Protein AF-A0A967N1A1-F1 (afdb_monomer)

Mean predicted aligned error: 8.63 Å

Nearest PDB structures (foldseek):
  1hux-assembly1_B  TM=9.189E-01  e=1.038E-17  Acidaminococcus fermentans
  4ehu-assembly1_A  TM=8.889E-01  e=8.629E-17  Clostridioides difficile
  3t69-assembly1_B  TM=5.678E-01  e=4.112E-06  Sinorhizobium meliloti 1021
  2f9t-assembly1_A  TM=4.779E-01  e=2.569E-06  Pseudomonas aeruginosa PAO1
  3htv-assembly1_A-2  TM=4.312E-01  e=1.054E-05  Escherichia coli K-12

Foldseek 3Di:
DQVVDPAADAAAQQDPLSNVVVLLVCLLVVNDPNSSVLNNLLNVLVCCCVPPVVPPDDDWQAEDAAPCVVPVSNVVSNCVSVVHDPPRYDYDPCRHCVVVVVVVVVCVVVPDPPDDDPVVCVVPVPDDFDQDFFPDDADDDDDDPDPPPPLQPAPPDDPDQDAFEWEWEWEQESFWIKIFIAGPVRRTPDIDIGGCVSPVVVRVVVGVVVVCVSCPRSYDYPFYEYEYPSQVVVCVVVVHPYYDYPLVVVLQVVCVVPVPAAWEWEAEASKTKIFGDDRSDTPDMWMPPRASQLHPVLLVVVCVVVVHDSVPPLVVLLNPDDRADALAQDGSVSSVVSLVVSVVSPHDPSNSSVNSVVNSVVNCCCPGCNVPDDDDRYHYYD

Sequence (382 aa):
MALKSQNPPRIAGRCSVFAKSDMIHLQQIATPDYDIVAGLCFAVARNFKSAIARGKKIRKPVAFVGGVASNAGMVQAFEHILEMETGELVIPEEHRIFCAYGAAMIAREKGQTDTFDLHAYQKNSTNALHNPVSTRDRLEYSFPEQKHYKTTLTLKRGPEPKLTEGYLGIDIGSLSTNLAVIDKNKNVLARRYLMTAGRPIEAVRKGLAEIGEELQDTVKIIGCATTGSGRYLIGDFVGADVVRNEITAQATAAIMLDRKVDTIFEIGGQDSKYISIDDGVVVDFEMNKACAAGTGSFLQEQAEKLGIQINEEFGDRALRASCPVGCGERCTVFMESDLNAYQQAGAEKDDLVAGLAYSIAKNYLTRVVGKRRIGDHIFFQG

Secondary structure (DSSP, 8-state):
-GGG-SS------S-HHHHHHHHHHHHHTT--HHHHHHHHHHHHHHHHHHHTSTT---PSSEE--SGGGG-HHHHHHHHHHTTPPTTSEE--TTTTTHHHHHHHHHHHHHT------HHHHHHH-S---PPP---PPPP-----S--S-TTB------SS-PPEEEEEEEEE-SSEEEEEEEETT--EEEEEEEE-TT-HHHHHHHHHHHHHHHHGGGEEEEEEEEESTTHHHHHHHHT-SEE--HHHHHHHHHHHH-TT--EEEEE-SS-EEEEEEETTEEEEEEE-TT--TTSHHHHHHHHHHHT--TTTTHHHHHHH-SS-----SS-HHHHHHHHHHHHHHT--HHHHHHHHHHHHHHHHIIIIITTSPP-SSEEEE-

Radius of gyration: 26.29 Å; Cα contacts (8 Å, |Δi|>4): 605; chains: 1; bounding box: 64×44×83 Å

Solvent-accessible surface area (backbone atoms only — not comparable to full-atom values): 21076 Å² total; per-residue (Å²): 101,26,80,75,39,88,73,51,50,95,36,53,40,89,44,73,50,47,27,52,52,45,48,50,54,39,35,65,72,66,50,56,66,32,23,51,50,27,10,46,29,40,14,46,37,49,34,44,47,64,72,72,44,56,95,55,86,85,64,81,68,36,81,47,64,35,68,64,56,76,36,66,42,43,48,54,24,40,33,61,74,67,71,48,58,95,79,32,70,38,67,58,93,58,19,70,48,45,69,60,54,51,52,53,50,53,44,64,73,68,65,70,76,80,81,82,56,68,68,61,47,72,75,60,76,72,88,90,60,61,70,73,87,49,91,47,76,60,53,83,83,80,80,62,100,65,72,89,72,83,62,63,53,76,80,75,83,59,100,64,83,69,69,36,60,27,36,38,41,38,37,25,45,80,51,38,34,36,38,37,30,26,36,93,86,70,46,39,68,46,73,43,82,40,67,14,78,70,36,58,68,60,37,50,52,50,48,52,49,56,46,47,68,73,46,50,87,41,51,44,76,79,45,36,34,19,17,39,83,40,15,65,64,50,21,67,73,71,65,38,80,39,74,49,58,44,70,60,55,52,50,53,54,47,40,73,74,38,69,72,50,24,25,37,45,33,40,28,50,60,37,31,36,34,39,32,34,55,98,78,36,81,77,49,71,40,60,41,81,78,38,44,48,42,14,45,46,48,54,41,56,52,25,55,75,71,73,43,52,59,93,77,42,44,66,63,32,18,50,65,18,78,47,22,39,84,33,56,54,69,51,55,70,56,29,49,52,41,47,52,51,41,49,74,34,50,46,54,68,32,15,50,45,23,11,49,54,52,23,29,54,50,21,35,47,57,70,42,47,50,89,58,87,78,59,89,36,68,45,79,49,98

pLDDT: mean 87.15, std 11.99, range [45.09, 98.25]

Structure (mmCIF, N/CA/C/O backbone):
data_AF-A0A967N1A1-F1
#
_entry.id   AF-A0A967N1A1-F1
#
loop_
_atom_site.group_PDB
_atom_site.id
_atom_site.type_symbol
_atom_site.label_atom_id
_atom_site.label_alt_id
_atom_site.label_comp_id
_atom_site.label_asym_id
_atom_site.label_entity_id
_atom_site.label_seq_id
_atom_site.pdbx_PDB_ins_code
_atom_site.Cartn_x
_atom_site.Cartn_y
_atom_site.Cartn_z
_atom_site.occupancy
_atom_site.B_iso_or_equiv
_atom_site.auth_seq_id
_atom_site.auth_comp_id
_atom_site.auth_asym_id
_atom_site.auth_atom_id
_atom_site.pdbx_PDB_model_num
ATOM 1 N N . MET A 1 1 ? 22.098 5.551 0.454 1.00 85.56 1 MET A N 1
ATOM 2 C CA . MET A 1 1 ? 21.629 4.754 1.613 1.00 85.56 1 MET A CA 1
ATOM 3 C C . MET A 1 1 ? 22.100 3.309 1.527 1.00 85.56 1 MET A C 1
ATOM 5 O O . MET A 1 1 ? 22.825 2.923 2.428 1.00 85.56 1 MET A O 1
ATOM 9 N N . ALA A 1 2 ? 21.787 2.568 0.454 1.00 92.44 2 ALA A N 1
ATOM 10 C CA . ALA A 1 2 ? 22.145 1.147 0.286 1.00 92.44 2 ALA A CA 1
ATOM 11 C C . ALA A 1 2 ? 23.603 0.782 0.634 1.00 92.44 2 ALA A C 1
ATOM 13 O O . ALA A 1 2 ? 23.830 -0.186 1.344 1.00 92.44 2 ALA A O 1
ATOM 14 N N . LEU A 1 3 ? 24.578 1.597 0.210 1.00 94.25 3 LEU A N 1
ATOM 15 C CA . LEU A 1 3 ? 26.012 1.335 0.426 1.00 94.25 3 LEU A CA 1
ATOM 16 C C . LEU A 1 3 ? 26.440 1.266 1.909 1.00 94.25 3 LEU A C 1
ATOM 18 O O . LEU A 1 3 ? 27.554 0.848 2.196 1.00 94.25 3 LEU A O 1
ATOM 22 N N . LYS A 1 4 ? 25.595 1.709 2.853 1.00 95.31 4 LYS A N 1
ATOM 23 C CA . LYS A 1 4 ? 25.869 1.598 4.298 1.00 95.31 4 LYS A CA 1
ATOM 24 C C . LYS A 1 4 ? 25.617 0.186 4.843 1.00 95.31 4 LYS A C 1
ATOM 26 O O . LYS A 1 4 ? 26.098 -0.126 5.927 1.00 95.31 4 LYS A O 1
ATOM 31 N N . SER A 1 5 ? 24.835 -0.627 4.132 1.00 95.56 5 SER A N 1
ATOM 32 C CA . SER A 1 5 ? 24.462 -1.973 4.562 1.00 95.56 5 SER A CA 1
ATOM 33 C C . SER A 1 5 ? 25.652 -2.924 4.487 1.00 95.56 5 SER A C 1
ATOM 35 O O . SER A 1 5 ? 26.330 -2.993 3.462 1.00 95.56 5 SER A O 1
ATOM 37 N N . GLN A 1 6 ? 25.877 -3.681 5.560 1.00 91.31 6 GLN A N 1
ATOM 38 C CA . GLN A 1 6 ? 26.859 -4.771 5.575 1.00 91.31 6 GLN A CA 1
ATOM 39 C C . GLN A 1 6 ? 26.200 -6.130 5.321 1.00 91.31 6 GLN A C 1
ATOM 41 O O . GLN A 1 6 ? 26.786 -6.981 4.660 1.00 91.31 6 GLN A O 1
ATOM 46 N N . ASN A 1 7 ? 24.969 -6.315 5.808 1.00 92.00 7 ASN A N 1
ATOM 47 C CA . ASN A 1 7 ? 24.221 -7.568 5.728 1.00 92.00 7 ASN A CA 1
ATOM 48 C C . ASN A 1 7 ? 22.806 -7.306 5.186 1.00 92.00 7 ASN A C 1
ATOM 50 O O . ASN A 1 7 ? 21.844 -7.297 5.957 1.00 92.00 7 ASN A O 1
ATOM 54 N N . PRO A 1 8 ? 22.654 -7.078 3.868 1.00 94.88 8 PRO A N 1
ATOM 55 C CA . PRO A 1 8 ? 21.354 -6.779 3.286 1.00 94.88 8 PRO A CA 1
ATOM 56 C C . PRO A 1 8 ? 20.388 -7.969 3.450 1.00 94.88 8 PRO A C 1
ATOM 58 O O . PRO A 1 8 ? 20.723 -9.088 3.040 1.00 94.88 8 PRO A O 1
ATOM 61 N N . PRO A 1 9 ? 19.172 -7.765 3.994 1.00 96.44 9 PRO A N 1
ATOM 62 C CA . PRO A 1 9 ? 18.179 -8.813 4.147 1.00 96.44 9 PRO A CA 1
ATOM 63 C C . PRO A 1 9 ? 17.727 -9.352 2.790 1.00 96.44 9 PRO A C 1
ATOM 65 O O . PRO A 1 9 ? 17.788 -8.697 1.741 1.00 96.44 9 PRO A O 1
ATOM 68 N N . ARG A 1 10 ? 17.220 -10.584 2.803 1.00 94.50 10 ARG A N 1
ATOM 69 C CA . ARG A 1 10 ? 16.640 -11.189 1.610 1.00 94.50 10 ARG A CA 1
ATOM 70 C C . ARG A 1 10 ? 15.248 -10.612 1.370 1.00 94.50 10 ARG A C 1
ATOM 72 O O . ARG A 1 10 ? 14.332 -10.893 2.125 1.00 94.50 10 ARG A O 1
ATOM 79 N N . ILE A 1 11 ? 15.108 -9.885 0.266 1.00 95.62 11 ILE A N 1
ATOM 80 C CA . ILE A 1 11 ? 13.825 -9.391 -0.246 1.00 95.62 11 ILE A CA 1
ATOM 81 C C . ILE A 1 11 ? 13.463 -10.157 -1.523 1.00 95.62 11 ILE A C 1
ATOM 83 O O . ILE A 1 11 ? 14.334 -10.465 -2.357 1.00 95.62 11 ILE A O 1
ATOM 87 N N . ALA A 1 12 ? 12.184 -10.497 -1.675 1.00 91.44 12 ALA A N 1
ATOM 88 C CA . ALA A 1 12 ? 11.627 -11.092 -2.877 1.00 91.44 12 ALA A CA 1
ATOM 89 C C . ALA A 1 12 ? 11.751 -10.130 -4.071 1.00 91.44 12 ALA A C 1
ATOM 91 O O . ALA A 1 12 ? 11.312 -8.990 -4.024 1.00 91.44 12 ALA A O 1
ATOM 92 N N . GLY A 1 13 ? 12.341 -10.600 -5.175 1.00 85.06 13 GLY A N 1
ATOM 93 C CA . GLY A 1 13 ? 12.579 -9.775 -6.373 1.00 85.06 13 GLY A CA 1
ATOM 94 C C . GLY A 1 13 ? 11.651 -10.055 -7.556 1.00 85.06 13 GLY A C 1
ATOM 95 O O . GLY A 1 13 ? 11.799 -9.426 -8.597 1.00 85.06 13 GLY A O 1
ATOM 96 N N . ARG A 1 14 ? 10.734 -11.027 -7.441 1.00 83.56 14 ARG A N 1
ATOM 97 C CA . ARG A 1 14 ? 9.919 -11.496 -8.581 1.00 83.56 14 ARG A CA 1
ATOM 98 C C . ARG A 1 14 ? 8.777 -10.547 -8.941 1.00 83.56 14 ARG A C 1
ATOM 100 O O . ARG A 1 14 ? 8.365 -10.505 -10.093 1.00 83.56 14 ARG A O 1
ATOM 107 N N . CYS A 1 15 ? 8.235 -9.838 -7.958 1.00 83.94 15 CYS A N 1
ATOM 108 C CA . CYS A 1 15 ? 7.105 -8.934 -8.122 1.00 83.94 15 CYS A CA 1
ATOM 109 C C . CYS A 1 15 ? 7.209 -7.823 -7.072 1.00 83.94 15 CYS A C 1
ATOM 111 O O . CYS A 1 15 ? 7.546 -8.097 -5.917 1.00 83.94 15 CYS A O 1
ATOM 113 N N . SER A 1 16 ? 6.923 -6.585 -7.484 1.00 82.62 16 SER A N 1
ATOM 114 C CA . SER A 1 16 ? 6.994 -5.385 -6.637 1.00 82.62 16 SER A CA 1
ATOM 115 C C . SER A 1 16 ? 6.119 -5.496 -5.392 1.00 82.62 16 SER A C 1
ATOM 117 O O . SER A 1 16 ? 6.492 -5.015 -4.329 1.00 82.62 16 SER A O 1
ATOM 119 N N . VAL A 1 17 ? 4.993 -6.199 -5.505 1.00 77.81 17 VAL A N 1
ATOM 120 C CA . VAL A 1 17 ? 4.065 -6.442 -4.402 1.00 77.81 17 VAL A CA 1
ATOM 121 C C . VAL A 1 17 ? 4.720 -7.236 -3.273 1.00 77.81 17 VAL A C 1
ATOM 123 O O . VAL A 1 17 ? 4.692 -6.803 -2.127 1.00 77.81 17 VAL A O 1
ATOM 126 N N . PHE A 1 18 ? 5.357 -8.365 -3.593 1.00 82.38 18 PHE A N 1
ATOM 127 C CA . PHE A 1 18 ? 6.041 -9.177 -2.582 1.00 82.38 18 PHE A CA 1
ATOM 128 C C . PHE A 1 18 ? 7.246 -8.443 -2.002 1.00 82.38 18 PHE A C 1
ATOM 130 O O . PHE A 1 18 ? 7.468 -8.503 -0.799 1.00 82.38 18 PHE A O 1
ATOM 137 N N . ALA A 1 19 ? 7.984 -7.705 -2.840 1.00 88.50 19 ALA A N 1
ATOM 138 C CA . ALA A 1 19 ? 9.079 -6.868 -2.365 1.00 88.50 19 ALA A CA 1
ATOM 139 C C . ALA A 1 19 ? 8.583 -5.863 -1.312 1.00 88.50 19 ALA A C 1
ATOM 141 O O . ALA A 1 19 ? 9.174 -5.754 -0.244 1.00 88.50 19 ALA A O 1
ATOM 142 N N . LYS A 1 20 ? 7.458 -5.186 -1.577 1.00 84.62 20 LYS A N 1
ATOM 143 C CA . LYS A 1 20 ? 6.833 -4.232 -0.652 1.00 84.62 20 LYS A CA 1
ATOM 144 C C . LYS A 1 20 ? 6.391 -4.896 0.655 1.00 84.62 20 LYS A C 1
ATOM 146 O O . LYS A 1 20 ? 6.654 -4.349 1.722 1.00 84.62 20 LYS A O 1
ATOM 151 N N . SER A 1 21 ? 5.745 -6.061 0.587 1.00 83.31 21 SER A N 1
ATOM 152 C CA . SER A 1 21 ? 5.347 -6.815 1.784 1.00 83.31 21 SER A CA 1
ATOM 153 C C . SER A 1 21 ? 6.552 -7.215 2.641 1.00 83.31 21 SER A C 1
ATOM 155 O O . SER A 1 21 ? 6.522 -7.005 3.852 1.00 83.31 21 SER A O 1
ATOM 157 N N . ASP A 1 22 ? 7.631 -7.709 2.025 1.00 89.31 22 ASP A N 1
ATOM 158 C CA . ASP A 1 22 ? 8.873 -8.041 2.733 1.00 89.31 22 ASP A CA 1
ATOM 159 C C . ASP A 1 22 ? 9.491 -6.797 3.387 1.00 89.31 22 ASP A C 1
ATOM 161 O O . ASP A 1 22 ? 9.889 -6.841 4.549 1.00 89.31 22 ASP A O 1
ATOM 165 N N . MET A 1 23 ? 9.537 -5.668 2.669 1.00 89.50 23 MET A N 1
ATOM 166 C CA . MET A 1 23 ? 10.055 -4.402 3.201 1.00 89.50 23 MET A CA 1
ATOM 167 C C . MET A 1 23 ? 9.283 -3.950 4.441 1.00 89.50 23 MET A C 1
ATOM 169 O O . MET A 1 23 ? 9.889 -3.521 5.416 1.00 89.50 23 MET A O 1
ATOM 173 N N . ILE A 1 24 ? 7.958 -4.074 4.433 1.00 84.50 24 ILE A N 1
ATOM 174 C CA . ILE A 1 24 ? 7.122 -3.639 5.557 1.00 84.50 24 ILE A CA 1
ATOM 175 C C . ILE A 1 24 ? 7.252 -4.573 6.746 1.00 84.50 24 ILE A C 1
ATOM 177 O O . ILE A 1 24 ? 7.347 -4.097 7.874 1.00 84.50 24 ILE A O 1
ATOM 181 N N . HIS A 1 25 ? 7.337 -5.881 6.514 1.00 86.62 25 HIS A N 1
ATOM 182 C CA . HIS A 1 25 ? 7.656 -6.815 7.586 1.00 86.62 25 HIS A CA 1
ATOM 183 C C . HIS A 1 25 ? 9.012 -6.479 8.230 1.00 86.62 25 HIS A C 1
ATOM 185 O O . HIS A 1 25 ? 9.118 -6.411 9.453 1.00 86.62 25 HIS A O 1
ATOM 191 N N . LEU A 1 26 ? 10.029 -6.185 7.412 1.00 90.38 26 LEU A N 1
ATOM 192 C CA . LEU A 1 26 ? 11.346 -5.757 7.887 1.00 90.38 26 LEU A CA 1
ATOM 193 C C . LEU A 1 26 ? 11.268 -4.449 8.696 1.00 90.38 26 LEU A C 1
ATOM 195 O O . LEU A 1 26 ? 11.899 -4.355 9.748 1.00 90.38 26 LEU A O 1
ATOM 199 N N . GLN A 1 27 ? 10.460 -3.473 8.269 1.00 87.00 27 GLN A N 1
ATOM 200 C CA . GLN A 1 27 ? 10.214 -2.240 9.032 1.00 87.00 27 GLN A CA 1
ATOM 201 C C . GLN A 1 27 ? 9.505 -2.511 10.367 1.00 87.00 27 GLN A C 1
ATOM 203 O O . GLN A 1 27 ? 9.862 -1.924 11.385 1.00 87.00 27 GLN A O 1
ATOM 208 N N . GLN A 1 28 ? 8.533 -3.425 10.392 1.00 81.81 28 GLN A N 1
ATOM 209 C CA . GLN A 1 28 ? 7.787 -3.796 11.602 1.00 81.81 28 GLN A CA 1
ATOM 210 C C . GLN A 1 28 ? 8.649 -4.495 12.653 1.00 81.81 28 GLN A C 1
ATOM 212 O O . GLN A 1 28 ? 8.327 -4.425 13.834 1.00 81.81 28 GLN A O 1
ATOM 217 N N . ILE A 1 29 ? 9.750 -5.130 12.248 1.00 86.12 29 ILE A N 1
ATOM 218 C CA . ILE A 1 29 ? 10.760 -5.676 13.166 1.00 86.12 29 ILE A CA 1
ATOM 219 C C . ILE A 1 29 ? 11.950 -4.719 13.364 1.00 86.12 29 ILE A C 1
ATOM 221 O O . ILE A 1 29 ? 13.000 -5.132 13.848 1.00 86.12 29 ILE A O 1
ATOM 225 N N . ALA A 1 30 ? 11.786 -3.444 12.989 1.00 86.50 30 ALA A N 1
ATOM 226 C CA . ALA A 1 30 ? 12.763 -2.365 13.140 1.00 86.50 30 ALA A CA 1
ATOM 227 C C . ALA A 1 30 ? 14.094 -2.569 12.382 1.00 86.50 30 ALA A C 1
ATOM 229 O O . ALA A 1 30 ? 15.149 -2.105 12.817 1.00 86.50 30 ALA A O 1
ATOM 230 N N . THR A 1 31 ? 14.054 -3.228 11.219 1.00 90.88 31 THR A N 1
ATOM 231 C CA . THR A 1 31 ? 15.220 -3.329 10.325 1.00 90.88 31 THR A CA 1
ATOM 232 C C . THR A 1 31 ? 15.599 -1.939 9.792 1.00 90.88 31 THR A C 1
ATOM 234 O O . THR A 1 31 ? 14.713 -1.218 9.327 1.00 90.88 31 THR A O 1
ATOM 237 N N . PRO A 1 32 ? 16.887 -1.546 9.792 1.00 92.62 32 PRO A N 1
ATOM 238 C CA . PRO A 1 32 ? 17.303 -0.238 9.292 1.00 92.62 32 PRO A CA 1
ATOM 239 C C . PRO A 1 32 ? 16.990 -0.016 7.804 1.00 92.62 32 PRO A C 1
ATOM 241 O O . PRO A 1 32 ? 17.249 -0.877 6.963 1.00 92.62 32 PRO A O 1
ATOM 244 N N . ASP A 1 33 ? 16.543 1.191 7.442 1.00 92.62 33 ASP A N 1
ATOM 245 C CA . ASP A 1 33 ? 16.173 1.524 6.056 1.00 92.62 33 ASP A CA 1
ATOM 246 C C . ASP A 1 33 ? 17.308 1.289 5.048 1.00 92.62 33 ASP A C 1
ATOM 248 O O . ASP A 1 33 ? 17.068 0.887 3.910 1.00 92.62 33 ASP A O 1
ATOM 252 N N . TYR A 1 34 ? 18.565 1.529 5.439 1.00 95.75 34 TYR A N 1
ATOM 253 C CA . TYR A 1 34 ? 19.701 1.302 4.543 1.00 95.75 34 TYR A CA 1
ATOM 254 C C . TYR A 1 34 ? 19.895 -0.181 4.202 1.00 95.75 34 TYR A C 1
ATOM 256 O O . TYR A 1 34 ? 20.287 -0.476 3.072 1.00 95.75 34 TYR A O 1
ATOM 264 N N . ASP A 1 35 ? 19.576 -1.087 5.131 1.00 96.88 35 ASP A N 1
ATOM 265 C CA . ASP A 1 35 ? 19.601 -2.529 4.902 1.00 96.88 35 ASP A CA 1
ATOM 266 C C . ASP A 1 35 ? 18.450 -2.928 3.982 1.00 96.88 35 ASP A C 1
ATOM 268 O O . ASP A 1 35 ? 18.675 -3.588 2.970 1.00 96.88 35 ASP A O 1
ATOM 272 N N . ILE A 1 36 ? 17.232 -2.448 4.250 1.00 96.19 36 ILE A N 1
ATOM 273 C CA . ILE A 1 36 ? 16.055 -2.727 3.413 1.00 96.19 36 ILE A CA 1
ATOM 274 C C . ILE A 1 36 ? 16.292 -2.280 1.960 1.00 96.19 36 ILE A C 1
ATOM 276 O O . ILE A 1 36 ? 16.076 -3.052 1.022 1.00 96.19 36 ILE A O 1
ATOM 280 N N . VAL A 1 37 ? 16.794 -1.057 1.754 1.00 95.94 37 VAL A N 1
ATOM 281 C CA . VAL A 1 37 ? 17.085 -0.525 0.412 1.00 95.94 37 VAL A CA 1
ATOM 282 C C . VAL A 1 37 ? 18.179 -1.341 -0.285 1.00 95.94 37 VAL A C 1
ATOM 284 O O . VAL A 1 37 ? 18.060 -1.622 -1.479 1.00 95.94 37 VAL A O 1
ATOM 287 N N . ALA A 1 38 ? 19.223 -1.769 0.432 1.00 97.38 38 ALA A N 1
ATOM 288 C CA . ALA A 1 38 ? 20.241 -2.654 -0.131 1.00 97.38 38 ALA A CA 1
ATOM 289 C C . ALA A 1 38 ? 19.652 -4.025 -0.511 1.00 97.38 38 ALA A C 1
ATOM 291 O O . ALA A 1 38 ? 19.855 -4.496 -1.632 1.00 97.38 38 ALA A O 1
ATOM 292 N N . GLY A 1 39 ? 18.843 -4.626 0.366 1.00 97.31 39 GLY A N 1
ATOM 293 C CA . GLY A 1 39 ? 18.119 -5.871 0.106 1.00 97.31 39 GLY A CA 1
ATOM 294 C C . GLY A 1 39 ? 17.275 -5.810 -1.170 1.00 97.31 39 GLY A C 1
ATOM 295 O O . GLY A 1 39 ? 17.270 -6.773 -1.945 1.00 97.31 39 GLY A O 1
ATOM 296 N N . LEU A 1 40 ? 16.638 -4.663 -1.435 1.00 96.12 40 LEU A N 1
ATOM 297 C CA . LEU A 1 40 ? 15.858 -4.408 -2.647 1.00 96.12 40 LEU A CA 1
ATOM 298 C C . LEU A 1 40 ? 16.750 -4.335 -3.895 1.00 96.12 40 LEU A C 1
ATOM 300 O O . LEU A 1 40 ? 16.443 -4.991 -4.892 1.00 96.12 40 LEU A O 1
ATOM 304 N N . CYS A 1 41 ? 17.878 -3.616 -3.844 1.00 96.88 41 CYS A N 1
ATOM 305 C CA . CYS A 1 41 ? 18.840 -3.578 -4.953 1.00 96.88 41 CYS A CA 1
ATOM 306 C C . CYS A 1 41 ? 19.313 -4.991 -5.335 1.00 96.88 41 CYS A C 1
ATOM 308 O O . CYS A 1 41 ? 19.261 -5.393 -6.501 1.00 96.88 41 CYS A O 1
ATOM 310 N N . PHE A 1 42 ? 19.687 -5.788 -4.333 1.00 97.19 42 PHE A N 1
ATOM 311 C CA . PHE A 1 42 ? 20.072 -7.183 -4.527 1.00 97.19 42 PHE A CA 1
ATOM 312 C C . PHE A 1 42 ? 18.916 -8.055 -5.035 1.00 97.19 42 PHE A C 1
ATOM 314 O O . PHE A 1 42 ? 19.136 -8.968 -5.832 1.00 97.19 42 PHE A O 1
ATOM 321 N N . ALA A 1 43 ? 17.677 -7.796 -4.612 1.00 96.75 43 ALA A N 1
ATOM 322 C CA . ALA A 1 43 ? 16.503 -8.512 -5.103 1.00 96.75 43 ALA A CA 1
ATOM 323 C C . ALA A 1 43 ? 16.290 -8.294 -6.607 1.00 96.75 43 ALA A C 1
ATOM 325 O O . ALA A 1 43 ? 16.095 -9.271 -7.337 1.00 96.75 43 ALA A O 1
ATOM 326 N N . VAL A 1 44 ? 16.403 -7.047 -7.076 1.00 95.44 44 VAL A N 1
ATOM 327 C CA . VAL A 1 44 ? 16.295 -6.692 -8.499 1.00 95.44 44 VAL A CA 1
ATOM 328 C C . VAL A 1 44 ? 17.423 -7.334 -9.311 1.00 95.44 44 VAL A C 1
ATOM 330 O O . VAL A 1 44 ? 17.150 -7.985 -10.321 1.00 95.44 44 VAL A O 1
ATOM 333 N N . ALA A 1 45 ? 18.675 -7.241 -8.847 1.00 95.56 45 ALA A N 1
ATOM 334 C CA . ALA A 1 45 ? 19.822 -7.848 -9.528 1.00 95.56 45 ALA A CA 1
ATOM 335 C C . ALA A 1 45 ? 19.699 -9.385 -9.632 1.00 95.56 45 ALA A C 1
ATOM 337 O O . ALA A 1 45 ? 19.895 -9.965 -10.705 1.00 95.56 45 ALA A O 1
ATOM 338 N N . ARG A 1 46 ? 19.286 -10.067 -8.550 1.00 95.50 46 ARG A N 1
ATOM 339 C CA . ARG A 1 46 ? 19.013 -11.521 -8.559 1.00 95.50 46 ARG A CA 1
ATOM 340 C C . ARG A 1 46 ? 17.886 -1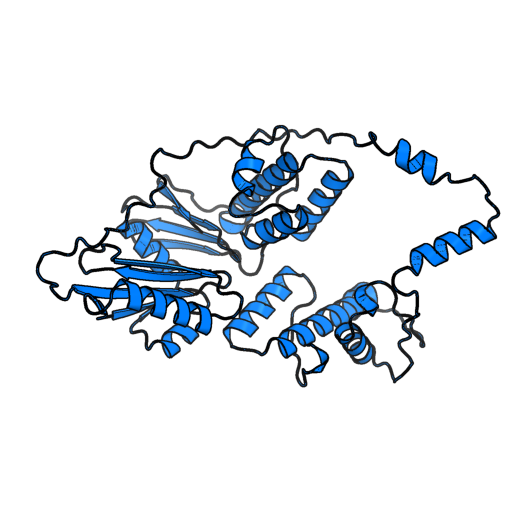1.895 -9.516 1.00 95.50 46 ARG A C 1
ATOM 342 O O . ARG A 1 46 ? 17.979 -12.912 -10.211 1.00 95.50 46 ARG A O 1
ATOM 349 N N . ASN A 1 47 ? 16.817 -11.100 -9.553 1.00 94.94 47 ASN A N 1
ATOM 350 C CA . ASN A 1 47 ? 15.713 -11.327 -10.480 1.00 94.94 47 ASN A CA 1
ATOM 351 C C . ASN A 1 47 ? 16.189 -11.195 -11.930 1.00 94.94 47 ASN A C 1
ATOM 353 O O . ASN A 1 47 ? 15.925 -12.080 -12.736 1.00 94.94 47 ASN A O 1
ATOM 357 N N . PHE A 1 48 ? 16.990 -10.176 -12.247 1.00 94.19 48 PHE A N 1
ATOM 358 C CA . PHE A 1 48 ? 17.586 -10.031 -13.574 1.00 94.19 48 PHE A CA 1
ATOM 359 C C . PHE A 1 48 ? 18.441 -11.250 -13.962 1.00 94.19 48 PHE A C 1
ATOM 361 O O . PHE A 1 48 ? 18.230 -11.831 -15.032 1.00 94.19 48 PHE A O 1
ATOM 368 N N . LYS A 1 49 ? 19.350 -11.700 -13.076 1.00 93.31 49 LYS A N 1
ATOM 369 C CA . LYS A 1 49 ? 20.198 -12.888 -13.316 1.00 93.31 49 LYS A CA 1
ATOM 370 C C . LYS A 1 49 ? 19.354 -14.137 -13.590 1.00 93.31 49 LYS A C 1
ATOM 372 O O . LYS A 1 49 ? 19.647 -14.893 -14.512 1.00 93.31 49 LYS A O 1
ATOM 377 N N . SER A 1 50 ? 18.295 -14.347 -12.809 1.00 93.62 50 SER A N 1
ATOM 378 C CA . SER A 1 50 ? 17.479 -15.568 -12.867 1.00 93.62 50 SER A CA 1
ATOM 379 C C . SER A 1 50 ? 16.362 -15.563 -13.916 1.00 93.62 50 SER A C 1
ATOM 381 O O . SER A 1 50 ? 15.973 -16.641 -14.366 1.00 93.62 50 SER A O 1
ATOM 383 N N . ALA A 1 51 ? 15.855 -14.397 -14.321 1.00 92.88 51 ALA A N 1
ATOM 384 C CA . ALA A 1 51 ? 14.753 -14.275 -15.275 1.00 92.88 51 ALA A CA 1
ATOM 385 C C . ALA A 1 51 ? 15.221 -13.900 -16.690 1.00 92.88 51 ALA A C 1
ATOM 387 O O . ALA A 1 51 ? 14.683 -14.421 -17.662 1.00 92.88 51 ALA A O 1
ATOM 388 N N . ILE A 1 52 ? 16.232 -13.031 -16.819 1.00 92.94 52 ILE A N 1
ATOM 389 C CA . ILE A 1 52 ? 16.660 -12.466 -18.113 1.00 92.94 52 ILE A CA 1
ATOM 390 C C . ILE A 1 52 ? 18.007 -13.037 -18.567 1.00 92.94 52 ILE A C 1
ATOM 392 O O . ILE A 1 52 ? 18.176 -13.377 -19.743 1.00 92.94 52 ILE A O 1
ATOM 396 N N . ALA A 1 53 ? 18.972 -13.155 -17.651 1.00 92.62 53 ALA A N 1
ATOM 397 C CA . ALA A 1 53 ? 20.309 -13.667 -17.963 1.00 92.62 53 ALA A CA 1
ATOM 398 C C . ALA A 1 53 ? 20.437 -15.194 -17.816 1.00 92.62 53 ALA A C 1
ATOM 400 O O . ALA A 1 53 ? 21.514 -15.751 -18.030 1.00 92.62 53 ALA A O 1
ATOM 401 N N . ARG A 1 54 ? 19.351 -15.892 -17.464 1.00 93.06 54 ARG A N 1
ATOM 402 C CA . ARG A 1 54 ? 19.368 -17.339 -17.227 1.00 93.06 54 ARG A CA 1
ATOM 403 C C . ARG A 1 54 ? 19.850 -18.093 -18.463 1.00 93.06 54 ARG A C 1
ATOM 405 O O . ARG A 1 54 ? 19.299 -17.940 -19.548 1.00 93.06 54 ARG A O 1
ATOM 412 N N . GLY A 1 55 ? 20.877 -18.919 -18.276 1.00 91.94 55 GLY A N 1
ATOM 413 C CA . GLY A 1 55 ? 21.484 -19.711 -19.349 1.00 91.94 55 GLY A CA 1
ATOM 414 C C . GLY A 1 55 ? 22.342 -18.904 -20.330 1.00 91.94 55 GLY A C 1
ATOM 415 O O . GLY A 1 55 ? 22.870 -19.482 -21.275 1.00 91.94 55 GLY A O 1
ATOM 416 N N . LYS A 1 56 ? 22.515 -17.592 -20.125 1.00 93.38 56 LYS A N 1
ATOM 417 C CA . LYS A 1 56 ? 23.357 -16.746 -20.977 1.00 93.38 56 LYS A CA 1
ATOM 418 C C . LYS A 1 56 ? 24.762 -16.640 -20.387 1.00 93.38 56 LYS A C 1
ATOM 420 O O . LYS A 1 56 ? 24.925 -16.352 -19.205 1.00 93.38 56 LYS A O 1
ATOM 425 N N . LYS A 1 57 ? 25.789 -16.825 -21.222 1.00 92.44 57 LYS A N 1
ATOM 426 C CA . LYS A 1 57 ? 27.183 -16.556 -20.841 1.00 92.44 57 LYS A CA 1
ATOM 427 C C . LYS A 1 57 ? 27.433 -15.049 -20.897 1.00 92.44 57 LYS A C 1
ATOM 429 O O . LYS A 1 57 ? 27.483 -14.479 -21.985 1.00 92.44 57 LYS A O 1
ATOM 434 N N . ILE A 1 58 ? 27.597 -14.420 -19.738 1.00 91.12 58 ILE A N 1
ATOM 435 C CA . ILE A 1 58 ? 27.933 -12.996 -19.635 1.00 91.12 58 ILE A CA 1
ATOM 436 C C . ILE A 1 58 ? 29.431 -12.845 -19.911 1.00 91.12 58 ILE A C 1
ATOM 438 O O . ILE A 1 58 ? 30.259 -13.379 -19.175 1.00 91.12 58 ILE A O 1
ATOM 442 N N . ARG A 1 59 ? 29.775 -12.182 -21.019 1.00 92.81 59 ARG A N 1
ATOM 443 C CA . ARG A 1 59 ? 31.163 -11.859 -21.375 1.00 92.81 59 ARG A CA 1
ATOM 444 C C . ARG A 1 59 ? 31.514 -10.494 -20.802 1.00 92.81 59 ARG A C 1
ATOM 446 O O . ARG A 1 59 ? 30.684 -9.592 -20.852 1.00 92.81 59 ARG A O 1
ATOM 453 N N . LYS A 1 60 ? 32.729 -10.377 -20.280 1.00 91.75 60 LYS A N 1
ATOM 454 C CA . LYS A 1 60 ? 33.247 -9.166 -19.647 1.00 91.75 60 LYS A CA 1
ATOM 455 C C . LYS A 1 60 ? 34.188 -8.427 -20.623 1.00 91.75 60 LYS A C 1
ATOM 457 O O . LYS A 1 60 ? 34.837 -9.114 -21.420 1.00 91.75 60 LYS A O 1
ATOM 462 N N . PRO A 1 61 ? 34.260 -7.082 -20.592 1.00 94.25 61 PRO A N 1
ATOM 463 C CA . PRO A 1 61 ? 33.483 -6.183 -19.729 1.00 94.25 61 PRO A CA 1
ATOM 464 C C . PRO A 1 61 ? 32.000 -6.088 -20.138 1.00 94.25 61 PRO A C 1
ATOM 466 O O . PRO A 1 61 ? 31.640 -6.352 -21.286 1.00 94.25 61 PRO A O 1
ATOM 469 N N . VAL A 1 62 ? 31.138 -5.715 -19.189 1.00 94.56 62 VAL A N 1
ATOM 470 C CA . VAL A 1 62 ? 29.688 -5.533 -19.368 1.00 94.56 62 VAL A CA 1
ATOM 471 C C . VAL A 1 62 ? 29.347 -4.052 -19.272 1.00 94.56 62 VAL A C 1
ATOM 473 O O . VAL A 1 62 ? 29.631 -3.425 -18.258 1.00 94.56 62 VAL A O 1
ATOM 476 N N . ALA A 1 63 ? 28.684 -3.497 -20.286 1.00 94.69 63 ALA A N 1
ATOM 477 C CA . ALA A 1 63 ? 28.146 -2.141 -20.209 1.00 94.69 63 ALA A CA 1
ATOM 478 C C . ALA A 1 63 ? 26.798 -2.129 -19.464 1.00 94.69 63 ALA A C 1
ATOM 480 O O . ALA A 1 63 ? 25.858 -2.815 -19.874 1.00 94.69 63 ALA A O 1
ATOM 481 N N . PHE A 1 64 ? 26.683 -1.332 -18.400 1.00 95.38 64 PHE A N 1
ATOM 482 C CA . PHE A 1 64 ? 25.429 -1.098 -17.684 1.00 95.38 64 PHE A CA 1
ATOM 483 C C . PHE A 1 64 ? 24.854 0.271 -18.061 1.00 95.38 64 PHE A C 1
ATOM 485 O O . PHE A 1 64 ? 25.400 1.313 -17.708 1.00 95.38 64 PHE A O 1
ATOM 492 N N . VAL A 1 65 ? 23.748 0.259 -18.811 1.00 95.19 65 VAL A N 1
ATOM 493 C CA . VAL A 1 65 ? 23.136 1.457 -19.408 1.00 95.19 65 VAL A CA 1
ATOM 494 C C . VAL A 1 65 ? 21.682 1.648 -18.968 1.00 95.19 65 VAL A C 1
ATOM 496 O O . VAL A 1 65 ? 21.036 0.728 -18.466 1.00 95.19 65 VAL A O 1
ATOM 499 N N . GLY A 1 66 ? 21.155 2.856 -19.167 1.00 94.31 66 GLY A N 1
ATOM 500 C CA . GLY A 1 66 ? 19.839 3.296 -18.706 1.00 94.31 66 GLY A CA 1
ATOM 501 C C . GLY A 1 66 ? 19.903 4.106 -17.408 1.00 94.31 66 GLY A C 1
ATOM 502 O O . GLY A 1 66 ? 20.946 4.215 -16.763 1.00 94.31 66 GLY A O 1
ATOM 503 N N . GLY A 1 67 ? 18.772 4.692 -17.003 1.00 94.00 67 GLY A N 1
ATOM 504 C CA . GLY A 1 67 ? 18.708 5.561 -15.816 1.00 94.00 67 GLY A CA 1
ATOM 505 C C . GLY A 1 67 ? 19.072 4.860 -14.501 1.00 94.00 67 GLY A C 1
ATOM 506 O O . GLY A 1 67 ? 19.634 5.483 -13.605 1.00 94.00 67 GLY A O 1
ATOM 507 N N . VAL A 1 68 ? 18.825 3.549 -14.403 1.00 95.12 68 VAL A N 1
ATOM 508 C CA . VAL A 1 68 ? 19.139 2.745 -13.209 1.00 95.12 68 VAL A CA 1
ATOM 509 C C . VAL A 1 68 ? 20.648 2.649 -12.958 1.00 95.12 68 VAL A C 1
ATOM 511 O O . VAL A 1 68 ? 21.050 2.494 -11.808 1.00 95.12 68 VAL A O 1
ATOM 514 N N . ALA A 1 69 ? 21.490 2.813 -13.983 1.00 95.44 69 ALA A N 1
ATOM 515 C CA . ALA A 1 69 ? 22.942 2.791 -13.814 1.00 95.44 69 ALA A CA 1
ATOM 516 C C . ALA A 1 69 ? 23.476 3.969 -12.968 1.00 95.44 69 ALA A C 1
ATOM 518 O O . ALA A 1 69 ? 24.544 3.850 -12.381 1.00 95.44 69 ALA A O 1
ATOM 519 N N . SER A 1 70 ? 22.708 5.058 -12.785 1.00 94.69 70 SER A N 1
ATOM 520 C CA . SER A 1 70 ? 23.052 6.110 -11.807 1.00 94.69 70 SER A CA 1
ATOM 521 C C . SER A 1 70 ? 22.896 5.665 -10.344 1.00 94.69 70 SER A C 1
ATOM 523 O O . SER A 1 70 ? 23.305 6.385 -9.434 1.00 94.69 70 SER A O 1
ATOM 525 N N . ASN A 1 71 ? 22.258 4.523 -10.073 1.00 95.81 71 ASN A N 1
ATOM 526 C CA . ASN A 1 71 ? 22.020 4.055 -8.713 1.00 95.81 71 ASN A CA 1
ATOM 527 C C . ASN A 1 71 ? 23.202 3.207 -8.224 1.00 95.81 71 ASN A C 1
ATOM 529 O O . ASN A 1 71 ? 23.289 2.019 -8.526 1.00 95.81 71 ASN A O 1
ATOM 533 N N . ALA A 1 72 ? 24.068 3.796 -7.397 1.00 95.25 72 ALA A N 1
ATOM 534 C CA . ALA A 1 72 ? 25.253 3.120 -6.863 1.00 95.25 72 ALA A CA 1
ATOM 535 C C . ALA A 1 72 ? 24.947 1.809 -6.105 1.00 95.25 72 ALA A C 1
ATOM 537 O O . ALA A 1 72 ? 25.744 0.877 -6.147 1.00 95.25 72 ALA A O 1
ATOM 538 N N . GLY A 1 73 ? 23.782 1.694 -5.451 1.00 96.44 73 GLY A N 1
ATOM 539 C CA . GLY A 1 73 ? 23.362 0.445 -4.805 1.00 96.44 73 GLY A CA 1
ATOM 540 C C . GLY A 1 73 ? 23.025 -0.657 -5.813 1.00 96.44 73 GLY A C 1
ATOM 541 O O . GLY A 1 73 ? 23.345 -1.821 -5.586 1.00 96.44 73 GLY A O 1
ATOM 542 N N . MET A 1 74 ? 22.430 -0.296 -6.955 1.00 96.81 74 MET A N 1
ATOM 543 C CA . MET A 1 74 ? 22.214 -1.228 -8.066 1.00 96.81 74 MET A CA 1
ATOM 544 C C . MET A 1 74 ? 23.526 -1.642 -8.727 1.00 96.81 74 MET A C 1
ATOM 546 O O . MET A 1 74 ? 23.663 -2.810 -9.075 1.00 96.81 74 MET A O 1
ATOM 550 N N . VAL A 1 75 ? 24.478 -0.715 -8.872 1.00 95.88 75 VAL A N 1
ATOM 551 C CA . VAL A 1 75 ? 25.825 -1.003 -9.391 1.00 95.88 75 VAL A CA 1
ATOM 552 C C . VAL A 1 75 ? 26.509 -2.049 -8.511 1.00 95.88 75 VAL A C 1
ATOM 554 O O . VAL A 1 75 ? 26.785 -3.142 -8.997 1.00 95.88 75 VAL A O 1
ATOM 557 N N . GLN A 1 76 ? 26.629 -1.789 -7.203 1.00 95.19 76 GLN A N 1
ATOM 558 C CA . GLN A 1 76 ? 27.209 -2.736 -6.242 1.00 95.19 76 GLN A CA 1
ATOM 559 C C . GLN A 1 76 ? 26.488 -4.096 -6.265 1.00 95.19 76 GLN A C 1
ATOM 561 O O . GLN A 1 76 ? 27.117 -5.155 -6.229 1.00 95.19 76 GLN A O 1
ATOM 566 N N . ALA A 1 77 ? 25.152 -4.089 -6.326 1.00 96.56 77 ALA A N 1
ATOM 567 C CA . ALA A 1 77 ? 24.368 -5.318 -6.368 1.00 96.56 77 ALA A CA 1
ATOM 568 C C . ALA A 1 77 ? 24.632 -6.133 -7.643 1.00 96.56 77 ALA A C 1
ATOM 570 O O . ALA A 1 77 ? 24.743 -7.356 -7.565 1.00 96.56 77 ALA A O 1
ATOM 571 N N . PHE A 1 78 ? 24.737 -5.492 -8.811 1.00 96.25 78 PHE A N 1
ATOM 572 C CA . PHE A 1 78 ? 25.077 -6.179 -10.057 1.00 96.25 78 PHE A CA 1
ATOM 573 C C . PHE A 1 78 ? 26.515 -6.685 -10.063 1.00 96.25 78 PHE A C 1
ATOM 575 O O . PHE A 1 78 ? 26.722 -7.825 -10.471 1.00 96.25 78 PHE A O 1
ATOM 582 N N . GLU A 1 79 ? 27.477 -5.902 -9.571 1.00 95.12 79 GLU A N 1
ATOM 583 C CA . GLU A 1 79 ? 28.869 -6.344 -9.439 1.00 95.12 79 GLU A CA 1
ATOM 584 C C . GLU A 1 79 ? 28.960 -7.617 -8.594 1.00 95.12 79 GLU A C 1
ATOM 586 O O . GLU A 1 79 ? 29.514 -8.621 -9.035 1.00 95.12 79 GLU A O 1
ATOM 591 N N . HIS A 1 80 ? 28.304 -7.629 -7.431 1.00 94.69 80 HIS A N 1
ATOM 592 C CA . HIS A 1 80 ? 28.279 -8.794 -6.553 1.00 94.69 80 HIS A CA 1
ATOM 593 C C . HIS A 1 80 ? 27.542 -9.986 -7.183 1.00 94.69 80 HIS A C 1
ATOM 595 O O . HIS A 1 80 ? 28.060 -11.099 -7.219 1.00 94.69 80 HIS A O 1
ATOM 601 N N . ILE A 1 81 ? 26.312 -9.791 -7.674 1.00 94.62 81 ILE A N 1
ATOM 602 C CA . ILE A 1 81 ? 25.471 -10.892 -8.177 1.00 94.62 81 ILE A CA 1
ATOM 603 C C . ILE A 1 81 ? 26.028 -11.505 -9.464 1.00 94.62 81 ILE A C 1
ATOM 605 O O . ILE A 1 81 ? 25.805 -12.694 -9.721 1.00 94.62 81 ILE A O 1
ATOM 609 N N . LEU A 1 82 ? 26.713 -10.715 -10.288 1.00 93.00 82 LEU A N 1
ATOM 610 C CA . LEU A 1 82 ? 27.342 -11.179 -11.520 1.00 93.00 82 LEU A CA 1
ATOM 611 C C . LEU A 1 82 ? 28.814 -11.571 -11.335 1.00 93.00 82 LEU A C 1
ATOM 613 O O . LEU A 1 82 ? 29.429 -11.967 -12.323 1.00 93.00 82 LEU A O 1
ATOM 617 N N . GLU A 1 83 ? 29.342 -11.510 -10.107 1.00 93.06 83 GLU A N 1
ATOM 618 C CA . GLU A 1 83 ? 30.725 -11.877 -9.766 1.00 93.06 83 GLU A CA 1
ATOM 619 C C . GLU A 1 83 ? 31.736 -11.104 -10.636 1.00 93.06 83 GLU A C 1
ATOM 621 O O . GLU A 1 83 ? 32.591 -11.677 -11.317 1.00 93.06 83 GLU A O 1
ATOM 626 N N . MET A 1 84 ? 31.564 -9.781 -10.680 1.00 93.19 84 MET A N 1
ATOM 627 C CA . MET A 1 84 ? 32.397 -8.846 -11.437 1.00 93.19 84 MET A CA 1
ATOM 628 C C . MET A 1 84 ? 33.511 -8.289 -10.547 1.00 93.19 84 MET A C 1
ATOM 630 O O . MET A 1 84 ? 33.271 -7.909 -9.402 1.00 93.19 84 MET A O 1
ATOM 634 N N . GLU A 1 85 ? 34.717 -8.221 -11.094 1.00 92.62 85 GLU A N 1
ATOM 635 C CA . GLU A 1 85 ? 35.859 -7.515 -10.528 1.00 92.62 85 GLU A CA 1
ATOM 636 C C . GLU A 1 85 ? 35.777 -6.013 -10.843 1.00 92.62 85 GLU A C 1
ATOM 638 O O . GLU A 1 85 ? 35.030 -5.564 -11.722 1.00 92.62 85 GLU A O 1
ATOM 643 N N . THR A 1 86 ? 36.570 -5.220 -10.122 1.00 86.88 86 THR A N 1
ATOM 644 C CA . THR A 1 86 ? 36.639 -3.767 -10.302 1.00 86.88 86 THR A CA 1
ATOM 645 C C . THR A 1 86 ? 36.949 -3.408 -11.756 1.00 86.88 86 THR A C 1
ATOM 647 O O . THR A 1 86 ? 37.987 -3.787 -12.293 1.00 86.88 86 THR A O 1
ATOM 650 N N . GLY A 1 87 ? 36.063 -2.631 -12.382 1.00 87.12 87 GLY A N 1
ATOM 651 C CA . GLY A 1 87 ? 36.211 -2.176 -13.768 1.00 87.12 87 GLY A CA 1
ATOM 652 C C . GLY A 1 87 ? 35.596 -3.100 -14.825 1.00 87.12 87 GLY A C 1
ATOM 653 O O . GLY A 1 87 ? 35.560 -2.727 -15.996 1.00 87.12 87 GLY A O 1
ATOM 654 N N . GLU A 1 88 ? 35.062 -4.267 -14.449 1.00 95.31 88 GLU A N 1
ATOM 655 C CA . GLU A 1 88 ? 34.395 -5.167 -15.401 1.00 95.31 88 GLU A CA 1
ATOM 656 C C . GLU A 1 88 ? 32.937 -4.775 -15.690 1.00 95.31 88 GLU A C 1
ATOM 658 O O . GLU A 1 88 ? 32.414 -5.118 -16.753 1.00 95.31 88 GLU A O 1
ATOM 663 N N . LEU A 1 89 ? 32.285 -4.038 -14.782 1.00 96.31 89 LEU A N 1
ATOM 664 C CA . LEU A 1 89 ? 30.985 -3.404 -15.010 1.00 96.31 89 LEU A CA 1
ATOM 665 C C . LEU A 1 89 ? 31.198 -1.931 -15.389 1.00 96.31 89 LEU A C 1
ATOM 667 O O . LEU A 1 89 ? 31.483 -1.087 -14.545 1.00 96.31 89 LEU A O 1
ATOM 671 N N . VAL A 1 90 ? 31.071 -1.620 -16.675 1.00 96.31 90 VAL A N 1
ATOM 672 C CA . VAL A 1 90 ? 31.350 -0.291 -17.231 1.00 96.31 90 VAL A CA 1
ATOM 673 C C . VAL A 1 90 ? 30.060 0.516 -17.319 1.00 96.31 90 VAL A C 1
ATOM 675 O O . VAL A 1 90 ? 29.081 0.063 -17.910 1.00 96.31 90 VAL A O 1
ATOM 678 N N . ILE A 1 91 ? 30.067 1.735 -16.782 1.00 96.19 91 ILE A N 1
ATOM 679 C CA . ILE A 1 91 ? 28.952 2.684 -16.888 1.00 96.19 91 ILE A CA 1
ATOM 680 C C . ILE A 1 91 ? 29.405 3.834 -17.796 1.00 96.19 91 ILE A C 1
ATOM 682 O O . ILE A 1 91 ? 30.223 4.644 -17.363 1.00 96.19 91 ILE A O 1
ATOM 686 N N . PRO A 1 92 ? 28.929 3.904 -19.054 1.00 94.25 92 PRO A N 1
ATOM 687 C CA . PRO A 1 92 ? 29.253 5.010 -19.957 1.00 94.25 92 PRO A CA 1
ATOM 688 C C . PRO A 1 92 ? 28.766 6.363 -19.418 1.00 94.25 92 PRO A C 1
ATOM 690 O O . PRO A 1 92 ? 27.765 6.415 -18.704 1.00 94.25 92 PRO A O 1
ATOM 693 N N . GLU A 1 93 ? 29.407 7.465 -19.808 1.00 93.69 93 GLU A N 1
ATOM 694 C CA . GLU A 1 93 ? 29.002 8.816 -19.387 1.00 93.69 93 GLU A CA 1
ATOM 695 C C . GLU A 1 93 ? 27.559 9.135 -19.828 1.00 93.69 93 GLU A C 1
ATOM 697 O O . GLU A 1 93 ? 26.725 9.589 -19.043 1.00 93.69 93 GLU A O 1
ATOM 702 N N . GLU A 1 94 ? 27.199 8.759 -21.055 1.00 93.94 94 GLU A N 1
ATOM 703 C CA . GLU A 1 94 ? 25.888 8.991 -21.662 1.00 93.94 94 GLU A CA 1
ATOM 704 C C . GLU A 1 94 ? 24.872 7.881 -21.355 1.00 93.94 94 GLU A C 1
ATOM 706 O O . GLU A 1 94 ? 23.865 7.735 -22.057 1.00 93.94 94 GLU A O 1
ATOM 711 N N . HIS A 1 95 ? 25.094 7.076 -20.309 1.00 94.50 95 HIS A N 1
ATOM 712 C CA . HIS A 1 95 ? 24.278 5.894 -20.014 1.00 94.50 95 HIS A CA 1
ATOM 713 C C . HIS A 1 95 ? 22.761 6.183 -19.959 1.00 94.50 95 HIS A C 1
ATOM 715 O O . HIS A 1 95 ? 21.958 5.300 -20.264 1.00 94.50 95 HIS A O 1
ATOM 721 N N . ARG A 1 96 ? 22.337 7.409 -19.611 1.00 95.44 96 ARG A N 1
ATOM 722 C CA . ARG A 1 96 ? 20.918 7.822 -19.545 1.00 95.44 96 ARG A CA 1
ATOM 723 C C . ARG A 1 96 ? 20.257 7.998 -20.911 1.00 95.44 96 ARG A C 1
ATOM 725 O O . ARG A 1 96 ? 19.049 7.815 -21.012 1.00 95.44 96 ARG A O 1
ATOM 732 N N . ILE A 1 97 ? 21.029 8.354 -21.935 1.00 94.88 97 ILE A N 1
ATOM 733 C CA . ILE A 1 97 ? 20.543 8.651 -23.293 1.00 94.88 97 ILE A CA 1
ATOM 734 C C . ILE A 1 97 ? 21.044 7.638 -24.327 1.00 94.88 97 ILE A C 1
ATOM 736 O O . ILE A 1 97 ? 20.820 7.813 -25.520 1.00 94.88 97 ILE A O 1
ATOM 740 N N . PHE A 1 98 ? 21.699 6.567 -23.876 1.00 93.50 98 PHE A N 1
ATOM 741 C CA . PHE A 1 98 ? 22.466 5.644 -24.711 1.00 93.50 98 PHE A CA 1
ATOM 742 C C . PHE A 1 98 ? 21.683 5.096 -25.918 1.00 93.50 98 PHE A C 1
ATOM 744 O O . PHE A 1 98 ? 22.196 5.070 -27.035 1.00 93.50 98 PHE A O 1
ATOM 751 N N . CYS A 1 99 ? 20.408 4.730 -25.729 1.00 92.75 99 CYS A N 1
ATOM 752 C CA . CYS A 1 99 ? 19.553 4.255 -26.824 1.00 92.75 99 CYS A CA 1
ATOM 753 C C . CYS A 1 99 ? 19.224 5.357 -27.845 1.00 92.75 99 CYS A C 1
ATOM 755 O O . CYS A 1 99 ? 19.239 5.099 -29.046 1.00 92.75 99 CYS A O 1
ATOM 757 N N . ALA A 1 100 ? 18.944 6.580 -27.383 1.00 93.88 100 ALA A N 1
ATOM 758 C CA . ALA A 1 100 ? 18.662 7.717 -28.260 1.00 93.88 100 ALA A CA 1
ATOM 759 C C . ALA A 1 100 ? 19.915 8.140 -29.041 1.00 93.88 100 ALA A C 1
ATOM 761 O O . ALA A 1 100 ? 19.839 8.404 -30.239 1.00 93.88 100 ALA A O 1
ATOM 762 N N . TYR A 1 101 ? 21.076 8.119 -28.381 1.00 92.81 101 TYR A N 1
ATOM 763 C CA . TYR A 1 101 ? 22.374 8.351 -29.008 1.00 92.81 101 TYR A CA 1
ATOM 764 C C . TYR A 1 101 ? 22.644 7.338 -30.131 1.00 92.81 101 TYR A C 1
ATOM 766 O O . TYR A 1 101 ? 22.928 7.728 -31.263 1.00 92.81 101 TYR A O 1
ATOM 774 N N . GLY A 1 102 ? 22.451 6.042 -29.859 1.00 93.06 102 GLY A N 1
ATOM 775 C CA . GLY A 1 102 ? 22.585 4.992 -30.871 1.00 93.06 102 GLY A CA 1
ATOM 776 C C . GLY A 1 102 ? 21.611 5.155 -32.045 1.00 93.06 102 GLY A C 1
ATOM 777 O O . GLY A 1 102 ? 22.009 5.005 -33.198 1.00 93.06 102 GLY A O 1
ATOM 778 N N . ALA A 1 103 ? 20.354 5.527 -31.782 1.00 93.12 103 ALA A N 1
ATOM 779 C CA . ALA A 1 103 ? 19.372 5.788 -32.836 1.00 93.12 103 ALA A CA 1
ATOM 780 C C . ALA A 1 103 ? 19.797 6.949 -33.756 1.00 93.12 103 ALA A C 1
ATOM 782 O O . ALA A 1 103 ? 19.711 6.827 -34.979 1.00 93.12 103 ALA A O 1
ATOM 783 N N . ALA A 1 104 ? 20.318 8.039 -33.183 1.00 91.31 104 ALA A N 1
ATOM 784 C CA . ALA A 1 104 ? 20.848 9.166 -33.948 1.00 91.31 104 ALA A CA 1
ATOM 785 C C . ALA A 1 104 ? 22.068 8.768 -34.801 1.00 91.31 104 ALA A C 1
ATOM 787 O O . ALA A 1 104 ? 22.180 9.186 -35.955 1.00 91.31 104 ALA A O 1
ATOM 788 N N . MET A 1 105 ? 22.957 7.917 -34.277 1.00 91.12 105 MET A N 1
ATOM 789 C CA . MET A 1 105 ? 24.092 7.386 -35.042 1.00 91.12 105 MET A CA 1
ATOM 790 C C . MET A 1 105 ? 23.646 6.531 -36.233 1.00 91.12 105 MET A C 1
ATOM 792 O O . MET A 1 105 ? 24.158 6.721 -37.334 1.00 91.12 105 MET A O 1
ATOM 796 N N . ILE A 1 106 ? 22.664 5.643 -36.042 1.00 91.50 106 ILE A N 1
ATOM 797 C CA . ILE A 1 106 ? 22.114 4.812 -37.125 1.00 91.50 106 ILE A CA 1
ATOM 798 C C . ILE A 1 106 ? 21.483 5.690 -38.214 1.00 91.50 106 ILE A C 1
ATOM 800 O O . ILE A 1 106 ? 21.671 5.426 -39.402 1.00 91.50 106 ILE A O 1
ATOM 804 N N . ALA A 1 107 ? 20.750 6.742 -37.832 1.00 88.56 107 ALA A N 1
ATOM 805 C CA . ALA A 1 107 ? 20.180 7.694 -38.788 1.00 88.56 107 ALA A CA 1
ATOM 806 C C . ALA A 1 107 ? 21.278 8.398 -39.605 1.00 88.56 107 ALA A C 1
ATOM 808 O O . ALA A 1 107 ? 21.182 8.471 -40.831 1.00 88.56 107 ALA A O 1
ATOM 809 N N . ARG A 1 108 ? 22.360 8.829 -38.939 1.00 87.81 108 ARG A N 1
ATOM 810 C CA . ARG A 1 108 ? 23.540 9.422 -39.586 1.00 87.81 108 ARG A CA 1
ATOM 811 C C . ARG A 1 108 ? 24.192 8.466 -40.589 1.00 87.81 108 ARG A C 1
ATOM 813 O O . ARG A 1 108 ? 24.556 8.897 -41.676 1.00 87.81 108 ARG A O 1
ATOM 820 N N . GLU A 1 109 ? 24.340 7.188 -40.243 1.00 90.94 109 GLU A N 1
ATOM 821 C CA . GLU A 1 109 ? 24.958 6.173 -41.113 1.00 90.94 109 GLU A CA 1
ATOM 822 C C . GLU A 1 109 ? 24.108 5.834 -42.343 1.00 90.94 109 GLU A C 1
ATOM 824 O O . GLU A 1 109 ? 24.651 5.599 -43.419 1.00 90.94 109 GLU A O 1
ATOM 829 N N . LYS A 1 110 ? 22.776 5.831 -42.206 1.00 87.06 110 LYS A N 1
ATOM 830 C CA . LYS A 1 110 ? 21.853 5.531 -43.312 1.00 87.06 110 LYS A CA 1
ATOM 831 C C . LYS A 1 110 ? 21.688 6.675 -44.313 1.00 87.06 110 LYS A C 1
ATOM 833 O O . LYS A 1 110 ? 21.134 6.442 -45.385 1.00 87.06 110 LYS A O 1
ATOM 838 N N . GLY A 1 111 ? 22.118 7.891 -43.973 1.00 75.56 111 GLY A N 1
ATOM 839 C CA . GLY A 1 111 ? 22.040 9.054 -44.861 1.00 75.56 111 GLY A CA 1
ATOM 840 C C . GLY A 1 111 ? 20.614 9.491 -45.222 1.00 75.56 111 GLY A C 1
ATOM 841 O O . GLY A 1 111 ? 20.432 10.183 -46.218 1.00 75.56 111 GLY A O 1
ATOM 842 N N . GLN A 1 112 ? 19.595 9.090 -44.452 1.00 66.31 112 GLN A N 1
ATOM 843 C CA . GLN A 1 112 ? 18.230 9.594 -44.624 1.00 66.31 112 GLN A CA 1
ATOM 844 C C . GLN A 1 112 ? 18.147 11.017 -44.059 1.00 66.31 112 GLN A C 1
ATOM 846 O O . GLN A 1 112 ? 18.336 11.224 -42.863 1.00 66.31 112 GLN A O 1
ATOM 851 N N . THR A 1 113 ? 17.884 11.993 -44.927 1.00 65.00 113 THR A N 1
ATOM 852 C CA . THR A 1 113 ? 17.881 13.430 -44.608 1.00 65.00 113 THR A CA 1
ATOM 853 C C . THR A 1 113 ? 16.499 14.060 -44.770 1.00 65.00 113 THR A C 1
ATOM 855 O O . THR A 1 113 ? 16.394 15.185 -45.259 1.00 65.00 113 THR A O 1
ATOM 858 N N . ASP A 1 114 ? 15.429 13.364 -44.386 1.00 67.56 114 ASP A N 1
ATOM 859 C CA . ASP A 1 114 ? 14.159 14.064 -44.182 1.00 67.56 114 ASP A CA 1
ATOM 860 C C . ASP A 1 114 ? 14.350 15.023 -43.000 1.00 67.56 114 ASP A C 1
ATOM 862 O O . ASP A 1 114 ? 14.697 14.616 -41.888 1.00 67.56 114 ASP A O 1
ATOM 866 N N . THR A 1 115 ? 14.212 16.325 -43.249 1.00 72.81 115 THR A N 1
ATOM 867 C CA . THR A 1 115 ? 14.413 17.353 -42.226 1.00 72.81 115 THR A CA 1
ATOM 868 C C . THR A 1 115 ? 13.286 17.278 -41.202 1.00 72.81 115 THR A C 1
ATOM 870 O O . THR A 1 115 ? 12.156 17.673 -41.486 1.00 72.81 115 THR A O 1
ATOM 873 N N . PHE A 1 116 ? 13.590 16.789 -39.999 1.00 79.00 116 PHE A N 1
ATOM 874 C CA . PHE A 1 116 ? 12.686 16.895 -38.857 1.00 79.00 116 PHE A CA 1
ATOM 875 C C . PHE A 1 116 ? 12.699 18.338 -38.333 1.00 79.00 116 PHE A C 1
ATOM 877 O O . PHE A 1 116 ? 13.647 18.758 -37.667 1.00 79.00 116 PHE A O 1
ATOM 884 N N . ASP A 1 117 ? 11.660 19.109 -38.655 1.00 80.88 117 ASP A N 1
ATOM 885 C CA . ASP A 1 117 ? 11.493 20.474 -38.153 1.00 80.88 117 ASP A CA 1
ATOM 886 C C . ASP A 1 117 ? 10.912 20.458 -36.730 1.00 80.88 117 ASP A C 1
ATOM 888 O O . ASP A 1 117 ? 9.716 20.242 -36.502 1.00 80.88 117 ASP A O 1
ATOM 892 N N . LEU A 1 118 ? 11.791 20.717 -35.761 1.00 80.56 118 LEU A N 1
ATOM 893 C CA . LEU A 1 118 ? 11.451 20.783 -34.343 1.00 80.56 118 LEU A CA 1
ATOM 894 C C . LEU A 1 118 ? 10.419 21.886 -34.038 1.00 80.56 118 LEU A C 1
ATOM 896 O O . LEU A 1 118 ? 9.571 21.706 -33.162 1.00 80.56 118 LEU A O 1
ATOM 900 N N . HIS A 1 119 ? 10.461 23.010 -34.761 1.00 78.56 119 HIS A N 1
ATOM 901 C CA . HIS A 1 119 ? 9.550 24.137 -34.562 1.00 78.56 119 HIS A CA 1
ATOM 902 C C . HIS A 1 119 ? 8.156 23.847 -35.127 1.00 78.56 119 HIS A C 1
ATOM 904 O O . HIS A 1 119 ? 7.153 24.177 -34.488 1.00 78.56 119 HIS A O 1
ATOM 910 N N . ALA A 1 120 ? 8.072 23.186 -36.286 1.00 76.94 120 ALA A N 1
ATOM 911 C CA . ALA A 1 120 ? 6.795 22.748 -36.851 1.00 76.94 120 ALA A CA 1
ATOM 912 C C . ALA A 1 120 ? 6.099 21.704 -35.960 1.00 76.94 120 ALA A C 1
ATOM 914 O O . ALA A 1 120 ? 4.885 21.780 -35.762 1.00 76.94 120 ALA A O 1
ATOM 915 N N . TYR A 1 121 ? 6.858 20.771 -35.369 1.00 74.12 121 TYR A N 1
ATOM 916 C CA . TYR A 1 121 ? 6.318 19.786 -34.427 1.00 74.12 121 TYR A CA 1
ATOM 917 C C . TYR A 1 121 ? 5.699 20.449 -33.187 1.00 74.12 121 TYR A C 1
ATOM 919 O O . TYR A 1 121 ? 4.562 20.145 -32.837 1.00 74.12 121 TYR A O 1
ATOM 927 N N . GLN A 1 122 ? 6.397 21.409 -32.567 1.00 67.50 122 GLN A N 1
ATOM 928 C CA . GLN A 1 122 ? 5.901 22.132 -31.384 1.00 67.50 122 GLN A CA 1
ATOM 929 C C . GLN A 1 122 ? 4.590 22.889 -31.638 1.00 67.50 122 GLN A C 1
ATOM 931 O O . GLN A 1 122 ? 3.791 23.067 -30.721 1.00 67.50 122 GLN A O 1
ATOM 936 N N . LYS A 1 123 ? 4.365 23.348 -32.874 1.00 64.81 123 LYS A N 1
ATOM 937 C CA . LYS A 1 123 ? 3.174 24.117 -33.255 1.00 64.81 123 LYS A CA 1
ATOM 938 C C . LYS A 1 123 ? 1.961 23.234 -33.578 1.00 64.81 123 LYS A C 1
ATOM 940 O O . LYS A 1 123 ? 0.834 23.696 -33.433 1.00 64.81 123 LYS A O 1
ATOM 945 N N . ASN A 1 124 ? 2.194 21.985 -33.988 1.00 62.16 124 ASN A N 1
ATOM 946 C CA . ASN A 1 124 ? 1.170 21.059 -34.487 1.00 62.16 124 ASN A CA 1
ATOM 947 C C . ASN A 1 124 ? 0.907 19.859 -33.557 1.00 62.16 124 ASN A C 1
ATOM 949 O O . ASN A 1 124 ? 0.113 18.990 -33.902 1.00 62.16 124 ASN A O 1
ATOM 953 N N . SER A 1 125 ? 1.551 19.776 -32.388 1.00 60.19 125 SER A N 1
ATOM 954 C CA . SER A 1 125 ? 1.446 18.630 -31.468 1.00 60.19 125 SER A CA 1
ATOM 955 C C . SER A 1 125 ? 0.133 18.556 -30.669 1.00 60.19 125 SER A C 1
ATOM 957 O O . SER A 1 125 ? 0.074 17.891 -29.637 1.00 60.19 125 SER A O 1
ATOM 959 N N . THR A 1 126 ? -0.928 19.224 -31.117 1.00 54.25 126 THR A N 1
ATOM 960 C CA . THR A 1 126 ? -2.268 19.108 -30.541 1.00 54.25 126 THR A CA 1
ATOM 961 C C . THR A 1 126 ? -3.160 18.340 -31.515 1.00 54.25 126 THR A C 1
ATOM 963 O O . THR A 1 126 ? -3.329 18.743 -32.660 1.00 54.25 126 THR A O 1
ATOM 966 N N . ASN A 1 127 ? -3.758 17.246 -31.038 1.00 53.91 127 ASN A N 1
ATOM 967 C CA . ASN A 1 127 ? -4.768 16.416 -31.715 1.00 53.91 127 ASN A CA 1
ATOM 968 C C . ASN A 1 127 ? -4.246 15.267 -32.591 1.00 53.91 127 ASN A C 1
ATOM 970 O O . ASN A 1 127 ? -4.330 15.295 -33.815 1.00 53.91 127 ASN A O 1
ATOM 974 N N . ALA A 1 128 ? -3.836 14.182 -31.936 1.00 50.88 128 ALA A N 1
ATOM 975 C CA . ALA A 1 128 ? -3.931 12.837 -32.506 1.00 50.88 128 ALA A CA 1
ATOM 976 C C . ALA A 1 128 ? -4.048 11.802 -31.378 1.00 50.88 128 ALA A C 1
ATOM 978 O O . ALA A 1 128 ? -3.217 10.910 -31.246 1.00 50.88 128 ALA A O 1
ATOM 979 N N . LEU A 1 129 ? -5.050 11.957 -30.515 1.00 54.22 129 LEU A N 1
ATOM 980 C CA . LEU A 1 129 ? -5.366 10.960 -29.500 1.00 54.22 129 LEU A CA 1
ATOM 981 C C . LEU A 1 129 ? -6.799 10.493 -29.731 1.00 54.22 129 LEU A C 1
ATOM 983 O O . LEU A 1 129 ? -7.715 11.300 -29.889 1.00 54.22 129 LEU A O 1
ATOM 987 N N . HIS A 1 130 ? -6.953 9.184 -29.888 1.00 53.72 130 HIS A N 1
ATOM 988 C CA . HIS A 1 130 ? -8.223 8.548 -30.191 1.00 53.72 130 HIS A CA 1
ATOM 989 C C . HIS A 1 130 ? -8.811 8.082 -28.867 1.00 53.72 130 HIS A C 1
ATOM 991 O O . HIS A 1 130 ? -8.216 7.228 -28.212 1.00 53.72 130 HIS A O 1
ATOM 997 N N . ASN A 1 131 ? -9.963 8.628 -28.474 1.00 54.59 131 ASN A N 1
ATOM 998 C CA . ASN A 1 131 ? -10.596 8.205 -27.232 1.00 54.59 131 ASN A CA 1
ATOM 999 C C . ASN A 1 131 ? -10.976 6.721 -27.333 1.00 54.59 131 ASN A C 1
ATOM 1001 O O . ASN A 1 131 ? -11.750 6.348 -28.221 1.00 54.59 131 ASN A O 1
ATOM 1005 N N . PRO A 1 132 ? -10.439 5.860 -26.455 1.00 57.72 132 PRO A N 1
ATOM 1006 C CA . PRO A 1 132 ? -10.837 4.465 -26.424 1.00 57.72 132 PRO A CA 1
ATOM 1007 C C . PRO A 1 132 ? -12.324 4.388 -26.058 1.00 57.72 132 PRO A C 1
ATOM 1009 O O . PRO A 1 132 ? -12.759 4.956 -25.060 1.00 57.72 132 PRO A O 1
ATOM 1012 N N . VAL A 1 133 ? -13.116 3.694 -26.878 1.00 59.78 133 VAL A N 1
ATOM 1013 C CA . VAL A 1 133 ? -14.545 3.478 -26.616 1.00 59.78 133 VAL A CA 1
ATOM 1014 C C . VAL A 1 133 ? -14.677 2.516 -25.436 1.00 59.78 133 VAL A C 1
ATOM 1016 O O . VAL A 1 133 ? -14.311 1.346 -25.554 1.00 59.78 133 VAL A O 1
ATOM 1019 N N . SER A 1 134 ? -15.191 2.992 -24.299 1.00 66.12 134 SER A N 1
ATOM 1020 C CA . SER A 1 134 ? -15.540 2.127 -23.168 1.00 66.12 134 SER A CA 1
ATOM 1021 C C . SER A 1 134 ? -17.001 1.686 -23.221 1.00 66.12 134 SER A C 1
ATOM 1023 O O . SER A 1 134 ? -17.880 2.417 -23.669 1.00 66.12 134 SER A O 1
ATOM 1025 N N . THR A 1 135 ? -17.260 0.482 -22.713 1.00 66.81 135 THR A N 1
ATOM 1026 C CA . THR A 1 135 ? -18.594 -0.114 -22.559 1.00 66.81 135 THR A CA 1
ATOM 1027 C C . THR A 1 135 ? -19.043 -0.174 -21.093 1.00 66.81 135 THR A C 1
ATOM 1029 O O . THR A 1 135 ? -19.951 -0.938 -20.773 1.00 66.81 135 THR A O 1
ATOM 1032 N N . ARG A 1 136 ? -18.349 0.510 -20.171 1.00 80.25 136 ARG A N 1
ATOM 1033 C CA . ARG A 1 136 ? -18.671 0.485 -18.733 1.00 80.25 136 ARG A CA 1
ATOM 1034 C C . ARG A 1 136 ? -19.630 1.608 -18.361 1.00 80.25 136 ARG A C 1
ATOM 1036 O O . ARG A 1 136 ? -19.468 2.735 -18.823 1.00 80.25 136 ARG A O 1
ATOM 1043 N N . ASP A 1 137 ? -20.553 1.294 -17.460 1.00 85.25 137 ASP A N 1
ATOM 1044 C CA . ASP A 1 137 ? -21.475 2.273 -16.897 1.00 85.25 137 ASP A CA 1
ATOM 1045 C C . ASP A 1 137 ? -20.733 3.315 -16.060 1.00 85.25 137 ASP A C 1
ATOM 1047 O O . ASP A 1 137 ? -19.718 3.033 -15.409 1.00 85.25 137 ASP A O 1
ATOM 1051 N N . ARG A 1 138 ? -21.271 4.530 -16.050 1.00 88.88 138 ARG A N 1
ATOM 1052 C CA . ARG A 1 138 ? -20.793 5.608 -15.191 1.00 88.88 138 ARG A CA 1
ATOM 1053 C C . ARG A 1 138 ? -20.965 5.235 -13.715 1.00 88.88 138 ARG A C 1
ATOM 1055 O O . ARG A 1 138 ? -21.948 4.608 -13.334 1.00 88.88 138 ARG A O 1
ATOM 1062 N N . LEU A 1 139 ? -20.001 5.637 -12.886 1.00 89.06 139 LEU A N 1
ATOM 1063 C CA . LEU A 1 139 ? -20.103 5.479 -11.439 1.00 89.06 139 LEU A CA 1
ATOM 1064 C C . LEU A 1 139 ? -21.059 6.525 -10.863 1.00 89.06 139 LEU A C 1
ATOM 1066 O O . LEU A 1 139 ? -20.876 7.724 -11.074 1.00 89.06 139 LEU A O 1
ATOM 1070 N N . GLU A 1 140 ? -22.032 6.062 -10.087 1.00 85.31 140 GLU A N 1
ATOM 1071 C CA . GLU A 1 140 ? -22.968 6.905 -9.350 1.00 85.31 140 GLU A CA 1
ATOM 1072 C C . GLU A 1 140 ? -22.934 6.530 -7.869 1.00 85.31 140 GLU A C 1
ATOM 1074 O O . GLU A 1 140 ? -22.954 5.353 -7.506 1.00 85.31 140 GLU A O 1
ATOM 1079 N N . TYR A 1 141 ? -22.864 7.536 -6.999 1.00 83.12 141 TYR A N 1
ATOM 1080 C CA . TYR A 1 141 ? -22.954 7.344 -5.559 1.00 83.12 141 TYR A CA 1
ATOM 1081 C C . TYR A 1 141 ? -23.527 8.593 -4.897 1.00 83.12 141 TYR A C 1
ATOM 1083 O O . TYR A 1 141 ? -23.041 9.703 -5.113 1.00 83.12 141 TYR A O 1
ATOM 1091 N N . SER A 1 142 ? -24.543 8.407 -4.059 1.00 74.81 142 SER A N 1
ATOM 1092 C CA . SER A 1 142 ? -25.077 9.450 -3.190 1.00 74.81 142 SER A CA 1
ATOM 1093 C C . SER A 1 142 ? -24.622 9.188 -1.760 1.00 74.81 142 SER A C 1
ATOM 1095 O O . SER A 1 142 ? -25.015 8.186 -1.158 1.00 74.81 142 SER A O 1
ATOM 1097 N N . PHE A 1 143 ? -23.821 10.092 -1.195 1.00 66.44 143 PHE A N 1
ATOM 1098 C CA . PHE A 1 143 ? -23.513 10.028 0.230 1.00 66.44 143 PHE A CA 1
ATOM 1099 C C . PHE A 1 143 ? -24.803 10.230 1.041 1.00 66.44 143 PHE A C 1
ATOM 1101 O O . PHE A 1 143 ? -25.548 11.168 0.749 1.00 66.44 143 PHE A O 1
ATOM 1108 N N . PRO A 1 144 ? -25.073 9.411 2.073 1.00 67.69 144 PRO A N 1
ATOM 1109 C CA . PRO A 1 144 ? -26.123 9.737 3.030 1.00 67.69 144 PRO A CA 1
ATOM 1110 C C . PRO A 1 144 ? -25.816 11.086 3.702 1.00 67.69 144 PRO A C 1
ATOM 1112 O O . PRO A 1 144 ? -24.648 11.420 3.919 1.00 67.69 144 PRO A O 1
ATOM 1115 N N . GLU A 1 145 ? -26.858 11.853 4.057 1.00 56.00 145 GLU A N 1
ATOM 1116 C CA . GLU A 1 145 ? -26.750 13.215 4.630 1.00 56.00 145 GLU A CA 1
ATOM 1117 C C . GLU A 1 145 ? -25.805 13.305 5.842 1.00 56.00 145 GLU A C 1
ATOM 1119 O O . GLU A 1 145 ? -25.244 14.362 6.137 1.00 56.00 145 GLU A O 1
ATOM 1124 N N . GLN A 1 146 ? -25.590 12.186 6.538 1.00 51.19 146 GLN A N 1
ATOM 1125 C CA . GLN A 1 146 ? -24.587 12.048 7.582 1.00 51.19 146 GLN A CA 1
ATOM 1126 C C . GLN A 1 146 ? -23.576 10.967 7.206 1.00 51.19 146 GLN A C 1
ATOM 1128 O O . GLN A 1 146 ? -23.728 9.791 7.519 1.00 51.19 146 GLN A O 1
ATOM 1133 N N . LYS A 1 147 ? -22.458 11.397 6.625 1.00 49.09 147 LYS A N 1
ATOM 1134 C CA . LYS A 1 147 ? -21.169 10.727 6.818 1.00 49.09 147 LYS A CA 1
ATOM 1135 C C . LYS A 1 147 ? -20.998 10.601 8.351 1.00 49.09 147 LYS A C 1
ATOM 1137 O O . LYS A 1 147 ? -20.911 11.630 9.018 1.00 49.09 147 LYS A O 1
ATOM 1142 N N . HIS A 1 148 ? -21.045 9.399 8.937 1.00 47.75 148 HIS A N 1
ATOM 1143 C CA . HIS A 1 148 ? -21.084 9.136 10.395 1.00 47.75 148 HIS A CA 1
ATOM 1144 C C . HIS A 1 148 ? -19.807 9.563 11.171 1.00 47.75 148 HIS A C 1
ATOM 1146 O O . HIS A 1 148 ? -19.196 8.777 11.887 1.00 47.75 148 HIS A O 1
ATOM 1152 N N . TYR A 1 149 ? -19.379 10.824 11.066 1.00 48.53 149 TYR A N 1
ATOM 1153 C CA . TYR A 1 149 ? -18.195 11.370 11.744 1.00 48.53 149 TYR A CA 1
ATOM 1154 C C . TYR A 1 149 ? -18.535 12.111 13.045 1.00 48.53 149 TYR A C 1
ATOM 1156 O O . TYR A 1 149 ? -17.622 12.554 13.740 1.00 48.53 149 TYR A O 1
ATOM 1164 N N . LYS A 1 150 ? -19.820 12.243 13.406 1.00 46.38 150 LYS A N 1
ATOM 1165 C CA . LYS A 1 150 ? -20.280 12.983 14.597 1.00 46.38 150 LYS A CA 1
ATOM 1166 C C . LYS A 1 150 ? -20.445 12.112 15.853 1.00 46.38 150 LYS A C 1
ATOM 1168 O O . LYS A 1 150 ? -21.309 12.391 16.676 1.00 46.38 150 LYS A O 1
ATOM 1173 N N . THR A 1 151 ? -19.612 11.088 16.034 1.00 48.62 151 THR A N 1
ATOM 1174 C CA . THR A 1 151 ? -19.575 10.304 17.289 1.00 48.62 151 THR A CA 1
ATOM 1175 C C . THR A 1 151 ? -18.416 10.700 18.206 1.00 48.62 151 THR A C 1
ATOM 1177 O O . THR A 1 151 ? -18.160 10.025 19.197 1.00 48.62 151 THR A O 1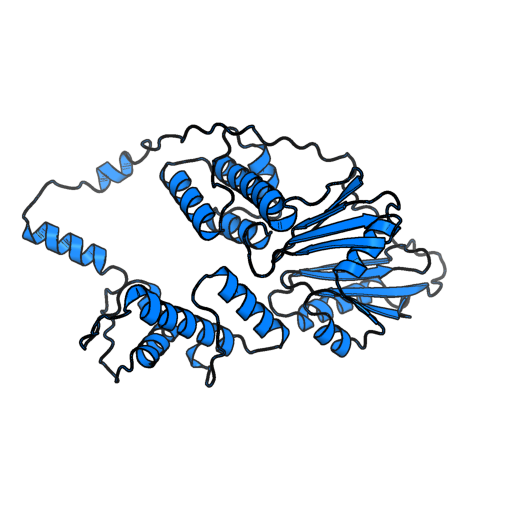
ATOM 1180 N N . THR A 1 152 ? -17.714 11.802 17.920 1.00 48.19 152 THR A N 1
ATOM 1181 C CA . THR A 1 152 ? -16.885 12.448 18.943 1.00 48.19 152 THR A CA 1
ATOM 1182 C C . THR A 1 152 ? -17.825 13.269 19.816 1.00 48.19 152 THR A C 1
ATOM 1184 O O . THR A 1 152 ? -18.223 14.376 19.446 1.00 48.19 152 THR A O 1
ATOM 1187 N N . LEU A 1 153 ? -18.239 12.718 20.955 1.00 48.94 153 LEU A N 1
ATOM 1188 C CA . LEU A 1 153 ? -18.858 13.532 21.990 1.00 48.94 153 LEU A CA 1
ATOM 1189 C C . LEU A 1 153 ? -17.788 14.524 22.439 1.00 48.94 153 LEU A C 1
ATOM 1191 O O . LEU A 1 153 ? -16.828 14.142 23.099 1.00 48.94 153 LEU A O 1
ATOM 1195 N N . THR A 1 154 ? -17.923 15.796 22.062 1.00 48.91 154 THR A N 1
ATOM 1196 C CA . THR A 1 154 ? -17.167 16.861 22.719 1.00 48.91 154 THR A CA 1
ATOM 1197 C C . THR A 1 154 ? -17.474 16.727 24.204 1.00 48.91 154 THR A C 1
ATOM 1199 O O . THR A 1 154 ? -18.623 16.936 24.603 1.00 48.91 154 THR A O 1
ATOM 1202 N N . LEU A 1 155 ? -16.490 16.317 25.011 1.00 50.34 155 LEU A N 1
ATOM 1203 C CA . LEU A 1 155 ? -16.617 16.284 26.462 1.00 50.34 155 LEU A CA 1
ATOM 1204 C C . LEU A 1 155 ? -17.066 17.680 26.903 1.00 50.34 155 LEU A C 1
ATOM 1206 O O . LEU A 1 155 ? -16.282 18.630 26.912 1.00 50.34 155 LEU A O 1
ATOM 1210 N N . LYS A 1 156 ? -18.357 17.840 27.215 1.00 45.09 156 LYS A N 1
ATOM 1211 C CA . LYS A 1 156 ? -18.849 19.077 27.812 1.00 45.09 156 LYS A CA 1
ATOM 1212 C C . LYS A 1 156 ? -18.205 19.145 29.188 1.00 45.09 156 LYS A C 1
ATOM 1214 O O . LYS A 1 156 ? -18.563 18.363 30.066 1.00 45.09 156 LYS A O 1
ATOM 1219 N N . ARG A 1 157 ? -17.236 20.050 29.358 1.00 48.97 157 ARG A N 1
ATOM 1220 C CA . ARG A 1 157 ? -16.652 20.363 30.665 1.00 48.97 157 ARG A CA 1
ATOM 1221 C C . ARG A 1 157 ? -17.786 20.852 31.567 1.00 48.97 157 ARG A C 1
ATOM 1223 O O . ARG A 1 157 ? -18.280 21.964 31.403 1.00 48.97 157 ARG A O 1
ATOM 1230 N N . GLY A 1 158 ? -18.251 19.975 32.452 1.00 47.97 158 GLY A N 1
ATOM 1231 C CA . GLY A 1 158 ? -19.094 20.368 33.571 1.00 47.97 158 GLY A CA 1
ATOM 1232 C C . GLY A 1 158 ? -18.291 21.223 34.560 1.00 47.97 158 GLY A C 1
ATOM 1233 O O . GLY A 1 158 ? -17.062 21.238 34.491 1.00 47.97 158 GLY A O 1
ATOM 1234 N N . PRO A 1 159 ? -18.963 21.928 35.482 1.00 50.84 159 PRO A N 1
ATOM 1235 C CA . PRO A 1 159 ? -18.314 22.829 36.437 1.00 50.84 159 PRO A CA 1
ATOM 1236 C C . PRO A 1 159 ? -17.352 22.136 37.425 1.00 50.84 159 PRO A C 1
ATOM 1238 O O . PRO A 1 159 ? -16.587 22.831 38.083 1.00 50.84 159 PRO A O 1
ATOM 1241 N N . GLU A 1 160 ? -17.315 20.797 37.480 1.00 52.12 160 GLU A N 1
ATOM 1242 C CA . GLU A 1 160 ? -16.293 20.024 38.200 1.00 52.12 160 GLU A CA 1
ATOM 1243 C C . GLU A 1 160 ? -15.782 18.844 37.343 1.00 52.12 160 GLU A C 1
ATOM 1245 O O . GLU A 1 160 ? -16.599 18.078 36.815 1.00 52.12 160 GLU A O 1
ATOM 1250 N N . PRO A 1 161 ? -14.457 18.652 37.181 1.00 55.88 161 PRO A N 1
ATOM 1251 C CA . PRO A 1 161 ? -13.915 17.552 36.395 1.00 55.88 161 PRO A CA 1
ATOM 1252 C C . PRO A 1 161 ? -13.969 16.266 37.222 1.00 55.88 161 PRO A C 1
ATOM 1254 O O . PRO A 1 161 ? -13.076 15.962 38.009 1.00 55.88 161 PRO A O 1
ATOM 1257 N N . LYS A 1 162 ? -15.029 15.478 37.045 1.00 66.12 162 LYS A N 1
ATOM 1258 C CA . LYS A 1 162 ? -15.028 14.103 37.543 1.00 66.12 162 LYS A CA 1
ATOM 1259 C C . LYS A 1 162 ? -14.084 13.283 36.663 1.00 66.12 162 LYS A C 1
ATOM 1261 O O . LYS A 1 162 ? -14.335 13.142 35.467 1.00 66.12 162 LYS A O 1
ATOM 1266 N N . LEU A 1 163 ? -13.011 12.760 37.260 1.00 80.12 163 LEU A N 1
ATOM 1267 C CA . LEU A 1 163 ? -12.061 11.875 36.586 1.00 80.12 163 LEU A CA 1
ATOM 1268 C C . LEU A 1 163 ? -12.827 10.714 35.938 1.00 80.12 163 LEU A C 1
ATOM 1270 O O . LEU A 1 163 ? -13.502 9.945 36.625 1.00 80.12 163 LEU A O 1
ATOM 1274 N N . THR A 1 164 ? -12.760 10.624 34.615 1.00 88.56 164 THR A N 1
ATOM 1275 C CA . THR A 1 164 ? -13.456 9.600 33.834 1.00 88.56 164 THR A CA 1
ATOM 1276 C C . THR A 1 164 ? -12.509 8.437 33.579 1.00 88.56 164 THR A C 1
ATOM 1278 O O . THR A 1 164 ? -11.368 8.633 33.175 1.00 88.56 164 THR A O 1
ATOM 1281 N N . GLU A 1 165 ? -12.958 7.212 33.821 1.00 94.12 165 GLU A N 1
ATOM 1282 C CA . GLU A 1 165 ? -12.187 6.024 33.456 1.00 94.12 165 GLU A CA 1
ATOM 1283 C C . GLU A 1 165 ? -12.276 5.785 31.947 1.00 94.12 165 GLU A C 1
ATOM 1285 O O . GLU A 1 165 ? -13.371 5.796 31.376 1.00 94.12 165 GLU A O 1
ATOM 1290 N N . GLY A 1 166 ? -11.123 5.574 31.314 1.00 94.44 166 GLY A N 1
ATOM 1291 C CA . GLY A 1 166 ? -10.998 5.363 29.877 1.00 94.44 166 GLY A CA 1
ATOM 1292 C C . GLY A 1 166 ? -10.235 4.089 29.525 1.00 94.44 166 GLY A C 1
ATOM 1293 O O . GLY A 1 166 ? -9.372 3.630 30.274 1.00 94.44 166 GLY A O 1
ATOM 1294 N N . TYR A 1 167 ? -10.533 3.547 28.350 1.00 97.00 167 TYR A N 1
ATOM 1295 C CA . TYR A 1 167 ? -9.832 2.422 27.740 1.00 97.00 167 TYR A CA 1
ATOM 1296 C C . TYR A 1 167 ? -9.191 2.886 26.438 1.00 97.00 167 TYR A C 1
ATOM 1298 O O . TYR A 1 167 ? -9.866 3.484 25.599 1.00 97.00 167 TYR A O 1
ATOM 1306 N N . LEU A 1 168 ? -7.901 2.614 26.274 1.00 97.69 168 LEU A N 1
ATOM 1307 C CA . LEU A 1 168 ? -7.128 2.966 25.090 1.00 97.69 168 LEU A CA 1
ATOM 1308 C C . LEU A 1 168 ? -7.059 1.773 24.130 1.00 97.69 168 LEU A C 1
ATOM 1310 O O . LEU A 1 168 ? -6.618 0.691 24.505 1.00 97.69 168 LEU A O 1
ATOM 1314 N N . GLY A 1 169 ? -7.458 1.983 22.880 1.00 97.94 169 GLY A N 1
ATOM 1315 C CA . GLY A 1 169 ? -7.220 1.065 21.771 1.00 97.94 169 GLY A CA 1
ATOM 1316 C C . GLY A 1 169 ? -6.206 1.655 20.798 1.00 97.94 169 GLY A C 1
ATOM 1317 O O . GLY A 1 169 ? -6.343 2.812 20.398 1.00 97.94 169 GLY A O 1
ATOM 1318 N N . ILE A 1 170 ? -5.210 0.863 20.406 1.00 98.06 170 ILE A N 1
ATOM 1319 C CA . ILE A 1 170 ? -4.217 1.233 19.393 1.00 98.06 170 ILE A CA 1
ATOM 1320 C C . ILE A 1 170 ? -4.241 0.185 18.279 1.00 98.06 170 ILE A C 1
ATOM 1322 O O . ILE A 1 170 ? -3.972 -0.992 18.514 1.00 98.06 170 ILE A O 1
ATOM 1326 N N . ASP A 1 171 ? -4.544 0.610 17.061 1.00 96.25 171 ASP A N 1
ATOM 1327 C CA . ASP A 1 171 ? -4.493 -0.217 15.859 1.00 96.25 171 ASP A CA 1
ATOM 1328 C C . ASP A 1 171 ? -3.307 0.209 14.989 1.00 96.25 171 ASP A C 1
ATOM 1330 O O . ASP A 1 171 ? -3.206 1.356 14.547 1.00 96.25 171 ASP A O 1
ATOM 1334 N N . ILE A 1 172 ? -2.367 -0.716 14.799 1.00 93.62 172 ILE A N 1
ATOM 1335 C CA . ILE A 1 172 ? -1.102 -0.468 14.113 1.00 93.62 172 ILE A CA 1
ATOM 1336 C C . ILE A 1 172 ? -1.092 -1.231 12.797 1.00 93.62 172 ILE A C 1
ATOM 1338 O O . ILE A 1 172 ? -0.603 -2.365 12.689 1.00 93.62 172 ILE A O 1
ATOM 1342 N N . GLY A 1 173 ? -1.628 -0.565 11.782 1.00 88.19 173 GLY A N 1
ATOM 1343 C CA . GLY A 1 173 ? -1.517 -0.973 10.395 1.00 88.19 173 GLY A CA 1
ATOM 1344 C C . GLY A 1 173 ? -0.126 -0.707 9.821 1.00 88.19 173 GLY A C 1
ATOM 1345 O O . GLY A 1 173 ? 0.743 -0.077 10.424 1.00 88.19 173 GLY A O 1
ATOM 1346 N N . SER A 1 174 ? 0.085 -1.206 8.611 1.00 80.31 174 SER A N 1
ATOM 1347 C CA . SER A 1 174 ? 1.290 -0.943 7.825 1.00 80.31 174 SER A CA 1
ATOM 1348 C C . SER A 1 174 ? 1.302 0.449 7.188 1.00 80.31 174 SER A C 1
ATOM 1350 O O . SER A 1 174 ? 2.374 1.009 6.953 1.00 80.31 174 SER A O 1
ATOM 1352 N N . LEU A 1 175 ? 0.121 1.012 6.913 1.00 83.69 175 LEU A N 1
ATOM 1353 C CA . LEU A 1 175 ? -0.044 2.337 6.311 1.00 83.69 175 LEU A CA 1
ATOM 1354 C C . LEU A 1 175 ? -0.410 3.405 7.350 1.00 83.69 175 LEU A C 1
ATOM 1356 O O . LEU A 1 175 ? 0.178 4.490 7.355 1.00 83.69 175 LEU A O 1
ATOM 1360 N N . SER A 1 176 ? -1.364 3.087 8.223 1.00 89.81 176 SER A N 1
ATOM 1361 C CA . SER A 1 176 ? -1.934 3.990 9.220 1.00 89.81 176 SER A CA 1
ATOM 1362 C C . SER A 1 176 ? -1.843 3.425 10.635 1.00 89.81 176 SER A C 1
ATOM 1364 O O . SER A 1 176 ? -1.882 2.217 10.865 1.00 89.81 176 SER A O 1
ATOM 1366 N N . THR A 1 177 ? -1.775 4.334 11.598 1.00 94.00 177 THR A N 1
ATOM 1367 C CA . THR A 1 177 ? -1.811 4.075 13.030 1.00 94.00 177 THR A CA 1
ATOM 1368 C C . THR A 1 177 ? -2.992 4.833 13.619 1.00 94.00 177 THR A C 1
ATOM 1370 O O . THR A 1 177 ? -3.058 6.062 13.534 1.00 94.00 177 THR A O 1
ATOM 1373 N N . ASN A 1 178 ? -3.911 4.087 14.222 1.00 95.06 178 ASN A N 1
ATOM 1374 C CA . ASN A 1 178 ? -5.159 4.601 14.763 1.00 95.06 178 ASN A CA 1
ATOM 1375 C C . ASN A 1 178 ? -5.159 4.462 16.280 1.00 95.06 178 ASN A C 1
ATOM 1377 O O . ASN A 1 178 ? -4.792 3.418 16.816 1.00 95.06 178 ASN A O 1
ATOM 1381 N N . LEU A 1 179 ? -5.572 5.513 16.980 1.00 96.94 179 LEU A N 1
ATOM 1382 C CA . LEU A 1 179 ? -5.753 5.489 18.427 1.00 96.94 179 LEU A CA 1
ATOM 1383 C C . LEU A 1 179 ? -7.173 5.929 18.752 1.00 96.94 179 LEU A C 1
ATOM 1385 O O . LEU A 1 179 ? -7.678 6.876 18.148 1.00 96.94 179 LEU A O 1
ATOM 1389 N N . ALA A 1 180 ? -7.794 5.280 19.728 1.00 95.00 180 ALA A N 1
ATOM 1390 C CA . ALA A 1 180 ? -9.083 5.687 20.265 1.00 95.00 180 ALA A CA 1
ATOM 1391 C C . ALA A 1 180 ? -9.112 5.491 21.780 1.00 95.00 180 ALA A C 1
ATOM 1393 O O . ALA A 1 180 ? -8.650 4.472 22.288 1.00 95.00 180 ALA A O 1
ATOM 1394 N N . VAL A 1 181 ? -9.687 6.456 22.493 1.00 94.69 181 VAL A N 1
ATOM 1395 C CA . VAL A 1 181 ? -10.007 6.333 23.916 1.00 94.69 181 VAL A CA 1
ATOM 1396 C C . VAL A 1 181 ? -11.518 6.287 24.060 1.00 94.69 181 VAL A C 1
ATOM 1398 O O . VAL A 1 181 ? -12.204 7.163 23.531 1.00 94.69 181 VAL A O 1
ATOM 1401 N N . ILE A 1 182 ? -12.032 5.288 24.777 1.00 91.81 182 ILE A N 1
ATOM 1402 C CA . ILE A 1 182 ? -13.465 5.144 25.060 1.00 91.81 182 ILE A CA 1
ATOM 1403 C C . ILE A 1 182 ? -13.753 5.118 26.561 1.00 91.81 182 ILE A C 1
ATOM 1405 O O . ILE A 1 182 ? -12.929 4.636 27.334 1.00 91.81 182 ILE A O 1
ATOM 1409 N N . ASP A 1 183 ? -14.925 5.598 26.977 1.00 90.81 183 ASP A N 1
ATOM 1410 C CA . ASP A 1 183 ? -15.416 5.422 28.350 1.00 90.81 183 ASP A CA 1
ATOM 1411 C C . ASP A 1 183 ? -16.137 4.069 28.541 1.00 90.81 183 ASP A C 1
ATOM 1413 O O . ASP A 1 183 ? -16.372 3.305 27.601 1.00 90.81 183 ASP A O 1
ATOM 1417 N N . LYS A 1 184 ? -16.562 3.781 29.777 1.00 90.19 184 LYS A N 1
ATOM 1418 C CA . LYS A 1 184 ? -17.363 2.586 30.114 1.00 90.19 184 LYS A CA 1
ATOM 1419 C C . LYS A 1 184 ? -18.712 2.484 29.384 1.00 90.19 184 LYS A C 1
ATOM 1421 O O . LYS A 1 184 ? -19.288 1.402 29.310 1.00 90.19 184 LYS A O 1
ATOM 1426 N N . ASN A 1 185 ? -19.228 3.602 28.878 1.00 86.69 185 ASN A N 1
ATOM 1427 C CA . ASN A 1 185 ? 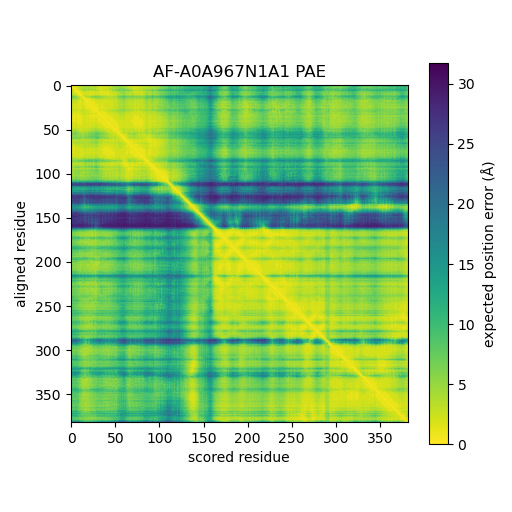-20.477 3.673 28.126 1.00 86.69 185 ASN A CA 1
ATOM 1428 C C . ASN A 1 185 ? -20.237 3.547 26.611 1.00 86.69 185 ASN A C 1
ATOM 1430 O O . ASN A 1 185 ? -21.194 3.655 25.848 1.00 86.69 185 ASN A O 1
ATOM 1434 N N . LYS A 1 186 ? -18.993 3.268 26.185 1.00 84.81 186 LYS A N 1
ATOM 1435 C CA . LYS A 1 186 ? -18.558 3.119 24.786 1.00 84.81 186 LYS A CA 1
ATOM 1436 C C . LYS A 1 186 ? -18.546 4.433 24.000 1.00 84.81 186 LYS A C 1
ATOM 1438 O O . LYS A 1 186 ? -18.501 4.416 22.772 1.00 84.81 186 LYS A O 1
ATOM 1443 N N . ASN A 1 187 ? -18.558 5.569 24.690 1.00 85.94 187 ASN A N 1
ATOM 1444 C CA . ASN A 1 187 ? -18.402 6.871 24.055 1.00 85.94 187 ASN A CA 1
ATOM 1445 C C . ASN A 1 187 ? -16.939 7.092 23.683 1.00 85.94 187 ASN A C 1
ATOM 1447 O O . ASN A 1 187 ? -16.061 6.887 24.519 1.00 85.94 187 ASN A O 1
ATOM 1451 N N . VAL A 1 188 ? -16.676 7.564 22.462 1.00 87.94 188 VAL A N 1
ATOM 1452 C CA . VAL A 1 188 ? -15.326 7.958 22.035 1.00 87.94 188 VAL A CA 1
ATOM 1453 C C . VAL A 1 188 ? -14.980 9.315 22.646 1.00 87.94 188 VAL A C 1
ATOM 1455 O O . VAL A 1 188 ? -15.629 10.316 22.341 1.00 87.94 188 VAL A O 1
ATOM 1458 N N . LEU A 1 189 ? -13.953 9.332 23.496 1.00 88.50 189 LEU A N 1
ATOM 1459 C CA . LEU A 1 189 ? -13.454 10.518 24.196 1.00 88.50 189 LEU A CA 1
ATOM 1460 C C . LEU A 1 189 ? -12.404 11.272 23.376 1.00 88.50 189 LEU A C 1
ATOM 1462 O O . LEU A 1 189 ? -12.423 12.494 23.335 1.00 88.50 189 LEU A O 1
ATOM 1466 N N . ALA A 1 190 ? -11.503 10.539 22.720 1.00 90.50 190 ALA A N 1
ATOM 1467 C CA . ALA A 1 190 ? -10.482 11.083 21.828 1.00 90.50 190 ALA A CA 1
ATOM 1468 C C . ALA A 1 190 ? -10.108 10.044 20.767 1.00 90.50 190 ALA A C 1
ATOM 1470 O O . ALA A 1 190 ? -10.223 8.838 21.000 1.00 90.50 190 ALA A O 1
ATOM 1471 N N . ARG A 1 191 ? -9.647 10.502 19.598 1.00 92.56 191 ARG A N 1
ATOM 1472 C CA . ARG A 1 191 ? -9.157 9.621 18.528 1.00 92.56 191 ARG A CA 1
ATOM 1473 C C . ARG A 1 191 ? -8.090 10.278 17.666 1.00 92.56 191 ARG A C 1
ATOM 1475 O O . ARG A 1 191 ? -8.125 11.492 17.469 1.00 92.56 191 ARG A O 1
ATOM 1482 N N . ARG A 1 192 ? -7.191 9.481 17.093 1.00 94.00 192 ARG A N 1
ATOM 1483 C CA . ARG A 1 192 ? -6.197 9.916 16.102 1.00 94.00 192 ARG A CA 1
ATOM 1484 C C . ARG A 1 192 ? -6.124 8.923 14.954 1.00 94.00 192 ARG A C 1
ATOM 1486 O O . ARG A 1 192 ? -6.188 7.721 15.182 1.00 94.00 192 ARG A O 1
ATOM 1493 N N . TYR A 1 193 ? -5.972 9.454 13.746 1.00 91.94 193 TYR A N 1
ATOM 1494 C CA . TYR A 1 193 ? -5.635 8.714 12.535 1.00 91.94 193 TYR A CA 1
ATOM 1495 C C . TYR A 1 193 ? -4.336 9.318 12.006 1.00 91.94 193 TYR A C 1
ATOM 1497 O O . TYR A 1 193 ? -4.309 10.490 11.627 1.00 91.94 193 TYR A O 1
ATOM 1505 N N . LEU A 1 194 ? -3.246 8.558 12.052 1.00 91.81 194 LEU A N 1
ATOM 1506 C CA . LEU A 1 194 ? -1.909 9.020 11.690 1.00 91.81 194 LEU A CA 1
ATOM 1507 C C . LEU A 1 194 ? -1.312 8.102 10.628 1.00 91.81 194 LEU A C 1
ATOM 1509 O O . LEU A 1 194 ? -1.555 6.901 10.636 1.00 91.81 194 LEU A O 1
ATOM 1513 N N . MET A 1 195 ? -0.477 8.639 9.743 1.00 89.56 195 MET A N 1
ATOM 1514 C CA . MET A 1 195 ? 0.303 7.800 8.831 1.00 89.56 195 MET A CA 1
ATOM 1515 C C . MET A 1 195 ? 1.456 7.142 9.589 1.00 89.56 195 MET A C 1
ATOM 1517 O O . MET A 1 195 ? 2.261 7.834 10.212 1.00 89.56 195 MET A O 1
ATOM 1521 N N . THR A 1 196 ? 1.566 5.815 9.502 1.00 88.31 196 THR A N 1
ATOM 1522 C CA . THR A 1 196 ? 2.654 5.046 10.125 1.00 88.31 196 THR A CA 1
ATOM 1523 C C . THR A 1 196 ? 3.994 5.380 9.482 1.00 88.31 196 THR A C 1
ATOM 1525 O O . THR A 1 196 ? 4.996 5.507 10.179 1.00 88.31 196 THR A O 1
ATOM 1528 N N . ALA A 1 197 ? 4.015 5.532 8.150 1.00 83.88 197 ALA A N 1
ATOM 1529 C CA . ALA A 1 197 ? 5.191 5.915 7.362 1.00 83.88 197 ALA A CA 1
ATOM 1530 C C . ALA A 1 197 ? 6.463 5.105 7.705 1.00 83.88 197 ALA A C 1
ATOM 1532 O O . ALA A 1 197 ? 7.549 5.670 7.831 1.00 83.88 197 ALA A O 1
ATOM 1533 N N . GLY A 1 198 ? 6.316 3.791 7.926 1.00 82.50 198 GLY A N 1
ATOM 1534 C CA . GLY A 1 198 ? 7.412 2.892 8.316 1.00 82.50 198 GLY A CA 1
ATOM 1535 C C . GLY A 1 198 ? 7.957 3.103 9.736 1.00 82.50 198 GLY A C 1
ATOM 1536 O O . GLY A 1 198 ? 8.905 2.432 10.128 1.00 82.50 198 GLY A O 1
ATOM 1537 N N . ARG A 1 199 ? 7.370 4.014 10.523 1.00 88.50 199 ARG A N 1
ATOM 1538 C CA . ARG A 1 199 ? 7.832 4.416 11.861 1.00 88.50 199 ARG A CA 1
ATOM 1539 C C . ARG A 1 199 ? 6.715 4.239 12.899 1.00 88.50 199 ARG A C 1
ATOM 1541 O O . ARG A 1 199 ? 6.212 5.226 13.441 1.00 88.50 199 ARG A O 1
ATOM 1548 N N . PRO A 1 200 ? 6.315 2.988 13.206 1.00 89.81 200 PRO A N 1
ATOM 1549 C CA . PRO A 1 200 ? 5.170 2.708 14.077 1.00 89.81 200 PRO A CA 1
ATOM 1550 C C . PRO A 1 200 ? 5.331 3.284 15.487 1.00 89.81 200 PRO A C 1
ATOM 1552 O O . PRO A 1 200 ? 4.392 3.870 16.015 1.00 89.81 200 PRO A O 1
ATOM 1555 N N . ILE A 1 201 ? 6.529 3.200 16.074 1.00 92.81 201 ILE A N 1
ATOM 1556 C CA . ILE A 1 201 ? 6.798 3.737 17.418 1.00 92.81 201 ILE A CA 1
ATOM 1557 C C . ILE A 1 201 ? 6.620 5.261 17.443 1.00 92.81 201 ILE A C 1
ATOM 1559 O O . ILE A 1 201 ? 6.003 5.802 18.359 1.00 92.81 201 ILE A O 1
ATOM 1563 N N . GLU A 1 202 ? 7.125 5.968 16.428 1.00 93.75 202 GLU A N 1
ATOM 1564 C CA . GLU A 1 202 ? 6.995 7.426 16.349 1.00 93.75 202 GLU A CA 1
ATOM 1565 C C . GLU A 1 202 ? 5.539 7.857 16.158 1.00 93.75 202 GLU A C 1
ATOM 1567 O O . GLU A 1 202 ? 5.095 8.795 16.822 1.00 93.75 202 GLU A O 1
ATOM 1572 N N . ALA A 1 203 ? 4.792 7.159 15.295 1.00 95.12 203 ALA A N 1
ATOM 1573 C CA . ALA A 1 203 ? 3.377 7.427 15.057 1.00 95.12 203 ALA A CA 1
ATOM 1574 C C . ALA A 1 203 ? 2.544 7.228 16.332 1.00 95.12 203 ALA A C 1
ATOM 1576 O O . ALA A 1 203 ? 1.756 8.102 16.694 1.00 95.12 203 ALA A O 1
ATOM 1577 N N . VAL A 1 204 ? 2.771 6.131 17.063 1.00 96.56 204 VAL A N 1
ATOM 1578 C CA . VAL A 1 204 ? 2.103 5.870 18.347 1.00 96.56 204 VAL A CA 1
ATOM 1579 C C . VAL A 1 204 ? 2.479 6.926 19.381 1.00 96.56 204 VAL A C 1
ATOM 1581 O O . VAL A 1 204 ? 1.592 7.498 20.006 1.00 96.56 204 VAL A O 1
ATOM 1584 N N . ARG A 1 205 ? 3.770 7.256 19.529 1.00 96.62 205 ARG A N 1
ATOM 1585 C CA . ARG A 1 205 ? 4.225 8.289 20.474 1.00 96.62 205 ARG A CA 1
ATOM 1586 C C . ARG A 1 205 ? 3.571 9.641 20.191 1.00 96.62 205 ARG A C 1
ATOM 1588 O O . ARG A 1 205 ? 3.134 10.309 21.123 1.00 96.62 205 ARG A O 1
ATOM 1595 N N . LYS A 1 206 ? 3.485 10.028 18.915 1.00 97.06 206 LYS A N 1
ATOM 1596 C CA . LYS A 1 206 ? 2.797 11.250 18.487 1.00 97.06 206 LYS A CA 1
ATOM 1597 C C . LYS A 1 206 ? 1.310 11.201 18.848 1.00 97.06 206 LYS A C 1
ATOM 1599 O O . LYS A 1 206 ? 0.820 12.130 19.478 1.00 97.06 206 LYS A O 1
ATOM 1604 N N . GLY A 1 207 ? 0.615 10.113 18.515 1.00 96.50 207 GLY A N 1
ATOM 1605 C CA . GLY A 1 207 ? -0.810 9.964 18.819 1.00 96.50 207 GLY A CA 1
ATOM 1606 C C . GLY A 1 207 ? -1.115 9.991 20.318 1.00 96.50 207 GLY A C 1
ATOM 1607 O O . GLY A 1 207 ? -2.077 10.633 20.730 1.00 96.50 207 GLY A O 1
ATOM 1608 N N . LEU A 1 208 ? -0.282 9.344 21.138 1.00 96.69 208 LEU A N 1
ATOM 1609 C CA . LEU A 1 208 ? -0.414 9.360 22.597 1.00 96.69 208 LEU A CA 1
ATOM 1610 C C . LEU A 1 208 ? -0.177 10.754 23.180 1.00 96.69 208 LEU A C 1
ATOM 1612 O O . LEU A 1 208 ? -0.928 11.165 24.059 1.00 96.69 208 LEU A O 1
ATOM 1616 N N . ALA A 1 209 ? 0.824 11.486 22.683 1.00 96.38 209 ALA A N 1
ATOM 1617 C CA . ALA A 1 209 ? 1.079 12.860 23.108 1.00 96.38 209 ALA A CA 1
ATOM 1618 C C . ALA A 1 209 ? -0.115 13.771 22.786 1.00 96.38 209 ALA A C 1
ATOM 1620 O O . ALA A 1 209 ? -0.634 14.437 23.676 1.00 96.38 209 ALA A O 1
ATOM 1621 N N . GLU A 1 210 ? -0.621 13.723 21.550 1.00 95.12 210 GLU A N 1
ATOM 1622 C CA . GLU A 1 210 ? -1.765 14.542 21.135 1.00 95.12 210 GLU A CA 1
ATOM 1623 C C . GLU A 1 210 ? -3.054 14.195 21.902 1.00 95.12 210 GLU A C 1
ATOM 1625 O O . GLU A 1 210 ? -3.857 15.085 22.175 1.00 95.12 210 GLU A O 1
ATOM 1630 N N . ILE A 1 211 ? -3.286 12.918 22.233 1.00 93.44 211 ILE A N 1
ATOM 1631 C CA . ILE A 1 211 ? -4.433 12.491 23.056 1.00 93.44 211 ILE A CA 1
ATOM 1632 C C . ILE A 1 211 ? -4.254 12.935 24.510 1.00 93.44 211 ILE A C 1
ATOM 1634 O O . ILE A 1 211 ? -5.212 13.398 25.126 1.00 93.44 211 ILE A O 1
ATOM 1638 N N . GLY A 1 212 ? -3.045 12.809 25.060 1.00 91.81 212 GLY A N 1
ATOM 1639 C CA . GLY A 1 212 ? -2.726 13.254 26.416 1.00 91.81 212 GLY A CA 1
ATOM 1640 C C . GLY A 1 212 ? -2.915 14.760 26.591 1.00 91.81 212 GLY A C 1
ATOM 1641 O O . GLY A 1 212 ? -3.487 15.193 27.587 1.00 91.81 212 GLY A O 1
ATOM 1642 N N . GLU A 1 213 ? -2.519 15.558 25.598 1.00 91.88 213 GLU A N 1
ATOM 1643 C CA . GLU A 1 213 ? -2.759 17.006 25.577 1.00 91.88 213 GLU A CA 1
ATOM 1644 C C . GLU A 1 213 ? -4.255 17.356 25.509 1.00 91.88 213 GLU A C 1
ATOM 1646 O O . GLU A 1 213 ? -4.700 18.280 26.190 1.00 91.88 213 GLU A O 1
ATOM 1651 N N . GLU A 1 214 ? -5.041 16.615 24.720 1.00 88.62 214 GLU A N 1
ATOM 1652 C CA . GLU A 1 214 ? -6.489 16.828 24.581 1.00 88.62 214 GLU A CA 1
ATOM 1653 C C . GLU A 1 214 ? -7.261 16.463 25.857 1.00 88.62 214 GLU A C 1
ATOM 1655 O O . GLU A 1 214 ? -8.141 17.212 26.291 1.00 88.62 214 GLU A O 1
ATOM 1660 N N . LEU A 1 215 ? -6.941 15.314 26.460 1.00 87.94 215 LEU A N 1
ATOM 1661 C CA . LEU A 1 215 ? -7.664 14.782 27.617 1.00 87.94 215 LEU A CA 1
ATOM 1662 C C . LEU A 1 215 ? -7.155 15.339 28.953 1.00 87.94 215 LEU A C 1
ATOM 1664 O O . LEU A 1 215 ? -7.932 15.410 29.910 1.00 87.94 215 LEU A O 1
ATOM 1668 N N . GLN A 1 216 ? -5.894 15.772 29.026 1.00 85.75 216 GLN A N 1
ATOM 1669 C CA . GLN A 1 216 ? -5.256 16.267 30.251 1.00 85.75 216 GLN A CA 1
ATOM 1670 C C . GLN A 1 216 ? -5.504 15.297 31.431 1.00 85.75 216 GLN A C 1
ATOM 1672 O O . GLN A 1 216 ? -5.575 14.083 31.245 1.00 85.75 216 GLN A O 1
ATOM 1677 N N . ASP A 1 217 ? -5.721 15.820 32.638 1.00 84.12 217 ASP A N 1
ATOM 1678 C CA . ASP A 1 217 ? -6.000 15.019 33.839 1.00 84.12 217 ASP A CA 1
ATOM 1679 C C . ASP A 1 217 ? -7.483 14.626 33.990 1.00 84.12 217 ASP A C 1
ATOM 1681 O O . ASP A 1 217 ? -7.928 14.236 35.069 1.00 84.12 217 ASP A O 1
ATOM 1685 N N . THR A 1 218 ? -8.295 14.753 32.934 1.00 85.25 218 THR A N 1
ATOM 1686 C CA . THR A 1 218 ? -9.739 14.461 33.015 1.00 85.25 218 THR A CA 1
ATOM 1687 C C . THR A 1 218 ? -10.070 12.988 32.798 1.00 85.25 218 THR A C 1
ATOM 1689 O O . THR A 1 218 ? -11.151 12.539 33.192 1.00 85.25 218 THR A O 1
ATOM 1692 N N . VAL A 1 219 ? -9.142 12.222 32.215 1.00 89.19 219 VAL A N 1
ATOM 1693 C CA . VAL A 1 219 ? -9.321 10.802 31.909 1.00 89.19 219 VAL A CA 1
ATOM 1694 C C . VAL A 1 219 ? -8.190 9.980 32.511 1.00 89.19 219 VAL A C 1
ATOM 1696 O O . VAL A 1 219 ? -7.017 10.223 32.246 1.00 89.19 219 VAL A O 1
ATOM 1699 N N . LYS A 1 220 ? -8.545 8.951 33.282 1.00 93.31 220 LYS A N 1
ATOM 1700 C CA . LYS A 1 220 ? -7.611 7.928 33.755 1.00 93.31 220 LYS A CA 1
ATOM 1701 C C . LYS A 1 220 ? -7.725 6.701 32.866 1.00 93.31 220 LYS A C 1
ATOM 1703 O O . LYS A 1 220 ? -8.767 6.048 32.857 1.00 93.31 220 LYS A O 1
ATOM 1708 N N . ILE A 1 221 ? -6.653 6.366 32.154 1.00 94.94 221 ILE A N 1
ATOM 1709 C CA . ILE A 1 221 ? -6.592 5.122 31.386 1.00 94.94 221 ILE A CA 1
ATOM 1710 C C . ILE A 1 221 ? -6.470 3.949 32.363 1.00 94.94 221 ILE A C 1
ATOM 1712 O O . ILE A 1 221 ? -5.521 3.885 33.142 1.00 94.94 221 ILE A O 1
ATOM 1716 N N . ILE A 1 222 ? -7.457 3.053 32.346 1.00 96.50 222 ILE A N 1
ATOM 1717 C CA . ILE A 1 222 ? -7.521 1.862 33.211 1.00 96.50 222 ILE A CA 1
ATOM 1718 C C . ILE A 1 222 ? -7.324 0.553 32.441 1.00 96.50 222 ILE A C 1
ATOM 1720 O O . ILE A 1 222 ? -7.292 -0.511 33.051 1.00 96.50 222 ILE A O 1
ATOM 1724 N N . GLY A 1 223 ? -7.197 0.631 31.116 1.00 97.12 223 GLY A N 1
ATOM 1725 C CA . GLY A 1 223 ? -6.850 -0.503 30.272 1.00 97.12 223 GLY A CA 1
ATOM 1726 C C . GLY A 1 223 ? -6.371 -0.061 28.894 1.00 97.12 223 GLY A C 1
ATOM 1727 O O . GLY A 1 223 ? -6.835 0.949 28.357 1.00 97.12 223 GLY A O 1
ATOM 1728 N N . CYS A 1 224 ? -5.447 -0.825 28.325 1.00 98.00 224 CYS A N 1
ATOM 1729 C CA . CYS A 1 224 ? -4.854 -0.603 27.017 1.00 98.00 224 CYS A CA 1
ATOM 1730 C C . CYS A 1 224 ? -4.881 -1.894 26.190 1.00 98.00 224 CYS A C 1
ATOM 1732 O O . CYS A 1 224 ? -4.476 -2.961 26.654 1.00 98.00 224 CYS A O 1
ATOM 1734 N N . ALA A 1 225 ? -5.334 -1.798 24.943 1.00 98.25 225 ALA A N 1
ATOM 1735 C CA . ALA A 1 225 ? -5.330 -2.903 23.999 1.00 98.25 225 ALA A CA 1
ATOM 1736 C C . ALA A 1 225 ? -4.667 -2.509 22.678 1.00 98.25 225 ALA A C 1
ATOM 1738 O O . ALA A 1 225 ? -4.836 -1.391 22.187 1.00 98.25 225 ALA A O 1
ATOM 1739 N N . THR A 1 226 ? -3.949 -3.454 22.074 1.00 98.19 226 THR A N 1
ATOM 1740 C CA . THR A 1 226 ? -3.309 -3.277 20.765 1.00 98.19 226 THR A CA 1
ATOM 1741 C C . THR A 1 226 ? -3.804 -4.300 19.747 1.00 98.19 226 THR A C 1
ATOM 1743 O O . THR A 1 226 ? -4.089 -5.459 20.070 1.00 98.19 226 THR A O 1
ATOM 1746 N N . THR A 1 227 ? -3.909 -3.860 18.496 1.00 96.88 227 THR A N 1
ATOM 1747 C CA . THR A 1 227 ? -4.310 -4.667 17.340 1.00 96.88 227 THR A CA 1
ATOM 1748 C C . THR A 1 227 ? -3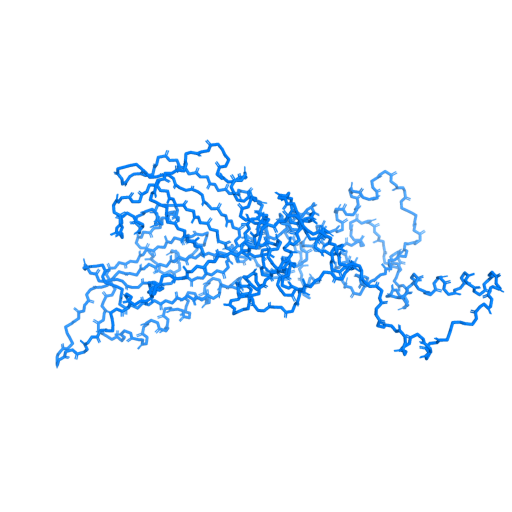.553 -4.231 16.080 1.00 96.88 227 THR A C 1
ATOM 1750 O O . THR A 1 227 ? -2.696 -3.346 16.131 1.00 96.88 227 THR A O 1
ATOM 1753 N N . GLY A 1 228 ? -3.798 -4.910 14.963 1.00 91.75 228 GLY A N 1
ATOM 1754 C CA . GLY A 1 228 ? -3.132 -4.654 13.693 1.00 91.75 228 GLY A CA 1
ATOM 1755 C C . GLY A 1 228 ? -1.864 -5.487 13.500 1.00 91.75 228 GLY A C 1
ATOM 1756 O O . GLY A 1 228 ? -1.457 -6.301 14.344 1.00 91.75 228 GLY A O 1
ATOM 1757 N N . SER A 1 229 ? -1.203 -5.259 12.371 1.00 87.19 229 SER A N 1
ATOM 1758 C CA . SER A 1 229 ? 0.047 -5.919 11.980 1.00 87.19 229 SER A CA 1
ATOM 1759 C C . SER A 1 229 ? 1.222 -5.670 12.945 1.00 87.19 229 SER A C 1
ATOM 1761 O O . SER A 1 229 ? 1.997 -6.587 13.212 1.00 87.19 229 SER A O 1
ATOM 1763 N N . GLY A 1 230 ? 1.326 -4.470 13.530 1.00 89.94 230 GLY A N 1
ATOM 1764 C CA . GLY A 1 230 ? 2.389 -4.079 14.469 1.00 89.94 230 GLY A CA 1
ATOM 1765 C C . GLY A 1 230 ? 2.069 -4.304 15.953 1.00 89.94 230 GLY A C 1
ATOM 1766 O O . GLY A 1 230 ? 2.798 -3.812 16.815 1.00 89.94 230 GLY A O 1
ATOM 1767 N N . ARG A 1 231 ? 0.978 -5.015 16.271 1.00 94.19 231 ARG A N 1
ATOM 1768 C CA . ARG A 1 231 ? 0.415 -5.108 17.631 1.00 94.19 231 ARG A CA 1
ATOM 1769 C C . ARG A 1 231 ? 1.357 -5.643 18.704 1.00 94.19 231 ARG A C 1
ATOM 1771 O O . ARG A 1 231 ? 1.270 -5.189 19.830 1.00 94.19 231 ARG A O 1
ATOM 1778 N N . TYR A 1 232 ? 2.241 -6.591 18.385 1.00 93.81 232 TYR A N 1
ATOM 1779 C CA . TYR A 1 232 ? 3.139 -7.171 19.392 1.00 93.81 232 TYR A CA 1
ATOM 1780 C C . TYR A 1 232 ? 4.232 -6.178 19.780 1.00 93.81 232 TYR A C 1
ATOM 1782 O O . TYR A 1 232 ? 4.376 -5.867 20.955 1.00 93.81 232 TYR A O 1
ATOM 1790 N N . LEU A 1 233 ? 4.910 -5.593 18.784 1.00 92.38 233 LEU A N 1
ATOM 1791 C CA . LEU A 1 233 ? 5.923 -4.558 19.005 1.00 92.38 233 LEU A CA 1
ATOM 1792 C C . LEU A 1 233 ? 5.363 -3.397 19.833 1.00 92.38 233 LEU A C 1
ATOM 1794 O O . LEU A 1 233 ? 5.992 -2.940 20.784 1.00 92.38 233 LEU A O 1
ATOM 1798 N N . ILE A 1 234 ? 4.183 -2.900 19.456 1.00 95.56 234 ILE A N 1
ATOM 1799 C CA . ILE A 1 234 ? 3.585 -1.757 20.144 1.00 95.56 234 ILE A CA 1
ATOM 1800 C C . ILE A 1 234 ? 2.951 -2.162 21.470 1.00 95.56 234 ILE A C 1
ATOM 1802 O O . ILE A 1 234 ? 3.023 -1.385 22.413 1.00 95.56 234 ILE A O 1
ATOM 1806 N N . GLY A 1 235 ? 2.399 -3.371 21.571 1.00 96.25 235 GLY A N 1
ATOM 1807 C CA . GLY A 1 235 ? 1.916 -3.946 22.821 1.00 96.25 235 GLY A CA 1
ATOM 1808 C C . GLY A 1 235 ? 3.007 -3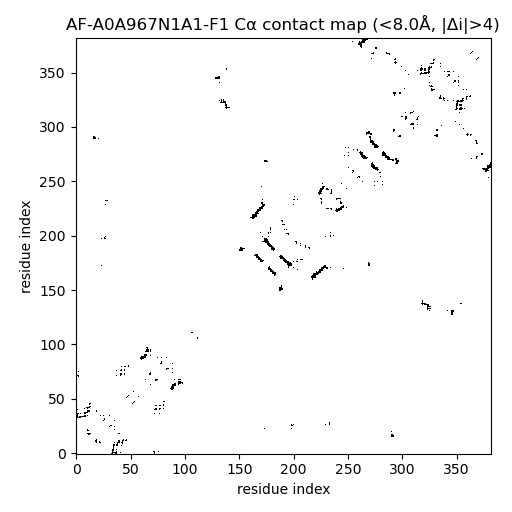.971 23.884 1.00 96.25 235 GLY A C 1
ATOM 1809 O O . GLY A 1 235 ? 2.782 -3.466 24.980 1.00 96.25 235 GLY A O 1
ATOM 1810 N N . ASP A 1 236 ? 4.203 -4.438 23.526 1.00 94.50 236 ASP A N 1
ATOM 1811 C CA . ASP A 1 236 ? 5.366 -4.427 24.415 1.00 94.50 236 ASP A CA 1
ATOM 1812 C C . ASP A 1 236 ? 5.811 -2.993 24.747 1.00 94.50 236 ASP A C 1
ATOM 1814 O O . ASP A 1 236 ? 6.108 -2.681 25.899 1.00 94.50 236 ASP A O 1
ATOM 1818 N N . PHE A 1 237 ? 5.814 -2.091 23.757 1.00 94.50 237 PHE A N 1
ATOM 1819 C CA . PHE A 1 237 ? 6.224 -0.693 23.938 1.00 94.50 237 PHE A CA 1
ATOM 1820 C C . PHE A 1 237 ? 5.318 0.096 24.896 1.00 94.50 237 PHE A C 1
ATOM 1822 O O . PHE A 1 237 ? 5.819 0.899 25.682 1.00 94.50 237 PHE A O 1
ATOM 1829 N N . VAL A 1 238 ? 3.997 -0.105 24.829 1.00 95.69 238 VAL A N 1
ATOM 1830 C CA . VAL A 1 238 ? 3.024 0.625 25.667 1.00 95.69 238 VAL A CA 1
ATOM 1831 C C . VAL A 1 238 ? 2.613 -0.138 26.927 1.00 95.69 238 VAL A C 1
ATOM 1833 O O . VAL A 1 238 ? 1.860 0.405 27.731 1.00 95.69 238 VAL A O 1
ATOM 1836 N N . GLY A 1 239 ? 3.066 -1.386 27.091 1.00 95.50 239 GLY A N 1
ATOM 1837 C CA . GLY A 1 239 ? 2.627 -2.270 28.172 1.00 95.50 239 GLY A CA 1
ATOM 1838 C C . GLY A 1 239 ? 1.143 -2.631 28.070 1.00 95.50 239 GLY A C 1
ATOM 1839 O O . GLY A 1 239 ? 0.417 -2.515 29.051 1.00 95.50 239 GLY A O 1
ATOM 1840 N N . ALA A 1 240 ? 0.671 -3.002 26.877 1.00 97.19 240 ALA A N 1
ATOM 1841 C CA . ALA A 1 240 ? -0.740 -3.297 26.640 1.00 97.19 240 ALA A CA 1
ATOM 1842 C C . ALA A 1 240 ? -1.221 -4.512 27.451 1.00 97.19 240 ALA A C 1
ATOM 1844 O O . ALA A 1 240 ? -0.604 -5.576 27.418 1.00 97.19 240 ALA A O 1
ATOM 1845 N N . ASP A 1 241 ? -2.383 -4.382 28.092 1.00 97.88 241 ASP A N 1
ATOM 1846 C CA . ASP A 1 241 ? -3.024 -5.463 28.847 1.00 97.88 241 ASP A CA 1
ATOM 1847 C C . ASP A 1 241 ? -3.520 -6.582 27.921 1.00 97.88 241 ASP A C 1
ATOM 1849 O O . ASP A 1 241 ? -3.585 -7.756 28.295 1.00 97.88 241 ASP A O 1
ATOM 1853 N N . VAL A 1 242 ? -3.911 -6.212 26.697 1.00 97.50 242 VAL A N 1
ATOM 1854 C CA . VAL A 1 242 ? -4.509 -7.121 25.719 1.00 97.50 242 VAL A CA 1
ATOM 1855 C C . VAL A 1 242 ? -3.912 -6.889 24.333 1.00 97.50 242 VAL A C 1
ATOM 1857 O O . VAL A 1 242 ? -4.006 -5.805 23.765 1.00 97.50 242 VAL A O 1
ATOM 1860 N N . VAL A 1 243 ? -3.374 -7.949 23.732 1.00 97.50 243 VAL A N 1
ATOM 1861 C CA . VAL A 1 243 ? -2.935 -7.962 22.329 1.00 97.50 243 VAL A CA 1
ATOM 1862 C C . VAL A 1 243 ? -3.865 -8.882 21.543 1.00 97.50 243 VAL A C 1
ATOM 1864 O O . VAL A 1 243 ? -3.958 -10.078 21.834 1.00 97.50 243 VAL A O 1
ATOM 1867 N N . ARG A 1 244 ? -4.596 -8.347 20.558 1.00 95.31 244 ARG A N 1
ATOM 1868 C CA . ARG A 1 244 ? -5.596 -9.108 19.782 1.00 95.31 244 ARG A CA 1
ATOM 1869 C C . ARG A 1 244 ? -5.449 -8.900 18.283 1.00 95.31 244 ARG A C 1
ATOM 1871 O O . ARG A 1 244 ? -4.863 -7.933 17.824 1.00 95.31 244 ARG A O 1
ATOM 1878 N N . ASN A 1 245 ? -5.949 -9.870 17.523 1.00 91.94 245 ASN A N 1
ATOM 1879 C CA . ASN A 1 245 ? -5.968 -9.805 16.067 1.00 91.94 245 ASN A CA 1
ATOM 1880 C C . ASN A 1 245 ? -7.038 -8.808 15.586 1.00 91.94 245 ASN A C 1
ATOM 1882 O O . ASN A 1 245 ? -8.126 -8.739 16.165 1.00 91.94 245 ASN A O 1
ATOM 1886 N N . GLU A 1 246 ? -6.751 -8.113 14.487 1.00 90.75 246 GLU A N 1
ATOM 1887 C CA . GLU A 1 246 ? -7.624 -7.122 13.857 1.00 90.75 246 GLU A CA 1
ATOM 1888 C C . GLU A 1 246 ? -8.968 -7.696 13.422 1.00 90.75 246 GLU A C 1
ATOM 1890 O O . GLU A 1 246 ? -9.976 -7.035 13.629 1.00 90.75 246 GLU A O 1
ATOM 1895 N N . ILE A 1 247 ? -9.028 -8.956 12.975 1.00 92.06 247 ILE A N 1
ATOM 1896 C CA . ILE A 1 247 ? -10.301 -9.622 12.638 1.00 92.06 247 ILE A CA 1
ATOM 1897 C C . ILE A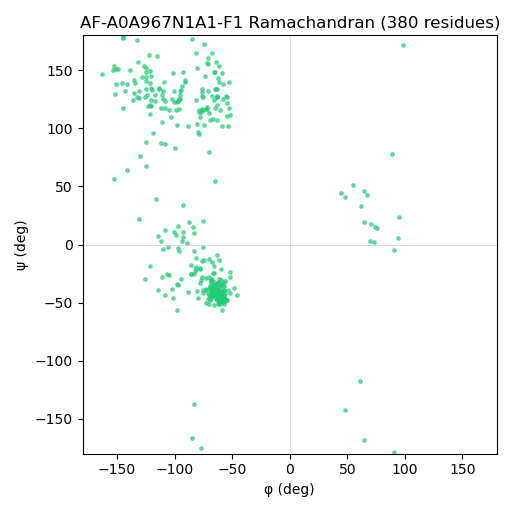 1 247 ? -11.268 -9.598 13.828 1.00 92.06 247 ILE A C 1
ATOM 1899 O O . ILE A 1 247 ? -12.432 -9.227 13.692 1.00 92.06 247 ILE A O 1
ATOM 1903 N N . THR A 1 248 ? -10.781 -9.954 15.020 1.00 93.38 248 THR A N 1
ATOM 1904 C CA . THR A 1 248 ? -11.601 -9.963 16.235 1.00 93.38 248 THR A CA 1
ATOM 1905 C C . THR A 1 248 ? -11.951 -8.545 16.673 1.00 93.38 248 THR A C 1
ATOM 1907 O O . THR A 1 248 ? -13.100 -8.293 17.030 1.00 93.38 248 THR A O 1
ATOM 1910 N N . ALA A 1 249 ? -10.990 -7.615 16.638 1.00 94.19 249 ALA A N 1
ATOM 1911 C CA . ALA A 1 249 ? -11.215 -6.225 17.039 1.00 94.19 249 ALA A CA 1
ATOM 1912 C C . ALA A 1 249 ? -12.275 -5.545 16.153 1.00 94.19 249 ALA A C 1
ATOM 1914 O O . ALA A 1 249 ? -13.204 -4.912 16.652 1.00 94.19 249 ALA A O 1
ATOM 1915 N N . GLN A 1 250 ? -12.170 -5.752 14.844 1.00 93.38 250 GLN A N 1
ATOM 1916 C CA . GLN A 1 250 ? -13.042 -5.187 13.825 1.00 93.38 250 GLN A CA 1
ATOM 1917 C C . GLN A 1 250 ? -14.456 -5.776 13.875 1.00 93.38 250 GLN A C 1
ATOM 1919 O O . GLN A 1 250 ? -15.431 -5.024 13.867 1.00 93.38 250 GLN A O 1
ATOM 1924 N N . ALA A 1 251 ? -14.584 -7.101 14.013 1.00 94.44 251 ALA A N 1
ATOM 1925 C CA . ALA A 1 251 ? -15.880 -7.746 14.223 1.00 94.44 251 ALA A CA 1
ATOM 1926 C C . ALA A 1 251 ? -16.544 -7.263 15.523 1.00 94.44 251 ALA A C 1
ATOM 1928 O O . ALA A 1 251 ? -17.722 -6.919 15.520 1.00 94.44 251 ALA A O 1
ATOM 1929 N N . THR A 1 252 ? -15.777 -7.156 16.616 1.00 93.25 252 THR A N 1
ATOM 1930 C CA . THR A 1 252 ? -16.279 -6.646 17.904 1.00 93.25 252 THR A CA 1
ATOM 1931 C C . THR A 1 252 ? -16.841 -5.233 17.754 1.00 93.25 252 THR A C 1
ATOM 1933 O O . THR A 1 252 ? -17.959 -4.974 18.194 1.00 93.25 252 THR A O 1
ATOM 1936 N N . ALA A 1 253 ? -16.109 -4.332 17.091 1.00 92.00 253 ALA A N 1
ATOM 1937 C CA . ALA A 1 253 ? -16.572 -2.969 16.844 1.00 92.00 253 ALA A CA 1
ATOM 1938 C C . ALA A 1 253 ? -17.845 -2.937 15.981 1.00 92.00 253 ALA A C 1
ATOM 1940 O O . ALA A 1 253 ? -18.792 -2.229 16.322 1.00 92.00 253 ALA A O 1
ATOM 1941 N N . ALA A 1 254 ? -17.902 -3.733 14.909 1.00 91.75 254 ALA A N 1
ATOM 1942 C CA . ALA A 1 254 ? -19.066 -3.800 14.027 1.00 91.75 254 ALA A CA 1
ATOM 1943 C C . ALA A 1 254 ? -20.323 -4.295 14.765 1.00 91.75 254 ALA A C 1
ATOM 1945 O O . ALA A 1 254 ? -21.347 -3.616 14.744 1.00 91.75 254 ALA A O 1
ATOM 1946 N N . ILE A 1 255 ? -20.223 -5.410 15.499 1.00 91.38 255 ILE A N 1
ATOM 1947 C CA . ILE A 1 255 ? -21.336 -6.001 16.269 1.00 91.38 255 ILE A CA 1
ATOM 1948 C C . ILE A 1 255 ? -21.814 -5.054 17.377 1.00 91.38 255 ILE A C 1
ATOM 1950 O O . IL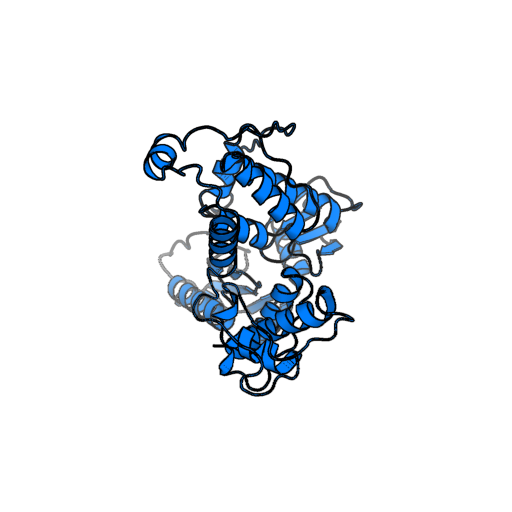E A 1 255 ? -22.996 -5.021 17.725 1.00 91.38 255 ILE A O 1
ATOM 1954 N N . MET A 1 256 ? -20.896 -4.278 17.961 1.00 87.38 256 MET A N 1
ATOM 1955 C CA . MET A 1 256 ? -21.241 -3.267 18.959 1.00 87.38 256 MET A CA 1
ATOM 1956 C C . MET A 1 256 ? -22.035 -2.097 18.373 1.00 87.38 256 MET A C 1
ATOM 1958 O O . MET A 1 256 ? -22.854 -1.534 19.101 1.00 87.38 256 MET A O 1
ATOM 1962 N N . LEU A 1 257 ? -21.782 -1.725 17.115 1.00 85.69 257 LEU A N 1
ATOM 1963 C CA . LEU A 1 257 ? -22.483 -0.644 16.419 1.00 85.69 257 LEU A CA 1
ATOM 1964 C C . LEU A 1 257 ? -23.851 -1.096 15.904 1.00 85.69 257 LEU A C 1
ATOM 1966 O O . LEU A 1 257 ? -24.840 -0.400 16.118 1.00 85.69 257 LEU A O 1
ATOM 1970 N N . ASP A 1 258 ? -23.912 -2.265 15.269 1.00 87.31 258 ASP A N 1
ATOM 1971 C CA . ASP A 1 258 ? -25.154 -2.881 14.814 1.00 87.31 258 ASP A CA 1
ATOM 1972 C C . ASP A 1 258 ? -25.068 -4.403 14.952 1.00 87.31 258 ASP A C 1
ATOM 1974 O O . ASP A 1 258 ? -24.266 -5.060 14.293 1.00 87.31 258 ASP A O 1
ATOM 1978 N N . ARG A 1 259 ? -25.936 -4.988 15.783 1.00 88.69 259 ARG A N 1
ATOM 1979 C CA . ARG A 1 259 ? -25.997 -6.446 15.967 1.00 88.69 259 ARG A CA 1
ATOM 1980 C C . ARG A 1 259 ? -26.493 -7.195 14.730 1.00 88.69 259 ARG A C 1
ATOM 1982 O O . ARG A 1 259 ? -26.352 -8.411 14.694 1.00 88.69 259 ARG A O 1
ATOM 1989 N N . LYS A 1 260 ? -27.100 -6.504 13.760 1.00 93.69 260 LYS A N 1
ATOM 1990 C CA . LYS A 1 260 ? -27.573 -7.107 12.508 1.00 93.69 260 LYS A CA 1
ATOM 1991 C C . LYS A 1 260 ? -26.471 -7.286 11.473 1.00 93.69 260 LYS A C 1
ATOM 1993 O O . LYS A 1 260 ? -26.731 -7.954 10.481 1.00 93.69 260 LYS A O 1
ATOM 1998 N N . VAL A 1 261 ? -25.288 -6.694 11.676 1.00 94.75 261 VAL A N 1
ATOM 1999 C CA . VAL A 1 261 ? -24.170 -6.840 10.737 1.00 94.75 261 VAL A CA 1
ATOM 2000 C C . VAL A 1 261 ? -23.855 -8.318 10.521 1.00 94.75 261 VAL A C 1
ATOM 2002 O O . VAL A 1 261 ? -23.651 -9.069 11.473 1.00 94.75 261 VAL A O 1
ATOM 2005 N N . ASP A 1 262 ? -23.811 -8.724 9.258 1.00 95.94 262 ASP A N 1
ATOM 2006 C CA . ASP A 1 262 ? -23.546 -10.113 8.868 1.00 95.94 262 ASP A CA 1
ATOM 2007 C C . ASP A 1 262 ? -22.309 -10.241 7.969 1.00 95.94 262 ASP A C 1
ATOM 2009 O O . ASP A 1 262 ? -21.724 -11.319 7.840 1.00 95.94 262 ASP A O 1
ATOM 2013 N N . THR A 1 263 ? -21.879 -9.134 7.363 1.00 97.00 263 THR A N 1
ATOM 2014 C CA . THR A 1 263 ? -20.782 -9.116 6.406 1.00 97.00 263 THR A CA 1
ATOM 2015 C C . THR A 1 263 ? -19.966 -7.854 6.590 1.00 97.00 263 THR A C 1
ATOM 2017 O O . THR A 1 263 ? -20.491 -6.743 6.637 1.00 97.00 263 THR A O 1
ATOM 2020 N N . ILE A 1 264 ? -18.653 -8.013 6.645 1.00 96.50 264 ILE A N 1
ATOM 2021 C CA . ILE A 1 264 ? -17.712 -6.907 6.636 1.00 96.50 264 ILE A CA 1
ATOM 2022 C C . ILE A 1 264 ? -16.861 -7.013 5.383 1.00 96.50 264 ILE A C 1
ATOM 2024 O O . ILE A 1 264 ? -16.164 -8.009 5.174 1.00 96.50 264 ILE A O 1
ATOM 2028 N N . PHE A 1 265 ? -16.883 -5.944 4.597 1.00 95.75 265 PHE A N 1
ATOM 2029 C CA . PHE A 1 265 ? -15.904 -5.692 3.560 1.00 95.75 265 PHE A CA 1
ATOM 2030 C C . PHE A 1 265 ? -14.893 -4.677 4.069 1.00 95.75 265 PHE A C 1
ATOM 2032 O O . PHE A 1 265 ? -15.255 -3.569 4.459 1.00 95.75 265 PHE A O 1
ATOM 2039 N N . GLU A 1 266 ? -13.623 -5.056 4.063 1.00 92.62 266 GLU A N 1
ATOM 2040 C CA . GLU A 1 266 ? -12.531 -4.158 4.398 1.00 92.62 266 GLU A CA 1
ATOM 2041 C C . GLU A 1 266 ? -11.512 -4.106 3.271 1.00 92.62 266 GLU A C 1
ATOM 2043 O O . GLU A 1 266 ? -11.079 -5.140 2.760 1.00 92.62 266 GLU A O 1
ATOM 2048 N N . ILE A 1 267 ? -11.173 -2.888 2.851 1.00 90.69 267 ILE A N 1
ATOM 2049 C CA . ILE A 1 267 ? -10.120 -2.630 1.872 1.00 90.69 267 ILE A CA 1
ATOM 2050 C C . ILE A 1 267 ? -9.136 -1.654 2.503 1.00 90.69 267 ILE A C 1
ATOM 2052 O O . ILE A 1 267 ? -9.254 -0.441 2.351 1.00 90.69 267 ILE A O 1
ATOM 2056 N N . GLY A 1 268 ? -8.156 -2.201 3.213 1.00 87.19 268 GLY A N 1
ATOM 2057 C CA . GLY A 1 268 ? -7.086 -1.422 3.807 1.00 87.19 268 GLY A CA 1
ATOM 2058 C C . GLY A 1 268 ? -6.028 -0.985 2.792 1.00 87.19 268 GLY A C 1
ATOM 2059 O O . GLY A 1 268 ? -6.090 -1.220 1.578 1.00 87.19 268 GLY A O 1
ATOM 2060 N N . GLY A 1 269 ? -4.977 -0.353 3.311 1.00 82.81 269 GLY A N 1
ATOM 2061 C CA . GLY A 1 269 ? -3.852 0.105 2.499 1.00 82.81 269 GLY A CA 1
ATOM 2062 C C . GLY A 1 269 ? -3.078 -1.031 1.826 1.00 82.81 269 GLY A C 1
ATOM 2063 O O . GLY A 1 269 ? -2.570 -0.868 0.719 1.00 82.81 269 GLY A O 1
ATOM 2064 N N . GLN A 1 270 ? -2.964 -2.187 2.471 1.00 78.81 270 GLN A N 1
ATOM 2065 C CA . GLN A 1 270 ? -2.034 -3.238 2.049 1.00 78.81 270 GLN A CA 1
ATOM 2066 C C . GLN A 1 270 ? -2.647 -4.597 1.815 1.00 78.81 270 GLN A C 1
ATOM 2068 O O . GLN A 1 270 ? -2.149 -5.342 0.972 1.00 78.81 270 GLN A O 1
ATOM 2073 N N . ASP A 1 271 ? -3.706 -4.882 2.542 1.00 83.94 271 ASP A N 1
ATOM 2074 C CA . ASP A 1 271 ? -4.509 -6.069 2.409 1.00 83.94 271 ASP A CA 1
ATOM 2075 C C . ASP A 1 271 ? -5.981 -5.646 2.390 1.00 83.94 271 ASP A C 1
ATOM 2077 O O . ASP A 1 271 ? -6.333 -4.464 2.418 1.00 83.94 271 ASP A O 1
ATOM 2081 N N . SER A 1 272 ? -6.837 -6.624 2.191 1.00 88.81 272 SER A N 1
ATOM 2082 C CA . SER A 1 272 ? -8.274 -6.491 2.148 1.00 88.81 272 SER A CA 1
ATOM 2083 C C . SER A 1 272 ? -8.858 -7.755 2.732 1.00 88.81 272 SER A C 1
ATOM 2085 O O . SER A 1 272 ? -8.380 -8.867 2.459 1.00 88.81 272 SER A O 1
ATOM 2087 N N . LYS A 1 273 ? -9.895 -7.578 3.535 1.00 91.25 273 LYS A N 1
ATOM 2088 C CA . LYS A 1 273 ? -10.483 -8.642 4.329 1.00 91.25 273 LYS A CA 1
ATOM 2089 C C . LYS A 1 273 ? -11.958 -8.759 4.052 1.00 91.25 273 LYS A C 1
ATOM 2091 O O . LYS A 1 273 ? -12.663 -7.774 3.850 1.00 91.25 273 LYS A O 1
ATOM 2096 N N . TYR A 1 274 ? -12.416 -9.992 4.078 1.00 95.25 274 TYR A N 1
ATOM 2097 C CA . TYR A 1 274 ? -13.815 -10.351 4.145 1.00 95.25 274 TYR A CA 1
ATOM 2098 C C . TYR A 1 274 ? -14.049 -11.030 5.493 1.00 95.25 274 TYR A C 1
ATOM 2100 O O . TYR A 1 274 ? -13.263 -11.897 5.878 1.00 95.25 274 TYR A O 1
ATOM 2108 N N . ILE A 1 275 ? -15.108 -10.651 6.207 1.00 96.12 275 ILE A N 1
ATOM 2109 C CA . ILE A 1 275 ? -15.505 -11.299 7.464 1.00 96.12 275 ILE A CA 1
ATOM 2110 C C . ILE A 1 275 ? -17.008 -11.568 7.408 1.00 96.12 275 ILE A C 1
ATOM 2112 O O . ILE A 1 275 ? -17.789 -10.650 7.166 1.00 96.12 275 ILE A O 1
ATOM 2116 N N . SER A 1 276 ? -17.401 -12.815 7.651 1.00 96.69 276 SER A N 1
ATOM 2117 C CA . SER A 1 276 ? -18.791 -13.226 7.829 1.00 96.69 276 SER A CA 1
ATOM 2118 C C . SER A 1 276 ? -19.101 -13.376 9.310 1.00 96.69 276 SER A C 1
ATOM 2120 O O . SER A 1 276 ? -18.340 -14.003 10.056 1.00 96.69 276 SER A O 1
ATOM 2122 N N . ILE A 1 277 ? -20.221 -12.797 9.725 1.00 96.00 277 ILE A N 1
ATOM 2123 C CA . ILE A 1 277 ? -20.709 -12.794 11.097 1.00 96.00 277 ILE A CA 1
ATOM 2124 C C . ILE A 1 277 ? -22.077 -13.475 11.122 1.00 96.00 277 ILE A C 1
ATOM 2126 O O . ILE A 1 277 ? -22.945 -13.170 10.307 1.00 96.00 277 ILE A O 1
ATOM 2130 N N . ASP A 1 278 ? -22.260 -14.389 12.069 1.00 94.25 278 ASP A N 1
ATOM 2131 C CA . ASP A 1 278 ? -23.539 -15.029 12.367 1.00 94.25 278 ASP A CA 1
ATOM 2132 C C . ASP A 1 278 ? -23.787 -14.964 13.876 1.00 94.25 278 ASP A C 1
ATOM 2134 O O . ASP A 1 278 ? -22.914 -15.322 14.666 1.00 94.25 278 ASP A O 1
ATOM 2138 N N . ASP A 1 279 ? -24.940 -14.423 14.268 1.00 89.50 279 ASP A N 1
ATOM 2139 C CA . ASP A 1 279 ? -25.345 -14.189 15.664 1.00 89.50 279 ASP A CA 1
ATOM 2140 C C . ASP A 1 279 ? -24.238 -13.583 16.562 1.00 89.50 279 ASP A C 1
ATOM 2142 O O . ASP A 1 279 ? -23.972 -14.014 17.685 1.00 89.50 279 ASP A O 1
ATOM 2146 N N . GLY A 1 280 ? -23.531 -12.574 16.040 1.00 88.75 280 GLY A N 1
ATOM 2147 C CA . GLY A 1 280 ? -22.452 -11.893 16.764 1.00 88.75 280 GLY A CA 1
ATOM 2148 C C . GLY A 1 280 ? -21.150 -12.695 16.895 1.00 88.75 280 GLY A C 1
ATOM 2149 O O . GLY A 1 280 ? -20.286 -12.332 17.695 1.00 88.75 280 GLY A O 1
ATOM 2150 N N . VAL A 1 281 ? -20.976 -13.761 16.114 1.00 92.69 281 VAL A N 1
ATOM 2151 C CA . VAL A 1 281 ? -19.761 -14.582 16.073 1.00 92.69 281 VAL A CA 1
ATOM 2152 C C . VAL A 1 281 ? -19.184 -14.586 14.661 1.00 92.69 281 VAL A C 1
ATOM 2154 O O . VAL A 1 281 ? -19.909 -14.690 13.679 1.00 92.69 281 VAL A O 1
ATOM 2157 N N . VAL A 1 282 ? -17.859 -14.488 14.540 1.00 95.06 282 VAL A N 1
ATOM 2158 C CA . VAL A 1 282 ? -17.177 -14.631 13.244 1.00 95.06 282 VAL A CA 1
ATOM 2159 C C . VAL A 1 282 ? -17.210 -16.099 12.817 1.00 95.06 282 VAL A C 1
ATOM 2161 O O . VAL A 1 282 ? -16.613 -16.939 13.492 1.00 95.06 282 VAL A O 1
ATOM 2164 N N . VAL A 1 283 ? -17.876 -16.398 11.700 1.00 95.12 283 VAL A N 1
ATOM 2165 C CA . VAL A 1 283 ? -18.041 -17.771 11.179 1.00 95.12 283 VAL A CA 1
ATOM 2166 C C . VAL A 1 283 ? -17.160 -18.083 9.974 1.00 95.12 283 VAL A C 1
ATOM 2168 O O . VAL A 1 283 ? -16.799 -19.238 9.765 1.00 95.12 283 VAL A O 1
ATOM 2171 N N . ASP A 1 284 ? -16.772 -17.069 9.204 1.00 94.44 284 ASP A N 1
ATOM 2172 C CA . ASP A 1 284 ? -15.813 -17.197 8.105 1.00 94.44 284 ASP A CA 1
ATOM 2173 C C . ASP A 1 284 ? -15.035 -15.889 7.953 1.00 94.44 284 ASP A C 1
ATOM 2175 O O . ASP A 1 284 ? -15.540 -14.809 8.264 1.00 94.44 284 ASP A O 1
ATOM 2179 N N . PHE A 1 285 ? -13.800 -15.972 7.476 1.00 93.12 285 PHE A N 1
ATOM 2180 C CA . PHE A 1 285 ? -13.025 -14.800 7.095 1.00 93.12 285 PHE A CA 1
ATOM 2181 C C . PHE A 1 285 ? -11.994 -15.156 6.026 1.00 93.12 285 PHE A C 1
ATOM 2183 O O . PHE A 1 285 ? -11.461 -16.263 5.979 1.00 93.12 285 PHE A O 1
ATOM 2190 N N . GLU A 1 286 ? -11.669 -14.183 5.182 1.00 91.94 286 GLU A N 1
ATOM 2191 C CA . GLU A 1 286 ? -10.599 -14.299 4.198 1.00 91.94 286 GLU A CA 1
ATOM 2192 C C . GLU A 1 286 ? -9.804 -13.008 4.119 1.00 91.94 286 GLU A C 1
ATOM 2194 O O . GLU A 1 286 ? -10.336 -11.920 4.322 1.00 91.94 286 GLU A O 1
ATOM 2199 N N . MET A 1 287 ? -8.526 -13.140 3.787 1.00 84.88 287 MET A N 1
ATOM 2200 C CA . MET A 1 287 ? -7.633 -12.015 3.555 1.00 84.88 287 MET A CA 1
ATOM 2201 C C . MET A 1 287 ? -6.829 -12.271 2.282 1.00 84.88 287 MET A C 1
ATOM 2203 O O . MET A 1 287 ? -6.340 -13.384 2.074 1.00 84.88 287 MET A O 1
ATOM 2207 N N . ASN A 1 288 ? -6.626 -11.257 1.438 1.00 77.44 288 ASN A N 1
ATOM 2208 C CA . ASN A 1 288 ? -5.725 -11.372 0.282 1.00 77.44 288 ASN A CA 1
ATOM 2209 C C . ASN A 1 288 ? -4.252 -11.448 0.726 1.00 77.44 288 ASN A C 1
ATOM 2211 O O . ASN A 1 288 ? -3.474 -10.500 0.643 1.00 77.44 288 ASN A O 1
ATOM 2215 N N . LYS A 1 289 ? -3.821 -12.629 1.167 1.00 58.38 289 LYS A N 1
ATOM 2216 C CA . LYS A 1 289 ? -2.434 -12.849 1.580 1.00 58.38 289 LYS A CA 1
ATOM 2217 C C . LYS A 1 289 ? -1.497 -12.584 0.392 1.00 58.38 289 LYS A C 1
ATOM 2219 O O . LYS A 1 289 ? -1.520 -13.300 -0.606 1.00 58.38 289 LYS A O 1
ATOM 2224 N N .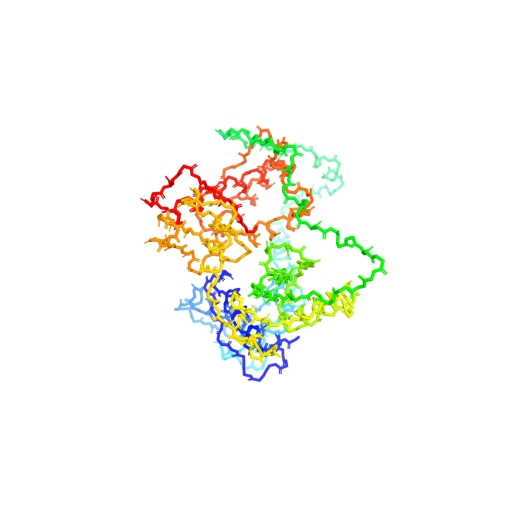 ALA A 1 290 ? -0.660 -11.556 0.537 1.00 57.16 290 ALA A N 1
ATOM 2225 C CA . ALA A 1 290 ? 0.460 -11.201 -0.337 1.00 57.16 290 ALA A CA 1
ATOM 2226 C C . ALA A 1 290 ? 0.154 -10.529 -1.693 1.00 57.16 290 ALA A C 1
ATOM 2228 O O . ALA A 1 290 ? 1.057 -10.438 -2.528 1.00 57.16 290 ALA A O 1
ATOM 2229 N N . CYS A 1 291 ? -1.064 -10.022 -1.933 1.00 68.00 291 CYS A N 1
ATOM 2230 C CA . CYS A 1 291 ? -1.366 -9.273 -3.158 1.00 68.00 291 CYS A CA 1
ATOM 2231 C C . CYS A 1 291 ? -1.846 -7.842 -2.868 1.00 68.00 291 CYS A C 1
ATOM 2233 O O . CYS A 1 291 ? -2.911 -7.667 -2.302 1.00 68.00 291 CYS A O 1
ATOM 2235 N N . ALA A 1 292 ? -1.123 -6.820 -3.340 1.00 61.94 292 ALA A N 1
ATOM 2236 C CA . ALA A 1 292 ? -1.586 -5.426 -3.338 1.00 61.94 292 ALA A CA 1
ATOM 2237 C C . ALA A 1 292 ? -2.636 -5.151 -4.432 1.00 61.94 292 ALA A C 1
ATOM 2239 O O . ALA A 1 292 ? -3.129 -4.032 -4.561 1.00 61.94 292 ALA A O 1
ATOM 2240 N N . ALA A 1 293 ? -2.968 -6.153 -5.258 1.00 64.19 293 ALA A N 1
ATOM 2241 C CA . ALA A 1 293 ? -4.115 -6.044 -6.148 1.00 64.19 293 ALA A CA 1
ATOM 2242 C C . ALA A 1 293 ? -5.371 -5.983 -5.287 1.00 64.19 293 ALA A C 1
ATOM 2244 O O . ALA A 1 293 ? -5.583 -6.853 -4.442 1.00 64.19 293 ALA A O 1
ATOM 2245 N N . GLY A 1 294 ? -6.160 -4.934 -5.494 1.00 73.31 294 GLY A N 1
ATOM 2246 C CA . GLY A 1 294 ? -7.389 -4.726 -4.740 1.00 73.31 294 GLY A CA 1
ATOM 2247 C C . GLY A 1 294 ? -7.259 -3.832 -3.507 1.00 73.31 294 GLY A C 1
ATOM 2248 O O . GLY A 1 294 ? -8.251 -3.720 -2.807 1.00 73.31 294 GLY A O 1
ATOM 2249 N N . THR A 1 295 ? -6.107 -3.200 -3.230 1.00 85.44 295 THR A N 1
ATOM 2250 C CA . THR A 1 295 ? -5.883 -2.454 -1.971 1.00 85.44 295 THR A CA 1
ATOM 2251 C C . THR A 1 295 ? -5.674 -0.952 -2.177 1.00 85.44 295 THR A C 1
ATOM 2253 O O . THR A 1 295 ? -5.344 -0.491 -3.275 1.00 85.44 295 THR A O 1
ATOM 2256 N N . GLY A 1 296 ? -5.837 -0.172 -1.104 1.00 86.75 296 GLY A N 1
ATOM 2257 C CA . GLY A 1 296 ? -5.724 1.288 -1.136 1.00 86.75 296 GLY A CA 1
ATOM 2258 C C . GLY A 1 296 ? -4.346 1.798 -1.568 1.00 86.75 296 GLY A C 1
ATOM 2259 O O . GLY A 1 296 ? -4.256 2.813 -2.254 1.00 86.75 296 GLY A O 1
ATOM 2260 N N . SER A 1 297 ? -3.257 1.079 -1.264 1.00 84.50 297 SER A N 1
ATOM 2261 C CA . SER A 1 297 ? -1.917 1.532 -1.664 1.00 84.50 297 SER A CA 1
ATOM 2262 C C . SER A 1 297 ? -1.670 1.453 -3.166 1.00 84.50 297 SER A C 1
ATOM 2264 O O . SER A 1 297 ? -0.907 2.263 -3.683 1.00 84.50 297 SER A O 1
ATOM 2266 N N . PHE A 1 298 ? -2.334 0.541 -3.884 1.00 87.38 298 PHE A N 1
ATOM 2267 C CA . PHE A 1 298 ? -2.286 0.556 -5.344 1.00 87.38 298 PHE A CA 1
ATOM 2268 C C . PHE A 1 298 ? -3.008 1.786 -5.900 1.00 87.38 298 PHE A C 1
ATOM 2270 O O . PHE A 1 298 ? -2.471 2.456 -6.778 1.00 87.38 298 PHE A O 1
ATOM 2277 N N . LEU A 1 299 ? -4.190 2.120 -5.367 1.00 89.88 299 LEU A N 1
ATOM 2278 C CA . LEU A 1 299 ? -4.907 3.333 -5.771 1.00 89.88 299 LEU A CA 1
ATOM 2279 C C . LEU A 1 299 ? -4.076 4.588 -5.506 1.00 89.88 299 LEU A C 1
ATOM 2281 O O . LEU A 1 299 ? -3.994 5.448 -6.377 1.00 89.88 299 LEU A O 1
ATOM 2285 N N . GLN A 1 300 ? -3.413 4.660 -4.351 1.00 89.25 300 GLN A N 1
ATOM 2286 C CA . GLN A 1 300 ? -2.511 5.758 -4.022 1.00 89.25 300 GLN A CA 1
ATOM 2287 C C . GLN A 1 300 ? -1.341 5.860 -5.015 1.00 89.25 300 GLN A C 1
ATOM 2289 O O . GLN A 1 300 ? -1.100 6.937 -5.550 1.00 89.25 300 GLN A O 1
ATOM 2294 N N . GLU A 1 301 ? -0.658 4.751 -5.323 1.00 88.50 301 GLU A N 1
ATOM 2295 C CA . GLU A 1 301 ? 0.454 4.734 -6.288 1.00 88.50 301 GLU A CA 1
ATOM 2296 C C . GLU A 1 301 ? 0.021 5.198 -7.689 1.00 88.50 301 GLU A C 1
ATOM 2298 O O . GLU A 1 301 ? 0.746 5.944 -8.351 1.00 88.50 301 GLU A O 1
ATOM 2303 N N . GLN A 1 302 ? -1.160 4.778 -8.159 1.00 92.00 302 GLN A N 1
ATOM 2304 C CA . GLN A 1 302 ? -1.671 5.223 -9.460 1.00 92.00 302 GLN A CA 1
ATOM 2305 C C . GLN A 1 302 ? -2.139 6.684 -9.421 1.00 92.00 302 GLN A C 1
ATOM 2307 O O . GLN A 1 302 ? -1.886 7.428 -10.367 1.00 92.00 302 GLN A O 1
ATOM 2312 N N . ALA A 1 303 ? -2.772 7.123 -8.331 1.00 92.12 303 ALA A N 1
ATOM 2313 C CA . ALA A 1 303 ? -3.175 8.514 -8.150 1.00 92.12 303 ALA A CA 1
ATOM 2314 C C . ALA A 1 303 ? -1.956 9.450 -8.180 1.00 92.12 303 ALA A C 1
ATOM 2316 O O . ALA A 1 303 ? -1.964 10.434 -8.917 1.00 92.12 303 ALA A O 1
ATOM 2317 N N . GLU A 1 304 ? -0.869 9.098 -7.485 1.00 91.62 304 GLU A N 1
ATOM 2318 C CA . GLU A 1 304 ? 0.393 9.849 -7.502 1.00 91.62 304 GLU A CA 1
ATOM 2319 C C . GLU A 1 304 ? 0.982 9.951 -8.921 1.00 91.62 304 GLU A C 1
ATOM 2321 O O . GLU A 1 304 ? 1.342 11.045 -9.357 1.00 91.62 304 GLU A O 1
ATOM 2326 N N . LYS A 1 305 ? 1.004 8.851 -9.691 1.00 90.06 305 LYS A N 1
ATOM 2327 C CA . LYS A 1 305 ? 1.456 8.852 -11.101 1.00 90.06 305 LYS A CA 1
ATOM 2328 C C . LYS A 1 305 ? 0.597 9.736 -12.008 1.00 90.06 305 LYS A C 1
ATOM 2330 O O . LYS A 1 305 ? 1.112 10.344 -12.944 1.00 90.06 305 LYS A O 1
ATOM 2335 N N . LEU A 1 306 ? -0.703 9.823 -11.730 1.00 90.94 306 LEU A N 1
ATOM 2336 C CA . LEU A 1 306 ? -1.640 10.686 -12.454 1.00 90.94 306 LEU A CA 1
ATOM 2337 C C . LEU A 1 306 ? -1.637 12.139 -11.940 1.00 90.94 306 LEU A C 1
ATOM 2339 O O . LEU A 1 306 ? -2.282 13.000 -12.551 1.00 90.94 306 LEU A O 1
ATOM 2343 N N . GLY A 1 307 ? -0.904 12.432 -10.860 1.00 92.25 307 GLY A N 1
ATOM 2344 C CA . GLY A 1 307 ? -0.874 13.739 -10.203 1.00 92.25 307 GLY A CA 1
ATOM 2345 C C . GLY A 1 307 ? -2.203 14.093 -9.533 1.00 92.25 307 GLY A C 1
ATOM 2346 O O . GLY A 1 307 ? -2.684 15.208 -9.711 1.00 92.25 307 GLY A O 1
ATOM 2347 N N . ILE A 1 308 ? -2.817 13.128 -8.846 1.00 93.12 308 ILE A N 1
ATOM 2348 C CA . ILE A 1 308 ? -4.124 13.229 -8.184 1.00 93.12 308 ILE A CA 1
ATOM 2349 C C . ILE A 1 308 ? -3.948 12.955 -6.691 1.00 93.12 308 ILE A C 1
ATOM 2351 O O . ILE A 1 308 ? -3.313 11.973 -6.303 1.00 93.12 308 ILE A O 1
ATOM 2355 N N . GLN A 1 309 ? -4.556 13.782 -5.844 1.00 90.75 309 GLN A N 1
ATOM 2356 C CA . GLN A 1 309 ? -4.582 13.538 -4.405 1.00 90.75 309 GLN A CA 1
ATOM 2357 C C . GLN A 1 309 ? -5.644 12.492 -4.043 1.00 90.75 309 GLN A C 1
ATOM 2359 O O . GLN A 1 309 ? -6.844 12.722 -4.201 1.00 90.75 309 GLN A O 1
ATOM 2364 N N . ILE A 1 310 ? -5.209 11.339 -3.522 1.00 88.31 310 ILE A N 1
ATOM 2365 C CA . ILE A 1 310 ? -6.088 10.190 -3.241 1.00 88.31 310 ILE A CA 1
ATOM 2366 C C . ILE A 1 310 ? -7.239 10.522 -2.273 1.00 88.31 310 ILE A C 1
ATOM 2368 O O . ILE A 1 310 ? -8.366 10.087 -2.496 1.00 88.31 310 ILE A O 1
ATOM 2372 N N . ASN A 1 311 ? -6.977 11.334 -1.244 1.00 83.12 311 ASN A N 1
ATOM 2373 C CA . ASN A 1 311 ? -7.945 11.642 -0.184 1.00 83.12 311 ASN A CA 1
ATOM 2374 C C . ASN A 1 311 ? -8.962 12.729 -0.563 1.00 83.12 311 ASN A C 1
ATOM 2376 O O . ASN A 1 311 ? -10.013 12.814 0.068 1.00 83.12 311 ASN A O 1
ATOM 2380 N N . GLU A 1 312 ? -8.645 13.565 -1.552 1.00 80.88 312 GLU A N 1
ATOM 2381 C CA . GLU A 1 312 ? -9.428 14.767 -1.871 1.00 80.88 312 GLU A CA 1
ATOM 2382 C C . GLU A 1 312 ? -10.083 14.682 -3.249 1.00 80.88 312 GLU A C 1
ATOM 2384 O O . GLU A 1 312 ? -11.226 15.087 -3.414 1.00 80.88 312 GLU A O 1
ATOM 2389 N N . GLU A 1 313 ? -9.383 14.138 -4.245 1.00 91.12 313 GLU A N 1
ATOM 2390 C CA . GLU A 1 313 ? -9.799 14.251 -5.643 1.00 91.12 313 GLU A CA 1
ATOM 2391 C C . GLU A 1 313 ? -10.265 12.931 -6.258 1.00 91.12 313 GLU A C 1
ATOM 2393 O O . GLU A 1 313 ? -11.056 12.945 -7.201 1.00 91.12 313 GLU A O 1
ATOM 2398 N N . PHE A 1 314 ? -9.761 11.787 -5.783 1.00 92.69 314 PHE A N 1
ATOM 2399 C CA . PHE A 1 314 ? -9.940 10.508 -6.479 1.00 92.69 314 PHE A CA 1
ATOM 2400 C C . PHE A 1 314 ? -11.416 10.124 -6.632 1.00 92.69 314 PHE A C 1
ATOM 2402 O O . PHE A 1 314 ? -11.863 9.834 -7.741 1.00 92.69 314 PHE A O 1
ATOM 2409 N N . GLY A 1 315 ? -12.184 10.151 -5.537 1.00 91.44 315 GLY A N 1
ATOM 2410 C CA . GLY A 1 315 ? -13.605 9.792 -5.557 1.00 91.44 315 GLY A CA 1
ATOM 2411 C C . GLY A 1 315 ? -14.422 10.703 -6.475 1.00 91.44 315 GLY A C 1
ATOM 2412 O O . GLY A 1 315 ? -15.153 10.222 -7.339 1.00 91.44 315 GLY A O 1
ATOM 2413 N N . ASP A 1 316 ? -14.231 12.016 -6.358 1.00 90.69 316 ASP A N 1
ATOM 2414 C CA . ASP A 1 316 ? -14.972 13.003 -7.147 1.00 90.69 316 ASP A CA 1
ATOM 2415 C C . ASP A 1 316 ? -14.621 12.942 -8.638 1.00 90.69 316 ASP A C 1
ATOM 2417 O O . ASP A 1 316 ? -15.477 13.153 -9.497 1.00 90.69 316 ASP A O 1
ATOM 2421 N N . ARG A 1 317 ? -13.366 12.638 -8.982 1.00 93.88 317 ARG A N 1
ATOM 2422 C CA . ARG A 1 317 ? -12.953 12.380 -10.371 1.00 93.88 317 ARG A CA 1
ATOM 2423 C C . ARG A 1 317 ? -13.578 11.099 -10.911 1.00 93.88 317 ARG A C 1
ATOM 2425 O O . ARG A 1 317 ? -14.132 11.121 -12.006 1.00 93.88 317 ARG A O 1
ATOM 2432 N N . ALA A 1 318 ? -13.572 10.020 -10.126 1.00 93.81 318 ALA A N 1
ATOM 2433 C CA . ALA A 1 318 ? -14.192 8.755 -10.517 1.00 93.81 318 ALA A CA 1
ATOM 2434 C C . ALA A 1 318 ? -15.689 8.920 -10.846 1.00 93.81 318 ALA A C 1
ATOM 2436 O O . ALA A 1 318 ? -16.179 8.346 -11.813 1.00 93.81 318 ALA A O 1
ATOM 2437 N N . LEU A 1 319 ? -16.412 9.728 -10.063 1.00 92.31 319 LEU A N 1
ATOM 2438 C CA . LEU A 1 319 ? -17.852 9.975 -10.232 1.00 92.31 319 LEU A CA 1
ATOM 2439 C C . LEU A 1 319 ? -18.182 10.958 -11.377 1.00 92.31 319 LEU A C 1
ATOM 2441 O O . LEU A 1 319 ? -19.305 10.979 -11.901 1.00 92.31 319 LEU A O 1
ATOM 2445 N N . ARG A 1 320 ? -17.215 11.789 -11.788 1.00 91.50 320 ARG A N 1
ATOM 2446 C CA . ARG A 1 320 ? -17.335 12.686 -12.953 1.00 91.50 320 ARG A CA 1
ATOM 2447 C C . ARG A 1 320 ? -17.068 11.996 -14.286 1.00 91.50 320 ARG A C 1
ATOM 2449 O O . ARG A 1 320 ? -17.495 12.525 -15.311 1.00 91.50 320 ARG A O 1
ATOM 2456 N N . ALA A 1 321 ? -16.403 10.843 -14.267 1.00 91.44 321 ALA A N 1
ATOM 2457 C CA . ALA A 1 321 ? -16.085 10.068 -15.457 1.00 91.44 321 ALA A CA 1
ATOM 2458 C C . ALA A 1 321 ? -17.324 9.793 -16.316 1.00 91.44 321 ALA A C 1
ATOM 2460 O O . ALA A 1 321 ? -18.402 9.478 -15.806 1.00 91.44 321 ALA A O 1
ATOM 2461 N N . SER A 1 322 ? -17.149 9.882 -17.630 1.00 85.69 322 SER A N 1
ATOM 2462 C CA . SER A 1 322 ? -18.220 9.641 -18.603 1.00 85.69 322 SER A CA 1
ATOM 2463 C C . SER A 1 322 ? -18.041 8.313 -19.332 1.00 85.69 322 SER A C 1
ATOM 2465 O O . SER A 1 322 ? -19.022 7.713 -19.763 1.00 85.69 322 SER A O 1
ATOM 2467 N N . CYS A 1 323 ? -16.800 7.827 -19.421 1.00 88.19 323 CYS A N 1
ATOM 2468 C CA . CYS A 1 323 ? -16.420 6.638 -20.165 1.00 88.19 323 CYS A CA 1
ATOM 2469 C C . CYS A 1 323 ? -15.342 5.830 -19.401 1.00 88.19 323 CYS A C 1
ATOM 2471 O O . CYS A 1 323 ? -14.215 5.700 -19.881 1.00 88.19 323 CYS A O 1
ATOM 2473 N N . PRO A 1 324 ? -15.638 5.269 -18.206 1.00 91.75 324 PRO A N 1
ATOM 2474 C CA . PRO A 1 324 ? -14.632 4.615 -17.359 1.00 91.75 324 PRO A CA 1
ATOM 2475 C C . PRO A 1 324 ? -13.843 3.521 -18.084 1.00 91.75 324 PRO A C 1
ATOM 2477 O O . PRO A 1 324 ? -14.441 2.585 -18.614 1.00 91.75 324 PRO A O 1
ATOM 2480 N N . VAL A 1 325 ? -12.510 3.564 -18.072 1.00 90.62 325 VAL A N 1
ATOM 2481 C CA . VAL A 1 325 ? -11.694 2.611 -18.850 1.00 90.62 325 VAL A CA 1
ATOM 2482 C C . VAL A 1 325 ? -11.718 1.181 -18.284 1.00 90.62 325 VAL A C 1
ATOM 2484 O O . VAL A 1 325 ? -12.040 0.925 -17.117 1.00 90.62 325 VAL A O 1
ATOM 2487 N N . GLY A 1 326 ? -11.352 0.206 -19.119 1.00 87.81 326 GLY A N 1
ATOM 2488 C CA . GLY A 1 326 ? -11.316 -1.209 -18.758 1.00 87.81 326 GLY A CA 1
ATOM 2489 C C . GLY A 1 326 ? -9.927 -1.737 -18.405 1.00 87.81 326 GLY A C 1
ATOM 2490 O O . GLY A 1 326 ? -9.322 -2.381 -19.253 1.00 87.81 326 GLY A O 1
ATOM 2491 N N . CYS A 1 327 ? -9.454 -1.562 -17.164 1.00 83.25 327 CYS A N 1
ATOM 2492 C CA . CYS A 1 327 ? -8.131 -2.062 -16.725 1.00 83.25 327 CYS A CA 1
ATOM 2493 C C . CYS A 1 327 ? -8.101 -3.551 -16.298 1.00 83.25 327 CYS A C 1
ATOM 2495 O O . CYS A 1 327 ? -7.133 -4.004 -15.693 1.00 83.25 327 CYS A O 1
ATOM 2497 N N . GLY A 1 328 ? -9.177 -4.311 -16.543 1.00 83.19 328 GLY A N 1
ATOM 2498 C CA . GLY A 1 328 ? -9.327 -5.698 -16.068 1.00 83.19 328 GLY A CA 1
ATOM 2499 C C . GLY A 1 328 ? -9.393 -5.846 -14.537 1.00 83.19 328 GLY A C 1
ATOM 2500 O O . GLY A 1 328 ? -9.576 -4.879 -13.812 1.00 83.19 328 GLY A O 1
ATOM 2501 N N . GLU A 1 329 ? -9.281 -7.079 -14.037 1.00 78.62 329 GLU A N 1
ATOM 2502 C CA . GLU A 1 329 ? -9.356 -7.411 -12.598 1.00 78.62 329 GLU A CA 1
ATOM 2503 C C . GLU A 1 329 ? -8.199 -8.318 -12.132 1.00 78.62 329 GLU A C 1
ATOM 2505 O O . GLU A 1 329 ? -8.295 -9.045 -11.139 1.00 78.62 329 GLU A O 1
ATOM 2510 N N . ARG A 1 330 ? -7.093 -8.321 -12.888 1.00 79.12 330 ARG A N 1
ATOM 2511 C CA . ARG A 1 330 ? -5.940 -9.215 -12.682 1.00 79.12 330 ARG A CA 1
ATOM 2512 C C . ARG A 1 330 ? -4.980 -8.665 -11.612 1.00 79.12 330 ARG A C 1
ATOM 2514 O O . ARG A 1 330 ? -5.392 -8.243 -10.541 1.00 79.12 330 ARG A O 1
ATOM 2521 N N . CYS A 1 331 ? -3.676 -8.748 -11.865 1.00 83.06 331 CYS A N 1
ATOM 2522 C CA . CYS A 1 331 ? -2.630 -8.214 -10.995 1.00 83.06 331 CYS A CA 1
ATOM 2523 C C . CYS A 1 331 ? -2.459 -6.705 -11.225 1.00 83.06 331 CYS A C 1
ATOM 2525 O O . CYS A 1 331 ? -2.658 -6.238 -12.348 1.00 83.06 331 CYS A O 1
ATOM 2527 N N . THR A 1 332 ? -2.012 -5.973 -10.199 1.00 82.12 332 THR A N 1
ATOM 2528 C CA . THR A 1 332 ? -1.652 -4.541 -10.267 1.00 82.12 332 THR A CA 1
ATOM 2529 C C . THR A 1 332 ? -0.746 -4.209 -11.442 1.00 82.12 332 THR A C 1
ATOM 2531 O O . THR A 1 332 ? -0.954 -3.195 -12.089 1.00 82.12 332 THR A O 1
ATOM 2534 N N . VAL A 1 333 ? 0.198 -5.092 -11.777 1.00 82.50 333 VAL A N 1
ATOM 2535 C CA . VAL A 1 333 ? 1.120 -4.907 -12.909 1.00 82.50 333 VAL A CA 1
ATOM 2536 C C . VAL A 1 333 ? 0.384 -4.861 -14.251 1.00 82.50 333 VAL A C 1
ATOM 2538 O O . VAL A 1 333 ? 0.713 -4.043 -15.104 1.00 82.50 333 VAL A O 1
ATOM 2541 N N . PHE A 1 334 ? -0.620 -5.721 -14.449 1.00 85.00 334 PHE A N 1
ATOM 2542 C CA . PHE A 1 334 ? -1.414 -5.710 -15.681 1.00 85.00 334 PHE A CA 1
ATOM 2543 C C . PHE A 1 334 ? -2.384 -4.535 -15.699 1.00 85.00 334 PHE A C 1
ATOM 2545 O O . PHE A 1 334 ? -2.472 -3.860 -16.715 1.00 85.00 334 PHE A O 1
ATOM 2552 N N . MET A 1 335 ? -3.030 -4.244 -14.564 1.00 88.62 335 MET A N 1
ATOM 2553 C CA . MET A 1 335 ? -3.897 -3.070 -14.444 1.00 88.62 335 MET A CA 1
ATOM 2554 C C . MET A 1 335 ? -3.129 -1.774 -14.743 1.00 88.62 335 MET A C 1
ATOM 2556 O O . MET A 1 335 ? -3.645 -0.916 -15.447 1.00 88.62 335 MET A O 1
ATOM 2560 N N . GLU A 1 336 ? -1.890 -1.644 -14.260 1.00 88.50 336 GLU A N 1
ATOM 2561 C CA . GLU A 1 336 ? -1.003 -0.516 -14.566 1.00 88.50 336 GLU A CA 1
ATOM 2562 C C . GLU A 1 336 ? -0.600 -0.482 -16.045 1.00 88.50 336 GLU A C 1
ATOM 2564 O O . GLU A 1 336 ? -0.587 0.584 -16.654 1.00 88.50 336 GLU A O 1
ATOM 2569 N N . SER A 1 337 ? -0.285 -1.633 -16.644 1.00 87.94 337 SER A N 1
ATOM 2570 C CA . SER A 1 337 ? 0.016 -1.711 -18.078 1.00 87.94 337 SER A CA 1
ATOM 2571 C C . SER A 1 337 ? -1.165 -1.246 -18.930 1.00 87.94 337 SER A C 1
ATOM 2573 O O . SER A 1 337 ? -0.968 -0.476 -19.868 1.00 87.94 337 SER A O 1
ATOM 2575 N N . ASP A 1 338 ? -2.379 -1.685 -18.593 1.00 88.88 338 ASP A N 1
ATOM 2576 C CA . ASP A 1 338 ? -3.603 -1.280 -19.282 1.00 88.88 338 ASP A CA 1
ATOM 2577 C C . ASP A 1 338 ? -3.866 0.218 -19.076 1.00 88.88 338 ASP A C 1
ATOM 2579 O O . ASP A 1 338 ? -4.134 0.937 -20.037 1.00 88.88 338 ASP A O 1
ATOM 2583 N N . LEU A 1 339 ? -3.706 0.720 -17.846 1.00 90.44 339 LEU A N 1
ATOM 2584 C CA . LEU A 1 339 ? -3.840 2.143 -17.524 1.00 90.44 339 LEU A CA 1
ATOM 2585 C C . LEU A 1 339 ? -2.878 3.008 -18.352 1.00 90.44 339 LEU A C 1
ATOM 2587 O O . LEU A 1 339 ? -3.302 3.992 -18.953 1.00 90.44 339 LEU A O 1
ATOM 2591 N N . ASN A 1 340 ? -1.604 2.612 -18.430 1.00 88.88 340 ASN A N 1
ATOM 2592 C CA . ASN A 1 340 ? -0.587 3.298 -19.226 1.00 88.88 340 ASN A CA 1
ATOM 2593 C C . ASN A 1 340 ? -0.930 3.274 -20.721 1.00 88.88 340 ASN A C 1
ATOM 2595 O O . ASN A 1 340 ? -0.734 4.276 -21.406 1.00 88.88 340 ASN A O 1
ATOM 2599 N N . ALA A 1 341 ? -1.458 2.158 -21.232 1.00 87.44 341 ALA A N 1
ATOM 2600 C CA . ALA A 1 341 ? -1.887 2.056 -22.623 1.00 87.44 341 ALA A CA 1
ATOM 2601 C C . ALA A 1 341 ? -3.054 3.011 -22.925 1.00 87.44 341 ALA A C 1
ATOM 2603 O O . ALA A 1 341 ? -3.006 3.739 -23.915 1.00 87.44 341 ALA A O 1
ATOM 2604 N N . TYR A 1 342 ? -4.065 3.078 -22.051 1.00 88.81 342 TYR A N 1
ATOM 2605 C CA . TYR A 1 342 ? -5.171 4.026 -22.205 1.00 88.81 342 TYR A CA 1
ATOM 2606 C C . TYR A 1 342 ? -4.715 5.480 -22.068 1.00 88.81 342 TYR A C 1
ATOM 2608 O O . TYR A 1 342 ? -5.165 6.332 -22.828 1.00 88.81 342 TYR A O 1
ATOM 2616 N N . GLN A 1 343 ? -3.782 5.768 -21.159 1.00 87.88 343 GLN A N 1
ATOM 2617 C CA . GLN A 1 343 ? -3.204 7.102 -21.021 1.00 87.88 343 GLN A CA 1
ATOM 2618 C C . GLN A 1 343 ? -2.436 7.517 -22.286 1.00 87.88 343 GLN A C 1
ATOM 2620 O O . GLN A 1 343 ? -2.586 8.643 -22.749 1.00 87.88 343 GLN A O 1
ATOM 2625 N N . GLN A 1 344 ? -1.654 6.610 -22.881 1.00 84.94 344 GLN A N 1
ATOM 2626 C CA . GLN A 1 344 ? -0.952 6.849 -24.149 1.00 84.94 344 GLN A CA 1
ATOM 2627 C C . GLN A 1 344 ? -1.907 6.983 -25.340 1.00 84.94 344 GLN A C 1
ATOM 2629 O O . GLN A 1 344 ? -1.599 7.711 -26.279 1.00 84.94 344 GLN A O 1
ATOM 2634 N N . ALA A 1 345 ? -3.063 6.316 -25.295 1.00 82.94 345 ALA A N 1
ATOM 2635 C CA . ALA A 1 345 ? -4.144 6.497 -26.264 1.00 82.94 345 ALA A CA 1
ATOM 2636 C C . ALA A 1 345 ? -4.923 7.812 -26.060 1.00 82.94 345 ALA A C 1
ATOM 2638 O O . ALA A 1 345 ? -5.639 8.239 -26.962 1.00 82.94 345 ALA A O 1
ATOM 2639 N N . GLY A 1 346 ? -4.735 8.473 -24.911 1.00 83.56 346 GLY A N 1
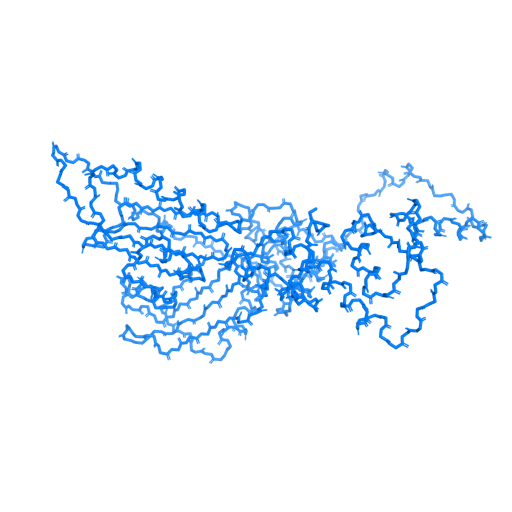ATOM 2640 C CA . GLY A 1 346 ? -5.292 9.784 -24.580 1.00 83.56 346 GLY A CA 1
ATOM 2641 C C . GLY A 1 346 ? -6.595 9.760 -23.798 1.00 83.56 346 GLY A C 1
ATOM 2642 O O . GLY A 1 346 ? -7.338 10.731 -23.849 1.00 83.56 346 GLY A O 1
ATOM 2643 N N . ALA A 1 347 ? -6.875 8.677 -23.072 1.00 87.19 347 ALA A N 1
ATOM 2644 C CA . ALA A 1 347 ? -7.993 8.646 -22.141 1.00 87.19 347 ALA A CA 1
ATOM 2645 C C . ALA A 1 347 ? -7.867 9.749 -21.077 1.00 87.19 347 ALA A C 1
ATOM 2647 O O . ALA A 1 347 ? -6.790 9.981 -20.514 1.00 87.19 347 ALA A O 1
ATOM 2648 N N . GLU A 1 348 ? -8.994 10.391 -20.774 1.00 90.50 348 GLU A N 1
ATOM 2649 C CA . GLU A 1 348 ? -9.078 11.430 -19.755 1.00 90.50 348 GLU A CA 1
ATOM 2650 C C . GLU A 1 348 ? -8.784 10.873 -18.360 1.00 90.50 348 GLU A C 1
ATOM 2652 O O . GLU A 1 348 ? -9.106 9.727 -18.028 1.00 90.50 348 GLU A O 1
ATOM 2657 N N . LYS A 1 349 ? -8.202 11.711 -17.497 1.00 92.00 349 LYS A N 1
ATOM 2658 C CA . LYS A 1 349 ? -7.827 11.295 -16.135 1.00 92.00 349 LYS A CA 1
ATOM 2659 C C . LYS A 1 349 ? -9.014 10.765 -15.335 1.00 92.00 349 LYS A C 1
ATOM 2661 O O . LYS A 1 349 ? -8.859 9.792 -14.603 1.00 92.00 349 LYS A O 1
ATOM 2666 N N . ASP A 1 350 ? -10.179 11.386 -15.472 1.00 94.19 350 ASP A N 1
ATOM 2667 C CA . ASP A 1 350 ? -11.377 10.996 -14.729 1.00 94.19 350 ASP A CA 1
ATOM 2668 C C . ASP A 1 350 ? -11.829 9.575 -15.135 1.00 94.19 350 ASP A C 1
ATOM 2670 O O . ASP A 1 350 ? -12.113 8.742 -14.272 1.00 94.19 350 ASP A O 1
ATOM 2674 N N . ASP A 1 351 ? -11.757 9.241 -16.429 1.00 92.69 351 ASP A N 1
ATOM 2675 C CA . ASP A 1 351 ? -12.085 7.909 -16.954 1.00 92.69 351 ASP A CA 1
ATOM 2676 C C . ASP A 1 351 ? -11.069 6.837 -16.526 1.00 92.69 351 ASP A C 1
ATOM 2678 O O . ASP A 1 351 ? -11.455 5.707 -16.203 1.00 92.69 351 ASP A O 1
ATOM 2682 N N . LEU A 1 352 ? -9.777 7.190 -16.467 1.00 92.94 352 LEU A N 1
ATOM 2683 C CA . LEU A 1 352 ? -8.711 6.338 -15.924 1.00 92.94 352 LEU A CA 1
ATOM 2684 C C . LEU A 1 352 ? -8.975 5.992 -14.448 1.00 92.94 352 LEU A C 1
ATOM 2686 O O . LEU A 1 352 ? -8.934 4.824 -14.052 1.00 92.94 352 LEU A O 1
ATOM 2690 N N . VAL A 1 353 ? -9.298 7.003 -13.640 1.00 94.31 353 VAL A N 1
ATOM 2691 C CA . VAL A 1 353 ? -9.578 6.876 -12.201 1.00 94.31 353 VAL A CA 1
ATOM 2692 C C . VAL A 1 353 ? -10.825 6.026 -11.944 1.00 94.31 353 VAL A C 1
ATOM 2694 O O . VAL A 1 353 ? -10.793 5.113 -11.116 1.00 94.31 353 VAL A O 1
ATOM 2697 N N . ALA A 1 354 ? -11.908 6.256 -12.689 1.00 94.06 354 ALA A N 1
ATOM 2698 C CA . ALA A 1 354 ? -13.112 5.431 -12.598 1.00 94.06 354 ALA A CA 1
ATOM 2699 C C . ALA A 1 354 ? -12.849 3.975 -13.014 1.00 94.06 354 ALA A C 1
ATOM 2701 O O . ALA A 1 354 ? -13.335 3.034 -12.378 1.00 94.06 354 ALA A O 1
ATOM 2702 N N . GLY A 1 355 ? -12.024 3.772 -14.046 1.00 92.81 355 GLY A N 1
ATOM 2703 C CA . GLY A 1 355 ? -11.572 2.449 -14.460 1.00 92.81 355 GLY A CA 1
ATOM 2704 C C . GLY A 1 355 ? -10.830 1.705 -13.350 1.00 92.81 355 GLY A C 1
ATOM 2705 O O . GLY A 1 355 ? -11.098 0.519 -13.125 1.00 92.81 355 GLY A O 1
ATOM 2706 N N . LEU A 1 356 ? -9.956 2.394 -12.609 1.00 92.62 356 LEU A N 1
ATOM 2707 C CA . LEU A 1 356 ? -9.256 1.842 -11.444 1.00 92.62 356 LEU A CA 1
ATOM 2708 C C . LEU A 1 356 ? -10.220 1.459 -10.317 1.00 92.62 356 LEU A C 1
ATOM 2710 O O . LEU A 1 356 ? -10.123 0.344 -9.805 1.00 92.62 356 LEU A O 1
ATOM 2714 N N . ALA A 1 357 ? -11.180 2.325 -9.976 1.00 92.44 357 ALA A N 1
ATOM 2715 C CA . ALA A 1 357 ? -12.176 2.049 -8.937 1.00 92.44 357 ALA A CA 1
ATOM 2716 C C . ALA A 1 357 ? -12.963 0.756 -9.229 1.00 92.44 357 ALA A C 1
ATOM 2718 O O . ALA A 1 357 ? -13.032 -0.142 -8.386 1.00 92.44 357 ALA A O 1
ATOM 2719 N N . TYR A 1 358 ? -13.463 0.603 -10.462 1.00 91.50 358 TYR A N 1
ATOM 2720 C CA . TYR A 1 358 ? -14.118 -0.633 -10.902 1.00 91.50 358 TYR A CA 1
ATOM 2721 C C . TYR A 1 358 ? -13.211 -1.855 -10.801 1.00 91.50 358 TYR A C 1
ATOM 2723 O O . TYR A 1 358 ? -13.651 -2.932 -10.396 1.00 91.50 358 TYR A O 1
ATOM 2731 N N . SER A 1 359 ? -11.958 -1.706 -11.219 1.00 90.19 359 SER A N 1
ATOM 2732 C CA . SER A 1 359 ? -11.000 -2.809 -11.278 1.00 90.19 359 SER A CA 1
ATOM 2733 C C . SER A 1 359 ? -10.669 -3.324 -9.877 1.00 90.19 359 SER A C 1
ATOM 2735 O O . SER A 1 359 ? -10.605 -4.535 -9.671 1.00 90.19 359 SER A O 1
ATOM 2737 N N . ILE A 1 360 ? -10.568 -2.426 -8.892 1.00 90.12 360 ILE A N 1
ATOM 2738 C CA . ILE A 1 360 ? -10.350 -2.774 -7.485 1.00 90.12 360 ILE A CA 1
ATOM 2739 C C . ILE A 1 360 ? -11.565 -3.453 -6.866 1.00 90.12 360 ILE A C 1
ATOM 2741 O O . ILE A 1 360 ? -11.414 -4.531 -6.292 1.00 90.12 360 ILE A O 1
ATOM 2745 N N . ALA A 1 361 ? -12.768 -2.909 -7.061 1.00 90.88 361 ALA A N 1
ATOM 2746 C CA . ALA A 1 361 ? -13.989 -3.538 -6.564 1.00 90.88 361 ALA A CA 1
ATOM 2747 C C . ALA A 1 361 ? -14.184 -4.951 -7.151 1.00 90.88 361 ALA A C 1
ATOM 2749 O O . ALA A 1 361 ? -14.416 -5.913 -6.418 1.00 90.88 361 ALA A O 1
ATOM 2750 N N . LYS A 1 362 ? -14.013 -5.111 -8.472 1.00 90.00 362 LYS A N 1
ATOM 2751 C CA . LYS A 1 362 ? -14.114 -6.420 -9.143 1.00 90.00 362 LYS A CA 1
ATOM 2752 C C . LYS A 1 362 ? -13.041 -7.394 -8.677 1.00 90.00 362 LYS A C 1
ATOM 2754 O O . LYS A 1 362 ? -13.333 -8.576 -8.479 1.00 90.00 362 LYS A O 1
ATOM 2759 N N . ASN A 1 363 ? -11.813 -6.913 -8.495 1.00 89.94 363 ASN A N 1
ATOM 2760 C CA . ASN A 1 363 ? -10.727 -7.730 -7.977 1.00 89.94 363 ASN A CA 1
ATOM 2761 C C . ASN A 1 363 ? -11.047 -8.231 -6.563 1.00 89.94 363 ASN A C 1
ATOM 2763 O O . ASN A 1 363 ? -10.971 -9.436 -6.338 1.00 89.94 363 ASN A O 1
ATOM 2767 N N . TYR A 1 364 ? -11.490 -7.350 -5.661 1.00 91.12 364 TYR A N 1
ATOM 2768 C CA . TYR A 1 364 ? -11.880 -7.705 -4.295 1.00 91.12 364 TYR A CA 1
ATOM 2769 C C . TYR A 1 364 ? -12.991 -8.766 -4.277 1.00 91.12 364 TYR A C 1
ATOM 2771 O O . TYR A 1 364 ? -12.830 -9.829 -3.672 1.00 91.12 364 TYR A O 1
ATOM 2779 N N . LEU A 1 365 ? -14.076 -8.538 -5.024 1.00 91.44 365 LEU A N 1
ATOM 2780 C CA . LEU A 1 365 ? -15.194 -9.483 -5.117 1.00 91.44 365 LEU A CA 1
ATOM 2781 C C . LEU A 1 365 ? -14.756 -10.845 -5.671 1.00 91.44 365 LEU A C 1
ATOM 2783 O O . LEU A 1 365 ? -15.194 -11.884 -5.192 1.00 91.44 365 LEU A O 1
ATOM 2787 N N . THR A 1 366 ? -13.853 -10.867 -6.648 1.00 89.00 366 THR A N 1
ATOM 2788 C CA . THR A 1 366 ? -13.422 -12.122 -7.283 1.00 89.00 366 THR A CA 1
ATOM 2789 C C . THR A 1 366 ? -12.376 -12.871 -6.457 1.00 89.00 366 THR A C 1
ATOM 2791 O O . THR A 1 366 ? -12.384 -14.101 -6.411 1.00 89.00 366 THR A O 1
ATOM 2794 N N . ARG A 1 367 ? -11.428 -12.151 -5.846 1.00 87.06 367 ARG A N 1
ATOM 2795 C CA . ARG A 1 367 ? -10.229 -12.727 -5.217 1.00 87.06 367 ARG A CA 1
ATOM 2796 C C . ARG A 1 367 ? -10.359 -12.914 -3.714 1.00 87.06 367 ARG A C 1
ATOM 2798 O O . ARG A 1 367 ? -9.790 -13.873 -3.204 1.00 87.06 367 ARG A O 1
ATOM 2805 N N . VAL A 1 368 ? -11.073 -12.022 -3.030 1.00 89.69 368 VAL A N 1
ATOM 2806 C CA . VAL A 1 368 ? -11.248 -12.063 -1.570 1.00 89.69 368 VAL A CA 1
ATOM 2807 C C . VAL A 1 368 ? -12.577 -12.714 -1.228 1.00 89.69 368 VAL A C 1
ATOM 2809 O O . VAL A 1 368 ? -12.608 -13.744 -0.553 1.00 89.69 368 VAL A O 1
ATOM 2812 N N . VAL A 1 369 ? -13.676 -12.173 -1.758 1.00 92.62 369 VAL A N 1
ATOM 2813 C CA . VAL A 1 369 ? -15.007 -12.738 -1.499 1.00 92.62 369 VAL A CA 1
ATOM 2814 C C . VAL A 1 369 ? -15.158 -14.083 -2.216 1.00 92.62 369 VAL A C 1
ATOM 2816 O O . VAL A 1 369 ? -15.474 -15.098 -1.594 1.00 92.62 369 VAL A O 1
ATOM 2819 N N . GLY A 1 370 ? -14.857 -14.137 -3.514 1.00 91.06 370 GLY A N 1
ATOM 2820 C CA . GLY A 1 370 ? -14.906 -15.364 -4.302 1.00 91.06 370 GLY A CA 1
ATOM 2821 C C . GLY A 1 370 ? -16.313 -15.966 -4.333 1.00 91.06 370 GLY A C 1
ATOM 2822 O O . GLY A 1 370 ? -17.239 -15.363 -4.861 1.00 91.06 370 GLY A O 1
ATOM 2823 N N . LYS A 1 371 ? -16.470 -17.178 -3.787 1.00 92.81 371 LYS A N 1
ATOM 2824 C CA . LYS A 1 371 ? -17.762 -17.890 -3.705 1.00 92.81 371 LYS A CA 1
ATOM 2825 C C . LYS A 1 371 ? -18.444 -17.767 -2.336 1.00 92.81 371 LYS A C 1
ATOM 2827 O O . LYS A 1 371 ? -19.403 -18.489 -2.075 1.00 92.81 371 LYS A O 1
ATOM 2832 N N . ARG A 1 372 ? -17.915 -16.929 -1.443 1.00 93.50 372 ARG A N 1
ATOM 2833 C CA . ARG A 1 372 ? -18.448 -16.770 -0.086 1.00 93.50 372 ARG A CA 1
ATOM 2834 C C . ARG A 1 372 ? -19.789 -16.051 -0.103 1.00 93.50 372 ARG A C 1
ATOM 2836 O O . ARG A 1 372 ? -20.100 -15.305 -1.029 1.00 93.50 372 ARG A O 1
ATOM 2843 N N . ARG A 1 373 ? -20.583 -16.289 0.940 1.00 92.50 373 ARG A N 1
ATOM 2844 C CA . ARG A 1 373 ? -21.893 -15.662 1.115 1.00 92.50 373 ARG A CA 1
ATOM 2845 C C . ARG A 1 373 ? -21.716 -14.166 1.367 1.00 92.50 373 ARG A C 1
ATOM 2847 O O . ARG A 1 373 ? -21.013 -13.778 2.286 1.00 92.50 373 ARG A O 1
ATOM 2854 N N . ILE A 1 374 ? -22.394 -13.325 0.608 1.00 95.50 374 ILE A N 1
ATOM 2855 C CA . ILE A 1 374 ? -22.589 -11.924 0.986 1.00 95.50 374 ILE A CA 1
ATOM 2856 C C . ILE A 1 374 ? -23.967 -11.861 1.644 1.00 95.50 374 ILE A C 1
ATOM 2858 O O . ILE A 1 374 ? -24.930 -12.360 1.061 1.00 95.50 374 ILE A O 1
ATOM 2862 N N . GLY A 1 375 ? -24.038 -11.373 2.878 1.00 92.56 375 GLY A N 1
ATOM 2863 C CA . GLY A 1 375 ? -25.306 -11.165 3.570 1.00 92.56 375 GLY A CA 1
ATOM 2864 C C . GLY A 1 375 ? -25.942 -9.815 3.234 1.00 92.56 375 GLY A C 1
ATOM 2865 O O . GLY A 1 375 ? -25.561 -9.156 2.266 1.00 92.56 375 GLY A O 1
ATOM 2866 N N . ASP A 1 376 ? -26.942 -9.432 4.018 1.00 94.00 376 ASP A N 1
ATOM 2867 C CA . ASP A 1 376 ? -27.814 -8.291 3.736 1.00 94.00 376 ASP A CA 1
ATOM 2868 C C . ASP A 1 376 ? -27.333 -7.009 4.434 1.00 94.00 376 ASP A C 1
ATOM 2870 O O . ASP A 1 376 ? -27.534 -5.905 3.926 1.00 94.00 376 ASP A O 1
ATOM 2874 N N . HIS A 1 377 ? -26.674 -7.138 5.590 1.00 93.81 377 HIS A N 1
ATOM 2875 C CA . HIS A 1 377 ? -26.190 -6.010 6.389 1.00 93.81 377 HIS A CA 1
ATOM 2876 C C . HIS A 1 377 ? -24.666 -5.923 6.296 1.00 93.81 377 HIS A C 1
ATOM 2878 O O . HIS A 1 377 ? -23.927 -6.462 7.127 1.00 93.81 377 HIS A O 1
ATOM 2884 N N . ILE A 1 378 ? -24.213 -5.221 5.254 1.00 94.31 378 ILE A N 1
ATOM 2885 C CA . ILE A 1 378 ? -22.801 -5.099 4.891 1.00 94.31 378 ILE A CA 1
ATOM 2886 C C . ILE A 1 378 ? -22.205 -3.825 5.485 1.00 94.31 378 ILE A C 1
ATOM 2888 O O . ILE A 1 378 ? -22.666 -2.717 5.212 1.00 94.31 378 ILE A O 1
ATOM 2892 N N . PHE A 1 379 ? -21.123 -3.974 6.240 1.00 94.19 379 PHE A N 1
ATOM 2893 C CA . PHE A 1 379 ? -20.284 -2.857 6.663 1.00 94.19 379 PHE A CA 1
ATOM 2894 C C . PHE A 1 379 ? -19.076 -2.758 5.734 1.00 94.19 379 PHE A C 1
ATOM 2896 O O . PHE A 1 379 ? -18.302 -3.707 5.623 1.00 94.19 379 PHE A O 1
ATOM 2903 N N . PHE A 1 380 ? -18.898 -1.603 5.091 1.00 91.44 380 PHE A N 1
ATOM 2904 C CA . PHE A 1 380 ? -17.706 -1.295 4.300 1.00 91.44 380 PHE A CA 1
ATOM 2905 C C . PHE A 1 380 ? -16.772 -0.376 5.093 1.00 91.44 380 PHE A C 1
ATOM 2907 O O . PHE A 1 380 ? -17.195 0.678 5.566 1.00 91.44 380 PHE A O 1
ATOM 2914 N N . GLN A 1 381 ? -15.519 -0.789 5.261 1.00 86.69 381 GLN A N 1
ATOM 2915 C CA . GLN A 1 381 ? -14.499 -0.069 6.027 1.00 86.69 381 GLN A CA 1
ATOM 2916 C C . GLN A 1 381 ? -13.106 -0.236 5.398 1.00 86.69 381 GLN A C 1
ATOM 2918 O O . GLN A 1 381 ? -12.960 -0.949 4.405 1.00 86.69 381 GLN A O 1
ATOM 2923 N N . GLY A 1 382 ? -12.089 0.405 5.976 1.00 78.12 382 GLY A N 1
ATOM 2924 C CA . GLY A 1 382 ? -10.712 0.392 5.461 1.00 78.12 382 GLY A CA 1
ATOM 2925 C C . GLY A 1 382 ? -10.183 1.781 5.163 1.00 78.12 382 GLY A C 1
ATOM 2926 O O . GLY A 1 382 ? -10.951 2.583 4.582 1.00 78.12 382 GLY A O 1
#